Protein AF-A0A7V4SRX3-F1 (afdb_monomer)

Radius of gyration: 22.81 Å; Cα contacts (8 Å, |Δi|>4): 917; chains: 1; bounding box: 52×54×67 Å

Sequence (390 aa):
MTLTLRPLIVASGGEARLAVAGLAPGRAYRVAILPVREPGTRLEMDVQADARGRATWAQRVTWQGEALCDILVDEGQTPAATLYLYAAPPEMLRRRPLRCDFHVHTTYSDGRNSPAEMVLRGRELGLDALAITDHNQYVGSREAIEVAERLGLGLLCFAGEEVSAPDWHLLAIDARAPIEQAPAGYAGLRAAIDRVHSLGGRAYLAHPYWTTSRRHHLPPADYERLLTEGGLDGIELLGDVAWEDNLRSLARWSELGVEGGYPILGNSDTHGAAHTFGGFWTLVWAEAQTREAILRAIDERCSVACGLWVLEPPGQPARPRLQAFGPFDLVDLAIFLDRHYFPLHDALCREEAELGRRALAGEALPEATMAEVAARLAALQTECWAPAPE

Mean predicted aligned error: 4.86 Å

Nearest PDB structures (foldseek):
  7ug9-assembly1_A  TM=7.675E-01  e=6.983E-10  Escherichia coli
  9etk-assembly1_A  TM=7.523E-01  e=1.818E-07  Vibrio cholerae
  3e0f-assembly1_A  TM=6.367E-01  e=9.262E-08  Bifidobacterium adolescentis ATCC 15703
  2yb4-assembly1_A  TM=7.359E-01  e=1.537E-06  Chromobacterium violaceum
  5tvz-assembly1_A  TM=6.356E-01  e=2.283E-03  Saccharomyces cerevisiae

Foldseek 3Di:
DDKDAAEAEAAAQAKFKDKTADADAQAKKKKWKAAPVDVPDIDIDIWTQHRRRMTIDIDHHHDAAKIWIFIGRDPDPDGPDIHIYGHAHLVLLLWDKFWEAQAAEDPVAQFDHALLQLLLLCLLLLGQEYEHAHEQDQVRQVVNQVLCVVLVHSYHGWRWHWAAEWAFIKILTNFPDGLGHFYDDLVSLVSSLVSSVVRVTAIETELQQLPVVVIRHHDVVSVVVCLVVPRHQYYALAEPHPPVSNVVSQVVDVVLDQVSHHQYWWHHNHRYSPGSNSQKTKIFTFSDSDPVRRSVRSSVSRIWIWGWDFDDPVPDDTDTDIDIDGDPSSRSVVNVCVVRPSVQSSVLSSQSSVSSVCVVVVHDDDPVSNVVSVVVNVVSSVSRYTDRDD

Solvent-accessible surface area (backbone atoms only — not comparable to full-atom values): 19944 Å² total; per-residue (Å²): 127,72,64,66,71,63,37,34,40,36,44,33,79,38,76,34,81,48,73,48,40,46,45,61,57,67,40,66,34,41,37,38,38,34,41,68,83,43,86,85,52,72,50,73,49,80,47,54,17,36,91,82,6,36,30,73,49,83,39,77,30,85,56,66,44,49,25,42,37,29,37,23,79,62,96,60,92,68,56,81,45,71,35,47,35,32,26,38,63,50,74,57,50,58,31,42,86,35,37,30,31,66,33,30,33,18,58,78,46,82,15,75,30,49,40,61,56,46,51,40,45,41,23,39,66,37,32,37,30,38,17,33,22,19,63,73,30,45,63,48,7,52,51,26,35,52,43,29,61,75,59,66,48,87,39,47,53,33,37,16,22,20,47,66,32,72,34,35,40,33,34,31,39,50,30,75,59,74,77,68,93,50,57,61,55,69,71,21,53,50,51,46,36,55,42,21,49,76,43,65,20,41,31,28,39,43,56,63,40,39,54,87,78,75,51,50,32,47,53,68,71,55,51,56,45,41,74,72,73,53,80,64,59,22,31,32,44,34,52,77,55,57,69,70,27,38,49,49,35,47,52,52,42,62,73,42,32,82,85,68,30,68,29,55,30,6,16,15,61,13,48,22,80,85,57,41,52,76,37,21,24,19,43,33,42,13,71,45,103,42,74,69,37,42,53,48,18,35,70,70,54,36,30,27,22,29,33,58,43,72,50,67,54,91,98,48,79,69,43,75,38,86,44,64,46,59,55,66,73,59,35,55,49,48,58,52,36,59,74,56,44,43,66,60,50,30,53,51,26,33,54,49,22,51,52,39,52,42,47,73,73,68,48,89,69,65,78,62,60,61,53,50,50,53,50,53,54,57,44,51,54,58,67,26,39,46,83,52,79,132

Secondary structure (DSSP, 8-state):
---B---EEEETTSEEEEEEESPPTT-EEEEEEEETTSTT--EEEEEE--TTSEEEEEEE----EEEEEEEESSS-SS-SEEEEEEEE-GGGGG-EEEEEE--B--TTTT-SS-HHHHHHHHHHTT-SEEE---BT--HHHHHHHHHHHHHT-S-EEEPEEEEEETTEEEEEES-SS------SSHHHHHHHHHHHHHTT-EEEE--TT--TTSSSPPPHHHHHHHHHH---SEEEEE-SS-HHHHHHHHHHHHHHHHHHSPPEEE---BSSTTTTBTTEEEEEEESSSSHHHHHHHHHTT-EEEEEEEEE--TTS--EEEEEEESSHHHHHHHHHHHHHTHHHHHHHHHHHHHHHHHHHTT----HHHHHHHHHHHHHHHHHHBPPPP-

pLDDT: mean 92.71, std 7.7, range [45.81, 98.88]

Structure (mmCIF, N/CA/C/O backbone):
data_AF-A0A7V4SRX3-F1
#
_entry.id   AF-A0A7V4SRX3-F1
#
loop_
_atom_site.group_PDB
_atom_site.id
_atom_site.type_symbol
_atom_site.label_atom_id
_atom_site.label_alt_id
_atom_site.label_comp_id
_atom_site.label_asym_id
_atom_site.label_entity_id
_atom_site.label_seq_id
_atom_site.pdbx_PDB_ins_code
_atom_site.Cartn_x
_atom_site.Cartn_y
_atom_site.Cartn_z
_atom_site.occupancy
_atom_site.B_iso_or_equiv
_atom_site.auth_seq_id
_atom_site.auth_comp_id
_atom_site.auth_asym_id
_atom_site.auth_atom_id
_atom_site.pdbx_PDB_model_num
ATOM 1 N N . MET A 1 1 ? -10.359 -8.595 34.181 1.00 49.97 1 MET A N 1
ATOM 2 C CA . MET A 1 1 ? -11.318 -8.317 33.095 1.00 49.97 1 MET A CA 1
ATOM 3 C C . MET A 1 1 ? -10.482 -8.020 31.866 1.00 49.97 1 MET A C 1
ATOM 5 O O . MET A 1 1 ? -9.680 -7.100 31.936 1.00 49.97 1 MET A O 1
ATOM 9 N N . THR A 1 2 ? -10.561 -8.840 30.822 1.00 45.81 2 THR A N 1
ATOM 10 C CA . THR A 1 2 ? -9.806 -8.603 29.583 1.00 45.81 2 THR A CA 1
ATOM 11 C C . THR A 1 2 ? -10.762 -7.943 28.605 1.00 45.81 2 THR A C 1
ATOM 13 O O . THR A 1 2 ? -11.673 -8.595 28.104 1.00 45.81 2 THR A O 1
ATOM 16 N N . LEU A 1 3 ? -10.609 -6.635 28.411 1.00 57.19 3 LEU A N 1
ATOM 17 C CA . LEU A 1 3 ? -11.375 -5.878 27.428 1.00 57.19 3 LEU A CA 1
ATOM 18 C C . LEU A 1 3 ? -10.742 -6.088 26.054 1.00 57.19 3 LEU A C 1
ATOM 20 O O . LEU A 1 3 ? -9.544 -5.869 25.885 1.00 57.19 3 LEU A O 1
ATOM 24 N N . THR A 1 4 ? -11.536 -6.515 25.077 1.00 57.41 4 THR A N 1
ATOM 25 C CA . THR A 1 4 ? -11.091 -6.570 23.681 1.00 57.41 4 THR A CA 1
ATOM 26 C C . THR A 1 4 ? -11.516 -5.271 23.019 1.00 57.41 4 THR A C 1
ATOM 28 O O . THR A 1 4 ? -12.689 -5.091 22.697 1.00 57.41 4 THR A O 1
ATOM 31 N N . LEU A 1 5 ? -10.564 -4.351 22.861 1.00 65.88 5 LEU A N 1
ATOM 32 C CA . LEU A 1 5 ? -10.774 -3.070 22.195 1.00 65.88 5 LEU A CA 1
ATOM 33 C C . LEU A 1 5 ? -10.040 -3.095 20.857 1.00 65.88 5 LEU A C 1
ATOM 35 O O . LEU A 1 5 ? -8.818 -3.225 20.811 1.00 65.88 5 LEU A O 1
ATOM 39 N N . ARG A 1 6 ? -10.804 -3.014 19.771 1.00 77.88 6 ARG A N 1
ATOM 40 C CA . ARG A 1 6 ? -10.291 -2.815 18.414 1.00 77.88 6 ARG A CA 1
ATOM 41 C C . ARG A 1 6 ? -10.411 -1.333 18.085 1.00 77.88 6 ARG A C 1
ATOM 43 O O . ARG A 1 6 ? -11.433 -0.764 18.459 1.00 77.88 6 ARG A O 1
ATOM 50 N N . PRO A 1 7 ? -9.430 -0.696 17.425 1.00 81.81 7 PRO A N 1
ATOM 51 C CA . PRO A 1 7 ? -9.652 0.657 16.931 1.00 81.81 7 PRO A CA 1
ATOM 52 C C . PRO A 1 7 ? -10.888 0.681 16.037 1.00 81.81 7 PRO A C 1
ATOM 54 O O . PRO A 1 7 ? -11.118 -0.281 15.312 1.00 81.81 7 PRO A O 1
ATOM 57 N N . LEU A 1 8 ? -11.662 1.760 16.077 1.00 86.69 8 LEU A N 1
ATOM 58 C CA . LEU A 1 8 ? -12.866 1.867 15.261 1.00 86.69 8 LEU A CA 1
ATOM 59 C C . LEU A 1 8 ? -12.851 3.137 14.417 1.00 86.69 8 LEU A C 1
ATOM 61 O O . LEU A 1 8 ? -12.795 4.251 14.940 1.00 86.69 8 LEU A O 1
ATOM 65 N N . ILE A 1 9 ? -12.949 2.952 13.106 1.00 91.31 9 ILE A N 1
ATOM 66 C CA . ILE A 1 9 ? -13.142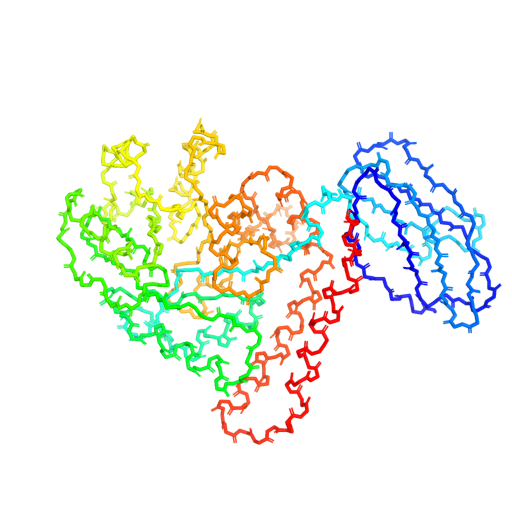 4.014 12.131 1.00 91.31 9 ILE A CA 1
ATOM 67 C C . ILE A 1 9 ? -14.650 4.230 11.971 1.00 91.31 9 ILE A C 1
ATOM 69 O O . ILE A 1 9 ? -15.394 3.291 11.689 1.00 91.31 9 ILE A O 1
ATOM 73 N N . VAL A 1 10 ? -15.104 5.466 12.169 1.00 91.69 10 VAL A N 1
ATOM 74 C CA . VAL A 1 10 ? -16.516 5.873 12.117 1.00 91.69 10 VAL A CA 1
ATOM 75 C C . VAL A 1 10 ? -16.720 7.035 11.149 1.00 91.69 10 VAL A C 1
ATOM 77 O O . VAL A 1 10 ? -15.793 7.800 10.887 1.00 91.69 10 VAL A O 1
ATOM 80 N N . ALA A 1 11 ? -17.940 7.193 10.632 1.00 90.75 11 ALA A N 1
ATOM 81 C CA . ALA A 1 11 ? -18.284 8.322 9.774 1.00 90.75 11 ALA A CA 1
ATOM 82 C C . ALA A 1 11 ? -18.388 9.600 10.609 1.00 90.75 11 ALA A C 1
ATOM 84 O O . ALA A 1 11 ? -19.154 9.667 11.573 1.00 90.75 11 ALA A O 1
ATOM 85 N N . SER A 1 12 ? -17.644 10.626 10.213 1.00 89.44 12 SER A N 1
ATOM 86 C CA . SER A 1 12 ? -17.828 11.989 10.703 1.00 89.44 12 SER A CA 1
ATOM 87 C C . SER A 1 12 ? -19.187 12.551 10.265 1.00 89.44 12 SER A C 1
ATOM 89 O O . SER A 1 12 ? -19.730 12.184 9.222 1.00 89.44 12 SER A O 1
ATOM 91 N N . GLY A 1 13 ? -19.768 13.430 11.085 1.00 86.50 13 GLY A N 1
ATOM 92 C CA . GLY A 1 13 ? -21.011 14.140 10.763 1.00 86.50 13 GLY A CA 1
ATOM 93 C C . GLY A 1 13 ? -22.300 13.312 10.867 1.00 86.50 13 GLY A C 1
ATOM 94 O O . GLY A 1 13 ? -23.376 13.849 10.604 1.00 86.50 13 GLY A O 1
ATOM 95 N N . GLY A 1 14 ? -22.214 12.041 11.274 1.00 83.81 14 GLY A N 1
ATOM 96 C CA . GLY A 1 14 ? -23.341 11.107 11.363 1.00 83.81 14 GLY A CA 1
ATOM 97 C C . GLY A 1 14 ? -23.572 10.519 12.758 1.00 83.81 14 GLY A C 1
ATOM 98 O O . GLY A 1 14 ? -23.014 10.971 13.760 1.00 83.81 14 GLY A O 1
ATOM 99 N N . GLU A 1 15 ? -24.420 9.494 12.820 1.00 87.38 15 GLU A N 1
ATOM 100 C CA . GLU A 1 15 ? -24.580 8.636 13.995 1.00 87.38 15 GLU A CA 1
ATOM 101 C C . GLU A 1 15 ? -23.834 7.318 13.758 1.00 87.38 15 GLU A C 1
ATOM 103 O O . GLU A 1 15 ? -24.021 6.664 12.734 1.00 87.38 15 GLU A O 1
ATOM 108 N N . ALA A 1 16 ? -22.978 6.931 14.700 1.00 85.12 16 ALA A N 1
ATOM 109 C CA . ALA A 1 16 ? -22.233 5.683 14.672 1.00 85.12 16 ALA A CA 1
ATOM 110 C C . ALA A 1 16 ? -22.694 4.771 15.809 1.00 85.12 16 ALA A C 1
ATOM 112 O O . ALA A 1 16 ? -22.895 5.211 16.942 1.00 85.12 16 ALA A O 1
ATOM 113 N N . ARG A 1 17 ? -22.823 3.474 15.528 1.00 85.50 17 ARG A N 1
ATOM 114 C CA . ARG A 1 17 ? -23.096 2.471 16.557 1.00 85.50 17 ARG A CA 1
ATOM 115 C C . ARG A 1 17 ? -21.779 1.984 17.150 1.00 85.50 17 ARG A C 1
ATOM 117 O O . ARG A 1 17 ? -21.034 1.269 16.487 1.00 85.50 17 ARG A O 1
ATOM 124 N N . LEU A 1 18 ? -21.511 2.351 18.398 1.00 86.75 18 LEU A N 1
ATOM 125 C CA . LEU A 1 18 ? -20.309 1.947 19.123 1.00 86.75 18 LEU A CA 1
ATOM 126 C C . LEU A 1 18 ? -20.599 0.721 19.986 1.00 86.75 18 LEU A C 1
ATOM 128 O O . LEU A 1 18 ? -21.700 0.574 20.524 1.00 86.75 18 LEU A O 1
ATOM 132 N N . ALA A 1 19 ? -19.612 -0.165 20.124 1.00 83.94 19 ALA A N 1
ATOM 133 C CA . ALA A 1 19 ? -19.717 -1.342 20.971 1.00 83.94 19 ALA A CA 1
ATOM 134 C C . ALA A 1 19 ? -18.403 -1.640 21.695 1.00 83.94 19 ALA A C 1
ATOM 136 O O . ALA A 1 19 ? -17.320 -1.515 21.133 1.00 83.94 19 ALA A O 1
ATOM 137 N N . VAL A 1 20 ? -18.521 -2.091 22.941 1.00 84.44 20 VAL A N 1
ATOM 138 C CA . VAL A 1 20 ? -17.406 -2.558 23.771 1.00 84.44 20 VAL A CA 1
ATOM 139 C C . VAL A 1 20 ? -17.768 -3.932 24.314 1.00 84.44 20 VAL A C 1
ATOM 141 O O . VAL A 1 20 ? -18.888 -4.135 24.786 1.00 84.44 20 VAL A O 1
ATOM 144 N N . ALA A 1 21 ? -16.829 -4.876 24.261 1.00 85.12 21 ALA A N 1
ATOM 145 C CA . ALA A 1 21 ? -16.998 -6.231 24.778 1.00 85.12 21 ALA A CA 1
ATOM 146 C C . ALA A 1 21 ? -15.963 -6.558 25.866 1.00 85.12 21 ALA A C 1
ATOM 148 O O . ALA A 1 21 ? -14.889 -5.960 25.926 1.00 85.12 21 ALA A O 1
ATOM 149 N N . GLY A 1 22 ? -16.291 -7.534 26.716 1.00 85.00 22 GLY A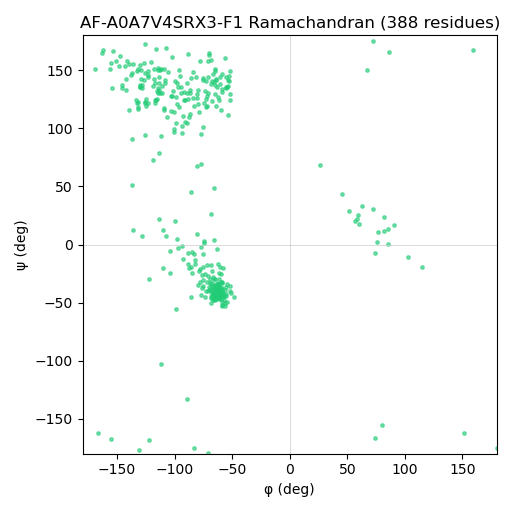 N 1
ATOM 150 C CA . GLY A 1 22 ? -15.449 -7.949 27.842 1.00 85.00 22 GLY A CA 1
ATOM 151 C C . GLY A 1 22 ? -15.748 -7.197 29.142 1.00 85.00 22 GLY A C 1
ATOM 152 O O . GLY A 1 22 ? -14.922 -7.209 30.048 1.00 85.00 22 GLY A O 1
ATOM 153 N N . LEU A 1 23 ? -16.906 -6.537 29.233 1.00 88.12 23 LEU A N 1
ATOM 154 C CA . LEU A 1 23 ? -17.409 -5.874 30.436 1.00 88.12 23 LEU A CA 1
ATOM 155 C C . LEU A 1 23 ? -17.999 -6.892 31.426 1.00 88.12 23 LEU A C 1
ATOM 157 O O . LEU A 1 23 ? -18.402 -7.991 31.047 1.00 88.12 23 LEU A O 1
ATOM 161 N N . ALA A 1 24 ? -18.080 -6.526 32.706 1.00 89.69 24 ALA A N 1
ATOM 162 C CA . ALA A 1 24 ? -18.758 -7.332 33.715 1.00 89.69 24 ALA A CA 1
ATOM 163 C C . ALA A 1 24 ? -20.273 -7.354 33.421 1.00 89.69 24 ALA A C 1
ATOM 165 O O . ALA A 1 24 ? -20.876 -6.279 33.345 1.00 89.69 24 ALA A O 1
ATOM 166 N N . PRO A 1 25 ? -20.904 -8.534 33.260 1.00 92.50 25 PRO A N 1
ATOM 167 C CA . PRO A 1 25 ? -22.317 -8.624 32.900 1.00 92.50 25 PRO A CA 1
ATOM 168 C C . PRO A 1 25 ? -23.233 -7.865 33.865 1.00 92.50 25 PRO A C 1
ATOM 170 O O . PRO A 1 25 ? -23.081 -7.964 35.082 1.00 92.50 25 PRO A O 1
ATOM 173 N N . GLY A 1 26 ? -24.187 -7.106 33.322 1.00 90.31 26 GLY A N 1
ATOM 174 C CA . GLY A 1 26 ? -25.168 -6.336 34.092 1.00 90.31 26 GLY A CA 1
ATOM 175 C C . GLY A 1 26 ? -24.631 -5.073 34.775 1.00 90.31 26 GLY A C 1
ATOM 176 O O . GLY A 1 26 ? -25.433 -4.294 35.296 1.00 90.31 26 GLY A O 1
ATOM 177 N N . ARG A 1 27 ? -23.310 -4.835 34.766 1.00 90.88 27 ARG A N 1
ATOM 178 C CA . ARG A 1 27 ? -22.691 -3.648 35.370 1.00 90.88 27 ARG A CA 1
ATOM 179 C C . ARG A 1 27 ? -22.914 -2.406 34.498 1.00 90.88 27 ARG A C 1
ATOM 181 O O . ARG A 1 27 ? -22.845 -2.476 33.270 1.00 90.88 27 ARG A O 1
ATOM 188 N N . ALA A 1 28 ? -23.161 -1.274 35.154 1.00 91.31 28 ALA A N 1
ATOM 189 C CA . ALA A 1 28 ? -23.177 0.044 34.530 1.00 91.31 28 ALA A CA 1
ATOM 190 C C . ALA A 1 28 ? -21.762 0.638 34.481 1.00 91.31 28 ALA A C 1
ATOM 192 O O . ALA A 1 28 ? -20.971 0.461 35.410 1.00 91.31 28 ALA A O 1
ATOM 193 N N . TYR A 1 29 ? -21.467 1.342 33.396 1.00 91.50 29 TYR A N 1
ATOM 194 C CA . TYR A 1 29 ? -20.200 2.012 33.131 1.00 91.50 29 TYR A CA 1
ATOM 195 C C . TYR A 1 29 ? -20.481 3.426 32.648 1.00 91.50 29 TYR A C 1
ATOM 197 O O . TYR A 1 29 ? -21.473 3.649 31.957 1.00 91.50 29 TYR A O 1
ATOM 205 N N . ARG A 1 30 ? -19.575 4.356 32.940 1.00 92.88 30 ARG A N 1
ATOM 206 C CA . ARG A 1 30 ? -19.575 5.666 32.289 1.00 92.88 30 ARG A CA 1
ATOM 207 C C . ARG A 1 30 ? -18.587 5.643 31.136 1.00 92.88 30 ARG A C 1
ATOM 209 O O . ARG A 1 30 ? -17.483 5.129 31.276 1.00 92.88 30 ARG A O 1
ATOM 216 N N . VAL A 1 31 ? -18.981 6.186 29.998 1.00 92.56 31 VAL A N 1
ATOM 217 C CA . VAL A 1 31 ? -18.121 6.351 28.828 1.00 92.56 31 VAL A CA 1
ATOM 218 C C . VAL A 1 31 ? -17.857 7.831 28.633 1.00 92.56 31 VAL A C 1
ATOM 220 O O . VAL A 1 31 ? -18.782 8.635 28.741 1.00 92.56 31 VAL A O 1
ATOM 223 N N . ALA A 1 32 ? -16.607 8.182 28.344 1.00 93.75 32 ALA A N 1
ATOM 224 C CA . ALA A 1 32 ? -16.217 9.533 27.974 1.00 93.75 32 ALA A CA 1
ATOM 225 C C . ALA A 1 32 ? -15.477 9.524 26.636 1.00 93.75 32 ALA A C 1
ATOM 227 O O . ALA A 1 32 ? -14.424 8.903 26.514 1.00 93.75 32 ALA A O 1
ATOM 228 N N . ILE A 1 33 ? -16.019 10.226 25.642 1.00 94.19 33 ILE A N 1
ATOM 229 C CA . ILE A 1 33 ? -15.371 10.418 24.344 1.00 94.19 33 ILE A CA 1
ATOM 230 C C . ILE A 1 33 ? -14.687 11.783 24.319 1.00 94.19 33 ILE A C 1
ATOM 232 O O . ILE A 1 33 ? -15.311 12.808 24.606 1.00 94.19 33 ILE A O 1
ATOM 236 N N . LEU A 1 34 ? -13.403 11.770 23.974 1.00 95.31 34 LEU A N 1
ATOM 237 C CA . LEU A 1 34 ? -12.480 12.899 24.006 1.00 95.31 34 LEU A CA 1
ATOM 238 C C . LEU A 1 34 ? -11.834 13.063 22.622 1.00 95.31 34 LEU A C 1
ATOM 240 O O . LEU A 1 34 ? -10.840 12.388 22.332 1.00 95.31 34 LEU A O 1
ATOM 244 N N . PRO A 1 35 ? -12.382 13.920 21.746 1.00 95.56 35 PRO A N 1
ATOM 245 C CA . PRO A 1 35 ? -11.746 14.242 20.476 1.00 95.56 35 PRO A CA 1
ATOM 246 C C . PRO A 1 35 ? -10.384 14.910 20.689 1.00 95.56 35 PRO A C 1
ATOM 248 O O . PRO A 1 35 ? -10.271 15.909 21.397 1.00 95.56 35 PRO A O 1
ATOM 251 N N . VAL A 1 36 ? -9.337 14.376 20.058 1.00 94.44 36 VAL A N 1
ATOM 252 C CA . VAL A 1 36 ? -7.947 14.811 20.289 1.00 94.44 36 VAL A CA 1
ATOM 253 C C . VAL A 1 36 ? -7.705 16.235 19.782 1.00 94.44 36 VAL A C 1
ATOM 255 O O . VAL A 1 36 ? -6.937 16.990 20.376 1.00 94.44 36 VAL A O 1
ATOM 258 N N . ARG A 1 37 ? -8.380 16.620 18.693 1.00 90.56 37 ARG A N 1
ATOM 259 C CA . ARG A 1 37 ? -8.230 17.931 18.038 1.00 90.56 37 ARG A CA 1
ATOM 260 C C . ARG A 1 37 ? -9.146 19.021 18.598 1.00 90.56 37 ARG A C 1
ATOM 262 O O . ARG A 1 37 ? -8.980 20.182 18.238 1.00 90.56 37 ARG A O 1
ATOM 269 N N . GLU A 1 38 ? -10.074 18.676 19.487 1.00 91.62 38 GLU A N 1
ATOM 270 C CA . GLU A 1 38 ? -10.995 19.627 20.118 1.00 91.62 38 GLU A CA 1
ATOM 271 C C . GLU A 1 38 ? -10.783 19.639 21.638 1.00 91.62 38 GLU A C 1
ATOM 273 O O . GLU A 1 38 ? -11.600 19.107 22.397 1.00 91.62 38 GLU A O 1
ATOM 278 N N . PRO A 1 39 ? -9.666 20.220 22.116 1.00 82.69 39 PRO A N 1
ATOM 279 C CA . PRO A 1 39 ? -9.375 20.265 23.540 1.00 82.69 39 PRO A CA 1
ATOM 280 C C . PRO A 1 39 ? -10.500 21.004 24.280 1.00 82.69 39 PRO A C 1
ATOM 282 O O . PRO A 1 39 ? -10.729 22.193 24.065 1.00 82.69 39 PRO A O 1
ATOM 285 N N . GLY A 1 40 ? -11.209 20.282 25.150 1.00 86.25 40 GLY A N 1
ATOM 286 C CA . GLY A 1 40 ? -12.368 20.779 25.901 1.00 86.25 40 GLY A CA 1
ATOM 287 C C . GLY A 1 40 ? -13.686 20.093 25.540 1.00 86.25 40 GLY A C 1
ATOM 288 O O . GLY A 1 40 ? -14.606 20.101 26.358 1.00 86.25 40 GLY A O 1
ATOM 289 N N . THR A 1 41 ? -13.768 19.436 24.380 1.00 91.38 41 THR A N 1
ATOM 290 C CA . THR A 1 41 ? -14.911 18.586 24.036 1.00 91.38 41 THR A CA 1
ATOM 291 C C . THR A 1 41 ? -14.832 17.280 24.827 1.00 91.38 41 THR A C 1
ATOM 293 O O . THR A 1 41 ? -13.861 16.528 24.737 1.00 91.38 41 THR A O 1
ATOM 296 N N . ARG A 1 42 ? -15.875 16.998 25.611 1.00 93.00 42 ARG A N 1
ATOM 297 C CA . ARG A 1 42 ? -16.034 15.749 26.359 1.00 93.00 42 ARG A CA 1
ATOM 298 C C . ARG A 1 42 ? -17.487 15.305 26.283 1.00 93.00 42 ARG A C 1
ATOM 300 O O . ARG A 1 42 ? -18.373 15.997 26.776 1.00 93.00 42 ARG A O 1
ATOM 307 N N . LEU A 1 43 ? -17.720 14.161 25.651 1.00 92.81 43 LEU A N 1
ATOM 308 C CA . LEU A 1 43 ? -19.052 13.582 25.495 1.00 92.81 43 LEU A CA 1
ATOM 309 C C . LEU A 1 43 ? -19.193 12.431 26.486 1.00 92.81 43 LEU A C 1
ATOM 311 O O . LEU A 1 43 ? -18.471 11.443 26.373 1.00 92.81 43 LEU A O 1
ATOM 315 N N . GLU A 1 44 ? -20.095 12.563 27.456 1.00 92.94 44 GLU A N 1
ATOM 316 C CA . GLU A 1 44 ? -20.302 11.550 28.493 1.00 92.94 44 GLU A CA 1
ATOM 317 C C . GLU A 1 44 ? -21.667 10.884 28.384 1.00 92.94 44 GLU A C 1
ATOM 319 O O . GLU A 1 44 ? -22.669 11.520 28.056 1.00 92.94 44 GLU A O 1
ATOM 324 N N . MET A 1 45 ? -21.698 9.592 28.692 1.00 92.06 45 MET A N 1
ATOM 325 C CA . MET A 1 45 ? -22.927 8.813 28.798 1.00 92.06 45 MET A CA 1
ATOM 326 C C . MET A 1 45 ? -22.735 7.611 29.710 1.00 92.06 45 MET A C 1
ATOM 328 O O . MET A 1 45 ? -21.624 7.105 29.862 1.00 92.06 45 MET A O 1
ATOM 332 N N . ASP A 1 46 ? -23.837 7.123 30.266 1.00 93.00 46 ASP A N 1
ATOM 333 C CA . ASP A 1 46 ? -23.854 5.856 30.980 1.00 93.00 46 ASP A CA 1
ATOM 334 C C . ASP A 1 46 ? -24.284 4.734 30.026 1.00 93.00 46 ASP A C 1
ATOM 336 O O . ASP A 1 46 ? -25.238 4.869 29.256 1.00 93.00 46 ASP A O 1
ATOM 340 N N . VAL A 1 47 ? -23.572 3.612 30.078 1.00 91.94 47 VAL A N 1
ATOM 341 C CA . VAL A 1 47 ? -23.856 2.406 29.296 1.00 91.94 47 VAL A CA 1
ATOM 342 C C . VAL A 1 47 ? -23.977 1.205 30.222 1.00 91.94 47 VAL A C 1
ATOM 344 O O . VAL A 1 47 ? -23.296 1.111 31.243 1.00 91.94 47 VAL A O 1
ATOM 347 N N . GLN A 1 48 ? -24.831 0.251 29.860 1.00 92.81 48 GLN A N 1
ATOM 348 C CA . GLN A 1 48 ? -25.017 -0.974 30.630 1.00 92.81 48 GLN A CA 1
ATOM 349 C C . GLN A 1 48 ? -24.543 -2.184 29.832 1.00 92.81 48 GLN A C 1
ATOM 351 O O . GLN A 1 48 ? -24.906 -2.356 28.668 1.00 92.81 48 GLN A O 1
ATOM 356 N N . ALA A 1 49 ? -23.724 -3.022 30.467 1.00 92.25 49 ALA A N 1
ATOM 357 C CA . ALA A 1 49 ? -23.290 -4.278 29.880 1.00 92.25 49 ALA A CA 1
ATOM 358 C C . ALA A 1 49 ? -24.430 -5.306 29.898 1.00 92.25 49 ALA A C 1
ATOM 360 O O . ALA A 1 49 ? -25.066 -5.533 30.930 1.00 92.25 49 ALA A O 1
ATOM 361 N N . ASP A 1 50 ? -24.657 -5.963 28.765 1.00 93.38 50 ASP A N 1
ATOM 362 C CA . ASP A 1 50 ? -25.609 -7.061 28.636 1.00 93.38 50 ASP A CA 1
ATOM 363 C C . ASP A 1 50 ? -25.128 -8.340 29.357 1.00 93.38 50 ASP A C 1
ATOM 365 O O . ASP A 1 50 ? -24.052 -8.397 29.963 1.00 93.38 50 ASP A O 1
ATOM 369 N N . ALA A 1 51 ? -25.926 -9.410 29.280 1.00 94.12 51 ALA A N 1
ATOM 370 C CA . ALA A 1 51 ? -25.594 -10.705 29.879 1.00 94.12 51 ALA A CA 1
ATOM 371 C C . ALA A 1 51 ? -24.319 -11.354 29.299 1.00 94.12 51 ALA A C 1
ATOM 373 O O . ALA A 1 51 ? -23.770 -12.274 29.902 1.00 94.12 51 ALA A O 1
ATOM 374 N N . ARG A 1 52 ? -23.847 -10.892 28.134 1.00 91.31 52 ARG A N 1
ATOM 375 C CA . ARG A 1 52 ? -22.620 -11.349 27.469 1.00 91.31 52 ARG A CA 1
ATOM 376 C C . ARG A 1 52 ? -21.435 -10.417 27.740 1.00 91.31 52 ARG A C 1
ATOM 378 O O . ARG A 1 52 ? -20.370 -10.621 27.162 1.00 91.31 52 ARG A O 1
ATOM 385 N N . GLY A 1 53 ? -21.601 -9.403 28.592 1.00 89.50 53 GLY A N 1
ATOM 386 C CA . GLY A 1 53 ? -20.552 -8.430 28.877 1.00 89.50 53 GLY A CA 1
ATOM 387 C C . GLY A 1 53 ? -20.296 -7.463 27.720 1.00 89.50 53 GLY A C 1
ATOM 388 O O . GLY A 1 53 ? -19.156 -7.037 27.519 1.00 89.50 53 GLY A O 1
ATOM 389 N N . ARG A 1 54 ? -21.322 -7.142 26.924 1.00 89.81 54 ARG A N 1
ATOM 390 C CA . ARG A 1 54 ? -21.248 -6.180 25.821 1.00 89.81 54 ARG A CA 1
ATOM 391 C C . ARG A 1 54 ? -22.101 -4.952 26.114 1.00 89.81 54 ARG A C 1
ATOM 393 O O . ARG A 1 54 ? -23.261 -5.080 26.484 1.00 89.81 54 ARG A O 1
ATOM 400 N N . ALA A 1 55 ? -21.541 -3.768 25.902 1.00 89.31 55 ALA A N 1
ATOM 401 C CA . ALA A 1 55 ? -22.291 -2.517 25.863 1.00 89.31 55 ALA A CA 1
ATOM 402 C C . ALA A 1 55 ? -22.349 -2.016 24.418 1.00 89.31 55 ALA A C 1
ATOM 404 O O . ALA A 1 55 ? -21.390 -2.168 23.659 1.00 89.31 55 ALA A O 1
ATOM 405 N N . THR A 1 56 ? -23.481 -1.451 24.010 1.00 88.62 56 THR A N 1
ATOM 406 C CA . THR A 1 56 ? -23.673 -0.905 22.661 1.00 88.62 56 THR A CA 1
ATOM 407 C C . THR A 1 56 ? -24.568 0.318 22.733 1.00 88.62 56 THR A C 1
ATOM 409 O O . THR A 1 56 ? -25.598 0.276 23.401 1.00 88.62 56 THR A O 1
ATOM 412 N N . TRP A 1 57 ? -24.189 1.389 22.045 1.00 90.19 57 TRP A N 1
ATOM 413 C CA . TRP A 1 57 ? -24.927 2.648 22.051 1.00 90.19 57 TRP A CA 1
ATOM 414 C C . TRP A 1 57 ? -24.799 3.363 20.705 1.00 90.19 57 TRP A C 1
ATOM 416 O O . TRP A 1 57 ? -23.929 3.040 19.893 1.00 90.19 57 TRP A O 1
ATOM 426 N N . ALA A 1 58 ? -25.699 4.311 20.462 1.00 88.75 58 ALA A N 1
ATOM 427 C CA . ALA A 1 58 ? -25.621 5.213 19.323 1.00 88.75 58 ALA A CA 1
ATOM 428 C C . ALA A 1 58 ? -24.858 6.474 19.743 1.00 88.75 58 ALA A C 1
ATOM 430 O O . ALA A 1 58 ? -25.145 7.056 20.790 1.00 88.75 58 ALA A O 1
ATOM 431 N N . GLN A 1 59 ? -23.884 6.882 18.939 1.00 90.50 59 GLN A N 1
ATOM 432 C CA . GLN A 1 59 ? -23.044 8.043 19.182 1.00 90.50 59 GLN A CA 1
ATOM 433 C C . GLN A 1 59 ? -23.149 9.005 18.011 1.00 90.50 59 GLN A C 1
ATOM 435 O O . GLN A 1 59 ? -22.770 8.670 16.891 1.00 90.50 59 GLN A O 1
ATOM 440 N N . ARG A 1 60 ? -23.564 10.243 18.275 1.00 91.00 60 ARG A N 1
ATOM 441 C CA . ARG A 1 60 ? -23.420 11.314 17.289 1.00 91.00 60 ARG A CA 1
ATOM 442 C C . ARG A 1 60 ? -21.948 11.710 17.177 1.00 91.00 60 ARG A C 1
ATOM 444 O O . ARG A 1 60 ? -21.354 12.144 18.164 1.00 91.00 60 ARG A O 1
ATOM 451 N N . VAL A 1 61 ? -21.366 11.563 15.994 1.00 92.12 61 VAL A N 1
ATOM 452 C CA . VAL A 1 61 ? -19.956 11.862 15.724 1.00 92.12 61 VAL A CA 1
ATOM 453 C C . VAL A 1 61 ? -19.849 13.290 15.202 1.00 92.12 61 VAL A C 1
ATOM 455 O O . VAL A 1 61 ? -20.068 13.561 14.023 1.00 92.12 61 VAL A O 1
ATOM 458 N N . THR A 1 62 ? -19.560 14.226 16.103 1.00 90.81 62 THR A N 1
ATOM 459 C CA . THR A 1 62 ? -19.458 15.662 15.784 1.00 90.81 62 THR A CA 1
ATOM 460 C C . THR A 1 62 ? -18.029 16.141 15.543 1.00 90.81 62 THR A C 1
ATOM 462 O O . THR A 1 62 ? -17.852 17.312 15.235 1.00 90.81 62 THR A O 1
ATOM 465 N N . TRP A 1 63 ? -17.038 15.260 15.694 1.00 92.75 63 TRP A N 1
ATOM 466 C CA . TRP A 1 63 ? -15.619 15.575 15.538 1.00 92.75 63 TRP A CA 1
ATOM 467 C C . TRP A 1 63 ? -15.047 14.977 14.246 1.00 92.75 63 TRP A C 1
ATOM 469 O O . TRP A 1 63 ? -15.677 14.132 13.602 1.00 92.75 63 TRP A O 1
ATOM 479 N N . GLN A 1 64 ? -13.827 15.390 13.898 1.00 92.38 64 GLN A N 1
ATOM 480 C CA . GLN A 1 64 ? -13.007 14.770 12.854 1.00 92.38 64 GLN A CA 1
ATOM 481 C C . GLN A 1 64 ? -11.653 14.318 13.409 1.00 92.38 64 GLN A C 1
ATOM 483 O O . GLN A 1 64 ? -11.075 14.971 14.282 1.00 92.38 64 GLN A O 1
ATOM 488 N N . GLY A 1 65 ? -11.141 13.208 12.881 1.00 95.00 65 GLY A N 1
ATOM 489 C CA . GLY A 1 65 ? -9.886 12.605 13.317 1.00 95.00 65 GLY A CA 1
ATOM 490 C C . GLY A 1 65 ? -10.017 11.773 14.595 1.00 95.00 65 GLY A C 1
ATOM 491 O O . GLY A 1 65 ? -11.082 11.239 14.919 1.00 95.00 65 GLY A O 1
ATOM 492 N N . GLU A 1 66 ? -8.905 11.629 15.310 1.00 95.94 66 GLU A N 1
ATOM 493 C CA . GLU A 1 66 ? -8.796 10.747 16.474 1.00 95.94 66 GLU A CA 1
ATOM 494 C C . GLU A 1 66 ? -9.648 11.212 17.669 1.00 95.94 66 GLU A C 1
ATOM 496 O O . GLU A 1 66 ? -9.697 12.398 18.009 1.00 95.94 66 GLU A O 1
ATOM 501 N N . ALA A 1 67 ? -10.268 10.252 18.355 1.00 95.50 67 ALA A N 1
ATOM 502 C CA . ALA A 1 67 ? -10.862 10.435 19.672 1.00 95.50 67 ALA A CA 1
ATOM 503 C C . ALA A 1 67 ? -10.544 9.254 20.593 1.00 95.50 67 ALA A C 1
ATOM 505 O O . ALA A 1 67 ? -10.461 8.102 20.164 1.00 95.50 67 ALA A O 1
ATOM 506 N N . LEU A 1 68 ? -10.411 9.544 21.883 1.00 94.81 68 LEU A N 1
ATOM 507 C CA . LEU A 1 68 ? -10.279 8.536 22.931 1.00 94.81 68 LEU A CA 1
ATOM 508 C C . LEU A 1 68 ? -11.659 8.253 23.517 1.00 94.81 68 LEU A C 1
ATOM 510 O O . LEU A 1 68 ? -12.376 9.183 23.865 1.00 94.81 68 LEU A O 1
ATOM 514 N N . CYS A 1 69 ? -12.037 6.986 23.629 1.00 93.56 69 CYS A N 1
ATOM 515 C CA . CYS A 1 69 ? -13.270 6.543 24.265 1.00 93.56 69 CYS A CA 1
ATOM 516 C C . CYS A 1 69 ? -12.922 5.787 25.552 1.00 93.56 69 CYS A C 1
ATOM 518 O O . CYS A 1 69 ? -12.657 4.583 25.548 1.00 93.56 69 CYS A O 1
ATOM 520 N N . ASP A 1 70 ? -12.917 6.519 26.657 1.00 93.69 70 ASP A N 1
ATOM 521 C CA . ASP A 1 70 ? -12.567 6.036 27.985 1.00 93.69 70 ASP A CA 1
ATOM 522 C C . ASP A 1 70 ? -13.742 5.307 28.639 1.00 93.69 70 ASP A C 1
ATOM 524 O O . ASP A 1 70 ? -14.851 5.835 28.719 1.00 93.69 70 ASP A O 1
ATOM 528 N N . ILE A 1 71 ? -13.486 4.099 29.144 1.00 91.38 71 ILE A N 1
ATOM 529 C CA . ILE A 1 71 ? -14.450 3.281 29.885 1.00 91.38 71 ILE A CA 1
ATOM 530 C C . ILE A 1 71 ? -14.155 3.419 31.380 1.00 91.38 71 ILE A C 1
ATOM 532 O O . ILE A 1 71 ? -13.121 2.963 31.875 1.00 91.38 71 ILE A O 1
ATOM 536 N N . LEU A 1 72 ? -15.086 4.026 32.107 1.00 91.12 72 LEU A N 1
ATOM 537 C CA . LEU A 1 72 ? -14.987 4.360 33.524 1.00 91.12 72 LEU A CA 1
ATOM 538 C C . LEU A 1 72 ? -15.904 3.449 34.342 1.00 91.12 72 LEU A C 1
ATOM 540 O O . LEU A 1 72 ? -17.025 3.122 33.948 1.00 91.12 72 LEU A O 1
ATOM 544 N N . VAL A 1 73 ? -15.393 3.011 35.488 1.00 83.38 73 VAL A N 1
ATOM 545 C CA . VAL A 1 73 ? -15.957 1.897 36.260 1.00 83.38 73 VAL A CA 1
ATOM 546 C C . VAL A 1 73 ? -16.603 2.369 37.571 1.00 83.38 73 VAL A C 1
ATOM 548 O O . VAL A 1 73 ? -17.471 1.657 38.070 1.00 83.38 73 VAL A O 1
ATOM 551 N N . ASP A 1 74 ? -16.237 3.570 38.049 1.00 74.19 74 ASP A N 1
ATOM 552 C CA . ASP A 1 74 ? -16.704 4.270 39.264 1.00 74.19 74 ASP A CA 1
ATOM 553 C C . ASP A 1 74 ? -16.504 5.810 39.096 1.00 74.19 74 ASP A C 1
ATOM 555 O O . ASP A 1 74 ? -16.177 6.261 37.999 1.00 74.19 74 ASP A O 1
ATOM 559 N N . GLU A 1 75 ? -16.624 6.632 40.156 1.00 67.31 75 GLU A N 1
ATOM 560 C CA . GLU A 1 75 ? -16.317 8.092 40.142 1.00 67.31 75 GLU A CA 1
ATOM 561 C C . GLU A 1 75 ? -14.822 8.437 39.919 1.00 67.31 75 GLU A C 1
ATOM 563 O O . GLU A 1 75 ? -14.418 9.601 39.969 1.00 67.31 75 GLU A O 1
ATOM 568 N N . GLY A 1 76 ? -13.973 7.432 39.690 1.00 62.50 76 GLY A N 1
ATOM 569 C CA . GLY A 1 76 ? -12.551 7.622 39.422 1.00 62.50 76 GLY A CA 1
ATOM 570 C C . GLY A 1 76 ? -12.291 8.333 38.090 1.00 62.50 76 GLY A C 1
ATOM 571 O O . GLY A 1 76 ? -13.000 8.133 37.109 1.00 62.50 76 GLY A O 1
ATOM 572 N N . GLN A 1 77 ? -11.225 9.137 38.044 1.00 70.38 77 GLN A N 1
ATOM 573 C CA . GLN A 1 77 ? -10.800 9.831 36.819 1.00 70.38 77 GLN A CA 1
ATOM 574 C C . GLN A 1 77 ? -9.951 8.958 35.879 1.00 70.38 77 GLN A C 1
ATOM 576 O O . GLN A 1 77 ? -9.730 9.337 34.733 1.00 70.38 77 GLN A O 1
ATOM 581 N N . THR A 1 78 ? -9.459 7.803 36.340 1.00 83.81 78 THR A N 1
ATOM 582 C CA . THR A 1 78 ? -8.613 6.912 35.533 1.00 83.81 78 THR A CA 1
ATOM 583 C C . THR A 1 78 ? -9.473 5.889 34.780 1.00 83.81 78 THR A C 1
ATOM 585 O O . THR A 1 78 ? -10.216 5.146 35.428 1.00 83.81 78 THR A O 1
ATOM 588 N N . PRO A 1 79 ? -9.370 5.802 33.441 1.00 88.56 79 PRO A N 1
ATOM 589 C CA . PRO A 1 79 ? -10.103 4.813 32.660 1.00 88.56 79 PRO A CA 1
ATOM 590 C C . PRO A 1 79 ? -9.645 3.391 32.980 1.00 88.56 79 PRO A C 1
ATOM 592 O O . PRO A 1 79 ? -8.452 3.119 33.114 1.00 88.56 79 PRO A O 1
ATOM 595 N N . ALA A 1 80 ? -10.596 2.458 33.060 1.00 87.38 80 ALA A N 1
ATOM 596 C CA . ALA A 1 80 ? -10.277 1.033 33.136 1.00 87.38 80 ALA A CA 1
ATOM 597 C C . ALA A 1 80 ? -9.788 0.483 31.793 1.00 87.38 80 ALA A C 1
ATOM 599 O O . ALA A 1 80 ? -9.059 -0.507 31.772 1.00 87.38 80 ALA A O 1
ATOM 600 N N . ALA A 1 81 ? -10.192 1.116 30.689 1.00 88.38 81 ALA A N 1
ATOM 601 C CA . ALA A 1 81 ? -9.573 0.974 29.380 1.00 88.38 81 ALA A CA 1
ATOM 602 C C . ALA A 1 81 ? -9.987 2.122 28.454 1.00 88.38 81 ALA A C 1
ATOM 604 O O . ALA A 1 81 ? -10.990 2.793 28.703 1.00 88.38 81 ALA A O 1
ATOM 605 N N . THR A 1 82 ? -9.248 2.278 27.359 1.00 90.81 82 THR A N 1
ATOM 606 C CA . THR A 1 82 ? -9.479 3.307 26.344 1.00 90.81 82 THR A CA 1
ATOM 607 C C . THR A 1 82 ? -9.600 2.653 24.974 1.00 90.81 82 THR A C 1
ATOM 609 O O . THR A 1 82 ? -8.707 1.928 24.533 1.00 90.81 82 THR A O 1
ATOM 612 N N . LEU A 1 83 ? -10.730 2.891 24.316 1.00 90.12 83 LEU A N 1
ATOM 613 C CA . LEU A 1 83 ? -10.985 2.534 22.927 1.00 90.12 83 LEU A CA 1
ATOM 614 C C . LEU A 1 83 ? -10.536 3.696 22.036 1.00 90.12 83 LEU A C 1
ATOM 616 O O . LEU A 1 83 ? -10.920 4.836 22.277 1.00 90.12 83 LEU A O 1
ATOM 620 N N . TYR A 1 84 ? -9.751 3.416 21.001 1.00 93.31 84 TYR A N 1
ATOM 621 C CA . TYR A 1 84 ? -9.299 4.435 20.053 1.00 93.31 84 TYR A CA 1
ATOM 622 C C . TYR A 1 84 ? -10.277 4.529 18.882 1.00 93.31 84 TYR A C 1
ATOM 624 O O . TYR A 1 84 ? -10.557 3.531 18.219 1.00 93.31 84 TYR A O 1
ATOM 632 N N . LEU A 1 85 ? -10.805 5.724 18.636 1.00 94.81 85 LEU A N 1
ATOM 633 C CA . LEU A 1 85 ? -11.735 6.014 17.550 1.00 94.81 85 LEU A CA 1
ATOM 634 C C . LEU A 1 85 ? -11.070 6.932 16.527 1.00 94.81 85 LEU A C 1
ATOM 636 O O . LEU A 1 85 ? -10.273 7.793 16.897 1.00 94.81 85 LEU A O 1
ATOM 640 N N . TYR A 1 86 ? -11.466 6.814 15.264 1.00 95.75 86 TYR A N 1
ATOM 641 C CA . TYR A 1 86 ? -11.130 7.789 14.233 1.00 95.75 86 TYR A CA 1
ATOM 642 C C . TYR A 1 86 ? -12.377 8.162 13.436 1.00 95.75 86 TYR A C 1
ATOM 644 O O . TYR A 1 86 ? -13.024 7.298 12.848 1.00 95.75 86 TYR A O 1
ATOM 652 N N . ALA A 1 87 ? -12.726 9.446 13.416 1.00 95.12 87 ALA A N 1
ATOM 653 C CA . ALA A 1 87 ? -13.827 9.965 12.618 1.00 95.12 87 ALA A CA 1
ATOM 654 C C . ALA A 1 87 ? -13.311 10.394 11.240 1.00 95.12 87 ALA A C 1
ATOM 656 O O . ALA A 1 87 ? -12.653 11.428 11.115 1.00 95.12 87 ALA A O 1
ATOM 657 N N . ALA A 1 88 ? -13.613 9.592 10.221 1.00 93.44 88 ALA A N 1
ATOM 658 C CA . ALA A 1 88 ? -13.218 9.833 8.838 1.00 93.44 88 ALA A CA 1
ATOM 659 C C . ALA A 1 88 ? -14.391 10.394 8.011 1.00 93.44 88 ALA A C 1
ATOM 661 O O . ALA A 1 88 ? -15.555 10.254 8.406 1.00 93.44 88 ALA A O 1
ATOM 662 N N . PRO A 1 89 ? -14.133 11.024 6.856 1.00 90.38 89 PRO A N 1
ATOM 663 C CA . PRO A 1 89 ? -15.178 11.301 5.875 1.00 90.38 89 PRO A CA 1
ATOM 664 C C . PRO A 1 89 ? -15.954 10.019 5.488 1.00 90.38 89 PRO A C 1
ATOM 666 O O . PRO A 1 89 ? -15.337 8.951 5.405 1.00 90.38 89 PRO A O 1
ATOM 669 N N . PRO A 1 90 ? -17.287 10.066 5.284 1.00 88.69 90 PRO A N 1
ATOM 670 C CA . PRO A 1 90 ? -18.112 8.880 5.016 1.00 88.69 90 PRO A CA 1
ATOM 671 C C . PRO A 1 90 ? -17.619 7.979 3.873 1.00 88.69 90 PRO A C 1
ATOM 673 O O . PRO A 1 90 ? -17.723 6.755 3.952 1.00 88.69 90 PRO A O 1
ATOM 676 N N . GLU A 1 91 ? -17.055 8.563 2.822 1.00 88.94 91 GLU A N 1
ATOM 677 C CA . GLU A 1 91 ? -16.486 7.866 1.670 1.00 88.94 91 GLU A CA 1
ATOM 678 C C . GLU A 1 91 ? -15.311 6.951 2.044 1.00 88.94 91 GLU A C 1
ATOM 680 O O . GLU A 1 91 ? -15.131 5.893 1.439 1.00 88.94 91 GLU A O 1
ATOM 685 N N . MET A 1 92 ? -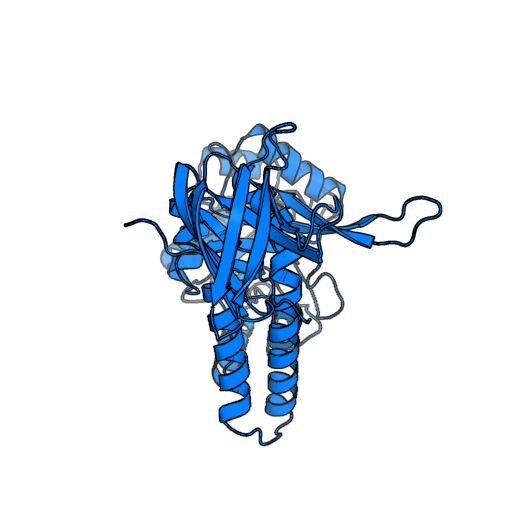14.563 7.295 3.096 1.00 90.81 92 MET A N 1
ATOM 686 C CA . MET A 1 92 ? -13.430 6.500 3.570 1.00 90.81 92 MET A CA 1
ATOM 687 C C . MET A 1 92 ? -13.869 5.207 4.257 1.00 90.81 92 MET A C 1
ATOM 689 O O . MET A 1 92 ? -13.071 4.280 4.364 1.00 90.81 92 MET A O 1
ATOM 693 N N . LEU A 1 93 ? -15.133 5.094 4.680 1.00 89.38 93 LEU A N 1
ATOM 694 C CA . LEU A 1 93 ? -15.659 3.862 5.277 1.00 89.38 93 LEU A CA 1
ATOM 695 C C . LEU A 1 93 ? -15.935 2.778 4.234 1.00 89.38 93 LEU A C 1
ATOM 697 O O . LEU A 1 93 ? -16.027 1.601 4.578 1.00 89.38 93 LEU A O 1
ATOM 701 N N . ARG A 1 94 ? -16.068 3.160 2.959 1.00 90.31 94 ARG A N 1
ATOM 702 C CA . ARG A 1 94 ? -16.220 2.218 1.841 1.00 90.31 94 ARG A CA 1
ATOM 703 C C . ARG A 1 94 ? -14.869 1.708 1.335 1.00 90.31 94 ARG A C 1
ATOM 705 O O . ARG A 1 94 ? -14.840 0.815 0.496 1.00 90.31 94 ARG A O 1
ATOM 712 N N . ARG A 1 95 ? -13.764 2.250 1.856 1.00 93.94 95 ARG A N 1
ATOM 713 C CA . ARG A 1 95 ? -12.394 1.918 1.466 1.00 93.94 95 ARG A CA 1
ATOM 714 C C . ARG A 1 95 ? -11.640 1.262 2.613 1.00 93.94 95 ARG A C 1
ATOM 716 O O . ARG A 1 95 ? -11.869 1.543 3.788 1.00 93.94 95 ARG A O 1
ATOM 723 N N . ARG A 1 96 ? -10.699 0.399 2.254 1.00 91.81 96 ARG A N 1
ATOM 724 C CA . ARG A 1 96 ? -9.839 -0.335 3.179 1.00 91.81 96 ARG A CA 1
ATOM 725 C C . ARG A 1 96 ? -8.391 0.080 2.945 1.00 91.81 96 ARG A C 1
ATOM 727 O O . ARG A 1 96 ? -8.005 0.225 1.785 1.00 91.81 96 ARG A O 1
ATOM 734 N N . PRO A 1 97 ? -7.605 0.271 4.013 1.00 96.56 97 PRO A N 1
ATOM 735 C CA . PRO A 1 97 ? -6.183 0.532 3.893 1.00 96.56 97 PRO A CA 1
ATOM 736 C C . PRO A 1 97 ? -5.466 -0.744 3.454 1.00 96.56 97 PRO A C 1
ATOM 738 O O . PRO A 1 97 ? -5.627 -1.785 4.088 1.00 96.56 97 PRO A O 1
ATOM 741 N N . LEU A 1 98 ? -4.675 -0.642 2.392 1.00 98.38 98 LEU A N 1
ATOM 742 C CA . LEU A 1 98 ? -3.856 -1.714 1.840 1.00 98.38 98 LEU A CA 1
ATOM 743 C C . LEU A 1 98 ? -2.406 -1.239 1.775 1.00 98.38 98 LEU A C 1
ATOM 745 O O . LEU A 1 98 ? -2.127 -0.186 1.194 1.00 98.38 98 LEU A O 1
ATOM 749 N N . ARG A 1 99 ? -1.486 -1.992 2.381 1.00 98.44 99 ARG A N 1
ATOM 750 C CA . ARG A 1 99 ? -0.046 -1.735 2.250 1.00 98.44 99 ARG A CA 1
ATOM 751 C C . ARG A 1 99 ? 0.467 -2.376 0.965 1.00 98.44 99 ARG A C 1
ATOM 753 O O . ARG A 1 99 ? 0.399 -3.593 0.806 1.00 98.44 99 ARG A O 1
ATOM 760 N N . CYS A 1 100 ? 0.989 -1.559 0.066 1.00 98.88 100 CYS A N 1
ATOM 761 C CA . CYS A 1 100 ? 1.436 -1.966 -1.257 1.00 98.88 100 CYS A CA 1
ATOM 762 C C . CYS A 1 100 ? 2.907 -1.608 -1.465 1.00 98.88 100 CYS A C 1
ATOM 764 O O . CYS A 1 100 ? 3.344 -0.544 -1.036 1.00 98.88 100 CYS A O 1
ATOM 766 N N . ASP A 1 101 ? 3.650 -2.450 -2.172 1.00 98.81 101 ASP A N 1
ATOM 767 C CA . ASP A 1 101 ? 4.991 -2.121 -2.660 1.00 98.81 101 ASP A CA 1
ATOM 768 C C . ASP A 1 101 ? 5.078 -2.490 -4.141 1.00 98.81 101 ASP A C 1
ATOM 770 O O . ASP A 1 101 ? 4.847 -3.644 -4.504 1.00 98.81 101 ASP A O 1
ATOM 774 N N . PHE A 1 102 ? 5.324 -1.505 -5.002 1.00 98.81 102 PHE A N 1
ATOM 775 C CA . PHE A 1 102 ? 5.280 -1.679 -6.454 1.00 98.81 102 PHE A CA 1
ATOM 776 C C . PHE A 1 102 ? 6.663 -1.669 -7.111 1.00 98.81 102 PHE A C 1
ATOM 778 O O . PHE A 1 102 ? 6.726 -1.655 -8.337 1.00 98.81 102 PHE A O 1
ATOM 785 N N . HIS A 1 103 ? 7.743 -1.655 -6.325 1.00 98.81 103 HIS A N 1
ATOM 786 C CA . HIS A 1 103 ? 9.110 -1.604 -6.839 1.00 98.81 103 HIS A CA 1
ATOM 787 C C . HIS A 1 103 ? 10.006 -2.576 -6.064 1.00 98.81 103 HIS A C 1
ATOM 789 O O . HIS A 1 103 ? 10.554 -2.243 -5.011 1.00 98.81 103 HIS A O 1
ATOM 795 N N . VAL A 1 104 ? 10.102 -3.815 -6.549 1.00 98.75 104 VAL A N 1
ATOM 796 C CA . VAL A 1 104 ? 10.800 -4.912 -5.860 1.00 98.75 104 VAL A CA 1
ATOM 797 C C . VAL A 1 104 ? 11.533 -5.795 -6.861 1.00 98.75 104 VAL A C 1
ATOM 799 O O . VAL A 1 104 ? 10.940 -6.253 -7.836 1.00 98.75 104 VAL A O 1
ATOM 802 N N . HIS A 1 105 ? 12.793 -6.113 -6.568 1.00 98.75 105 HIS A N 1
ATOM 803 C CA . HIS A 1 105 ? 13.672 -6.894 -7.440 1.00 98.75 105 HIS A CA 1
ATOM 804 C C . HIS A 1 105 ? 13.954 -8.290 -6.894 1.00 98.75 105 HIS A C 1
ATOM 806 O O . HIS A 1 105 ? 13.989 -8.539 -5.682 1.00 98.75 105 HIS A O 1
ATOM 812 N N . THR A 1 106 ? 14.198 -9.219 -7.809 1.00 98.75 106 THR A N 1
ATOM 813 C CA . THR A 1 106 ? 14.473 -10.630 -7.542 1.00 98.75 106 THR A CA 1
ATOM 814 C C . THR A 1 106 ? 15.720 -11.093 -8.293 1.00 98.75 106 THR A C 1
ATOM 816 O O . THR A 1 106 ? 16.399 -10.330 -8.975 1.00 98.75 106 THR A O 1
ATOM 819 N N . THR A 1 107 ? 16.038 -12.382 -8.186 1.00 98.50 107 THR A N 1
ATOM 820 C CA . THR A 1 107 ? 17.124 -13.023 -8.942 1.00 98.50 107 THR A CA 1
ATOM 821 C C . THR A 1 107 ? 16.925 -13.035 -10.462 1.00 98.50 107 THR A C 1
ATOM 823 O O . THR A 1 107 ? 17.801 -13.531 -11.168 1.00 98.50 107 THR A O 1
ATOM 826 N N . TYR A 1 108 ? 15.785 -12.562 -10.979 1.00 98.19 108 TYR A N 1
ATOM 827 C CA . TYR A 1 108 ? 15.573 -12.412 -12.420 1.00 98.19 108 TYR A CA 1
ATOM 828 C C . TYR A 1 108 ? 16.295 -11.185 -13.001 1.00 98.19 108 TYR A C 1
ATOM 830 O O . TYR A 1 108 ? 16.672 -11.237 -14.172 1.00 98.19 108 TYR A O 1
ATOM 838 N N . SER A 1 109 ? 16.553 -10.138 -12.207 1.00 97.62 109 SER A N 1
ATOM 839 C CA . SER A 1 109 ? 17.488 -9.055 -12.544 1.00 97.62 109 SER A CA 1
ATOM 840 C C . SER A 1 109 ? 18.729 -9.092 -11.642 1.00 97.62 109 SER A C 1
ATOM 842 O O . SER A 1 109 ? 19.641 -9.894 -11.842 1.00 97.62 109 SER A O 1
ATOM 844 N N . ASP A 1 110 ? 18.786 -8.207 -10.661 1.00 97.06 110 ASP A N 1
ATOM 845 C CA . ASP A 1 110 ? 19.923 -7.895 -9.801 1.00 97.06 110 ASP A CA 1
ATOM 846 C C . ASP A 1 110 ? 19.568 -7.955 -8.306 1.00 97.06 110 ASP A C 1
ATOM 848 O O . ASP A 1 110 ? 20.398 -7.663 -7.436 1.00 97.06 110 ASP A O 1
ATOM 852 N N . GLY A 1 111 ? 18.360 -8.424 -7.993 1.00 97.56 111 GLY A N 1
ATOM 853 C CA . GLY A 1 111 ? 17.964 -8.821 -6.655 1.00 97.56 111 GLY A CA 1
ATOM 854 C C . GLY A 1 111 ? 18.651 -10.111 -6.193 1.00 97.56 111 GLY A C 1
ATOM 855 O O . GLY A 1 111 ? 19.213 -10.898 -6.958 1.00 97.56 111 GLY A O 1
ATOM 856 N N . ARG A 1 112 ? 18.612 -10.345 -4.879 1.00 97.88 112 ARG A N 1
ATOM 857 C CA . ARG A 1 112 ? 19.331 -11.450 -4.212 1.00 97.88 112 ARG A CA 1
ATOM 858 C C . ARG A 1 112 ? 18.448 -12.626 -3.808 1.00 97.88 112 ARG A C 1
ATOM 860 O O . ARG A 1 112 ? 18.965 -13.617 -3.297 1.00 97.88 112 ARG A O 1
ATOM 867 N N . ASN A 1 113 ? 17.139 -12.502 -3.987 1.00 98.50 113 ASN A N 1
ATOM 868 C CA . ASN A 1 113 ? 16.147 -13.468 -3.532 1.00 98.50 113 ASN A CA 1
ATOM 869 C C . ASN A 1 113 ? 15.195 -13.849 -4.664 1.00 98.50 113 ASN A C 1
ATOM 871 O O . ASN A 1 113 ? 14.930 -13.049 -5.558 1.00 98.50 113 ASN A O 1
ATOM 875 N N . SER A 1 114 ? 14.687 -15.077 -4.621 1.00 98.44 114 SER A N 1
ATOM 876 C CA . SER A 1 114 ? 13.698 -15.563 -5.589 1.00 98.44 114 SER A CA 1
ATOM 877 C C . SER A 1 114 ? 12.348 -14.846 -5.429 1.00 98.44 114 SER A C 1
ATOM 879 O O . SER A 1 114 ? 12.044 -14.361 -4.331 1.00 98.44 114 SER A O 1
ATOM 881 N N . PRO A 1 115 ? 11.479 -14.842 -6.460 1.00 98.62 115 PRO A N 1
ATOM 882 C CA . PRO A 1 115 ? 10.115 -14.333 -6.324 1.00 98.62 115 PRO A CA 1
ATOM 883 C C . PRO A 1 115 ? 9.360 -14.952 -5.144 1.00 98.62 115 PRO A C 1
ATOM 885 O O . PRO A 1 115 ? 8.688 -14.242 -4.402 1.00 98.62 115 PRO A O 1
ATOM 888 N N . ALA A 1 116 ? 9.526 -16.257 -4.901 1.00 98.38 116 ALA A N 1
ATOM 889 C CA . ALA A 1 116 ? 8.869 -16.936 -3.787 1.00 98.38 116 ALA A CA 1
ATOM 890 C C . ALA A 1 116 ? 9.310 -16.413 -2.409 1.00 98.38 116 ALA A C 1
ATOM 892 O O . ALA A 1 116 ? 8.476 -16.191 -1.529 1.00 98.38 116 ALA A O 1
ATOM 893 N N . GLU A 1 117 ? 10.613 -16.189 -2.222 1.00 98.25 117 GLU A N 1
ATOM 894 C CA . GLU A 1 117 ? 11.149 -15.603 -0.990 1.00 98.25 117 GLU A CA 1
ATOM 895 C C . GLU A 1 117 ? 10.651 -14.169 -0.791 1.00 98.25 117 GLU A C 1
ATOM 897 O O . GLU A 1 117 ? 10.280 -13.800 0.324 1.00 98.25 117 GLU A O 1
ATOM 902 N N . MET A 1 118 ? 10.593 -13.376 -1.866 1.00 98.62 118 MET A N 1
ATOM 903 C CA . MET A 1 118 ? 10.126 -11.989 -1.811 1.00 98.62 118 MET A CA 1
ATOM 904 C C . MET A 1 118 ? 8.623 -11.890 -1.535 1.00 98.62 118 MET A C 1
ATOM 906 O O . MET A 1 118 ? 8.216 -11.068 -0.720 1.00 98.62 118 MET A O 1
ATOM 910 N N . VAL A 1 119 ? 7.799 -12.768 -2.112 1.00 98.69 119 VAL A N 1
ATOM 911 C CA . VAL A 1 119 ? 6.359 -12.874 -1.811 1.00 98.69 119 VAL A CA 1
ATOM 912 C C . VAL A 1 119 ? 6.130 -13.176 -0.328 1.00 98.69 119 VAL A C 1
ATOM 914 O O . VAL A 1 119 ? 5.378 -12.473 0.349 1.00 98.69 119 VAL A O 1
ATOM 917 N N . LEU A 1 120 ? 6.821 -14.183 0.214 1.00 98.56 120 LEU A N 1
ATOM 918 C CA . LEU A 1 120 ? 6.696 -14.554 1.626 1.00 98.56 120 LEU A CA 1
ATOM 919 C C . LEU A 1 120 ? 7.208 -13.453 2.555 1.00 98.56 120 LEU A C 1
ATOM 921 O O . LEU A 1 120 ? 6.585 -13.172 3.580 1.00 98.56 120 LEU A O 1
ATOM 925 N N . ARG A 1 121 ? 8.314 -12.795 2.191 1.00 98.62 121 ARG A N 1
ATOM 926 C CA . ARG A 1 121 ? 8.846 -11.666 2.954 1.00 98.62 121 ARG A CA 1
ATOM 927 C C . ARG A 1 121 ? 7.908 -10.462 2.921 1.00 98.62 121 ARG A C 1
ATOM 929 O O . ARG A 1 121 ? 7.667 -9.868 3.967 1.00 98.62 121 ARG A O 1
ATOM 936 N N . GLY A 1 122 ? 7.350 -10.128 1.761 1.00 98.56 122 GLY A N 1
ATOM 937 C CA . GLY A 1 122 ? 6.368 -9.057 1.618 1.00 98.56 122 GLY A CA 1
ATOM 938 C C . GLY A 1 122 ? 5.153 -9.309 2.499 1.00 98.56 122 GLY A C 1
ATOM 939 O O . GLY A 1 122 ? 4.723 -8.422 3.238 1.00 98.56 122 GLY A O 1
ATOM 940 N N . ARG A 1 123 ? 4.660 -10.555 2.526 1.00 98.44 123 ARG A N 1
ATOM 941 C CA . ARG A 1 123 ? 3.560 -10.897 3.423 1.00 98.44 123 ARG A CA 1
ATOM 942 C C . ARG A 1 123 ? 3.953 -10.799 4.895 1.00 98.44 123 ARG A C 1
ATOM 944 O O . ARG A 1 123 ? 3.210 -10.234 5.685 1.00 98.44 123 ARG A O 1
ATOM 951 N N . GLU A 1 124 ? 5.137 -11.269 5.271 1.00 98.50 124 GLU A N 1
ATOM 952 C CA . GLU A 1 124 ? 5.653 -11.143 6.640 1.00 98.50 124 GLU A CA 1
ATOM 953 C C . GLU A 1 124 ? 5.764 -9.678 7.108 1.00 98.50 124 GLU A C 1
ATOM 955 O O . GLU A 1 124 ? 5.559 -9.382 8.288 1.00 98.50 124 GLU A O 1
ATOM 960 N N . LEU A 1 125 ? 6.057 -8.761 6.184 1.00 97.88 125 LEU A N 1
ATOM 961 C CA . LEU A 1 125 ? 6.103 -7.314 6.410 1.00 97.88 125 LEU A CA 1
ATOM 962 C C . LEU A 1 125 ? 4.713 -6.657 6.486 1.00 97.88 125 LEU A C 1
ATOM 964 O O . LEU A 1 125 ? 4.619 -5.460 6.750 1.00 97.88 125 LEU A O 1
ATOM 968 N N . GLY A 1 126 ? 3.638 -7.425 6.295 1.00 98.12 126 GLY A N 1
ATOM 969 C CA . GLY A 1 126 ? 2.268 -6.927 6.343 1.00 98.12 126 GLY A CA 1
ATOM 970 C C . GLY A 1 126 ? 1.806 -6.261 5.050 1.00 98.12 126 GLY A C 1
ATOM 971 O O . GLY A 1 126 ? 0.899 -5.436 5.110 1.00 98.12 126 GLY A O 1
ATOM 972 N N . LEU A 1 127 ? 2.417 -6.582 3.902 1.00 98.75 127 LEU A N 1
ATOM 973 C CA . LEU A 1 127 ? 1.898 -6.144 2.608 1.00 98.75 127 LEU A CA 1
ATOM 974 C C . LEU A 1 127 ? 0.609 -6.890 2.252 1.00 98.75 127 LEU A C 1
ATOM 976 O O . LEU A 1 127 ? 0.458 -8.090 2.505 1.00 98.75 127 LEU A O 1
ATOM 980 N N . ASP A 1 128 ? -0.290 -6.154 1.614 1.00 98.69 128 ASP A N 1
ATOM 981 C CA . ASP A 1 128 ? -1.541 -6.618 1.020 1.00 98.69 128 ASP A CA 1
ATOM 982 C C . ASP A 1 128 ? -1.439 -6.703 -0.501 1.00 98.69 128 ASP A C 1
ATOM 984 O O . ASP A 1 128 ? -2.151 -7.490 -1.132 1.00 98.69 128 ASP A O 1
ATOM 988 N N . ALA A 1 129 ? -0.530 -5.929 -1.099 1.00 98.81 129 ALA A N 1
ATOM 989 C CA . ALA A 1 129 ? -0.182 -6.076 -2.498 1.00 98.81 129 ALA A CA 1
ATOM 990 C C . ALA A 1 129 ? 1.306 -5.854 -2.789 1.00 98.81 129 ALA A C 1
ATOM 992 O O . ALA A 1 129 ? 2.002 -5.145 -2.064 1.00 98.81 129 ALA A O 1
ATOM 993 N N . LEU A 1 130 ? 1.784 -6.479 -3.862 1.00 98.75 130 LEU A N 1
ATOM 994 C CA . LEU A 1 130 ? 3.191 -6.476 -4.258 1.00 98.75 130 LEU A CA 1
ATOM 995 C C . LEU A 1 130 ? 3.319 -6.483 -5.785 1.00 98.75 130 LEU A C 1
ATOM 997 O O . LEU A 1 130 ? 2.640 -7.268 -6.443 1.00 98.75 130 LEU A O 1
ATOM 1001 N N . ALA A 1 131 ? 4.221 -5.693 -6.356 1.00 98.75 131 ALA A N 1
ATOM 1002 C CA . ALA A 1 131 ? 4.704 -5.897 -7.718 1.00 98.75 131 ALA A CA 1
ATOM 1003 C C . ALA A 1 131 ? 6.197 -6.215 -7.679 1.00 98.75 131 ALA A C 1
ATOM 1005 O O . ALA A 1 131 ? 6.983 -5.446 -7.134 1.00 98.75 131 ALA A O 1
ATOM 1006 N N . ILE A 1 132 ? 6.574 -7.350 -8.266 1.00 98.81 132 ILE A N 1
ATOM 1007 C CA . ILE A 1 132 ? 7.963 -7.567 -8.665 1.00 98.81 132 ILE A CA 1
ATOM 1008 C C . ILE A 1 132 ? 8.173 -6.816 -9.979 1.00 98.81 132 ILE A C 1
ATOM 1010 O O . ILE A 1 132 ? 7.344 -6.924 -10.881 1.00 98.81 132 ILE A O 1
ATOM 1014 N N . THR A 1 133 ? 9.256 -6.062 -10.085 1.00 98.69 133 THR A N 1
ATOM 1015 C CA . THR A 1 133 ? 9.557 -5.173 -11.210 1.00 98.69 133 THR A CA 1
ATOM 1016 C C . THR A 1 133 ? 11.020 -5.306 -11.609 1.00 98.69 133 THR A C 1
ATOM 1018 O O . THR A 1 133 ? 11.725 -4.313 -11.711 1.00 98.69 133 THR A O 1
ATOM 1021 N N . ASP A 1 134 ? 11.479 -6.538 -11.831 1.00 98.69 134 ASP A N 1
ATOM 1022 C CA . ASP A 1 134 ? 12.850 -6.803 -12.272 1.00 98.69 134 ASP A CA 1
ATOM 1023 C C . ASP A 1 134 ? 13.209 -5.986 -13.533 1.00 98.69 134 ASP A C 1
ATOM 1025 O O . ASP A 1 134 ? 12.404 -5.859 -14.466 1.00 98.69 134 ASP A O 1
ATOM 1029 N N . HIS A 1 135 ? 14.441 -5.470 -13.587 1.00 97.38 135 HIS A N 1
ATOM 1030 C CA . HIS A 1 135 ? 14.941 -4.646 -14.691 1.00 97.38 135 HIS A CA 1
ATOM 1031 C C . HIS A 1 135 ? 14.781 -5.315 -16.063 1.00 97.38 135 HIS A C 1
ATOM 1033 O O . HIS A 1 135 ? 15.502 -6.257 -16.408 1.00 97.38 135 HIS A O 1
ATOM 1039 N N . ASN A 1 136 ? 13.895 -4.768 -16.897 1.00 96.88 136 ASN A N 1
ATOM 1040 C CA . ASN A 1 136 ? 13.583 -5.247 -18.245 1.00 96.88 136 ASN A CA 1
ATOM 1041 C C . ASN A 1 136 ? 13.235 -6.754 -18.296 1.00 96.88 136 ASN A C 1
ATOM 1043 O O . ASN A 1 136 ? 13.534 -7.434 -19.286 1.00 96.88 136 ASN A O 1
ATOM 1047 N N . GLN A 1 137 ? 12.682 -7.304 -17.207 1.00 96.94 137 GLN A N 1
ATOM 1048 C CA . GLN A 1 137 ? 12.293 -8.709 -17.080 1.00 96.94 137 GLN A CA 1
ATOM 1049 C C . GLN A 1 137 ? 10.871 -8.827 -16.525 1.00 96.94 137 GLN A C 1
ATOM 1051 O O . GLN A 1 137 ? 10.587 -8.503 -15.380 1.00 96.94 137 GLN A O 1
ATOM 1056 N N . TYR A 1 138 ? 9.973 -9.393 -17.327 1.00 97.25 138 TYR A N 1
ATOM 1057 C CA . TYR A 1 138 ? 8.566 -9.566 -16.951 1.00 97.25 138 TYR A CA 1
ATOM 1058 C C . TYR A 1 138 ? 8.287 -10.874 -16.183 1.00 97.25 138 TYR A C 1
ATOM 1060 O O . TYR A 1 138 ? 7.259 -11.023 -15.528 1.00 97.25 138 TYR A O 1
ATOM 1068 N N . VAL A 1 139 ? 9.175 -11.869 -16.288 1.00 97.94 139 VAL A N 1
ATOM 1069 C CA . VAL A 1 139 ? 8.895 -13.247 -15.840 1.00 97.94 139 VAL A CA 1
ATOM 1070 C C . VAL A 1 139 ? 8.823 -13.366 -14.314 1.00 97.94 139 VAL A C 1
ATOM 1072 O O . VAL A 1 139 ? 7.957 -14.085 -13.814 1.00 97.94 139 VAL A O 1
ATOM 1075 N N . GLY A 1 140 ? 9.658 -12.632 -13.571 1.00 98.06 140 GLY A N 1
ATOM 1076 C CA . GLY A 1 140 ? 9.692 -12.698 -12.105 1.00 98.06 140 GLY A CA 1
ATOM 1077 C C . GLY A 1 140 ? 8.359 -12.317 -11.452 1.00 98.06 140 GLY A C 1
ATOM 1078 O O . GLY A 1 140 ? 7.909 -12.975 -10.513 1.00 98.06 140 GLY A O 1
ATOM 1079 N N . SER A 1 141 ? 7.653 -11.328 -12.009 1.00 98.56 141 SER A N 1
ATOM 1080 C CA . SER A 1 141 ? 6.325 -10.923 -11.528 1.00 98.56 141 SER A CA 1
ATOM 1081 C C . SER A 1 141 ? 5.234 -11.955 -11.802 1.00 98.56 141 SER A C 1
ATOM 1083 O O . SER A 1 141 ? 4.339 -12.149 -10.977 1.00 98.56 141 SER A O 1
ATOM 1085 N N . ARG A 1 142 ? 5.331 -12.691 -12.916 1.00 98.62 142 ARG A N 1
ATOM 1086 C CA . ARG A 1 142 ? 4.428 -13.811 -13.218 1.00 98.62 142 ARG A CA 1
ATOM 1087 C C . ARG A 1 142 ? 4.617 -14.960 -12.238 1.00 98.62 142 ARG A C 1
ATOM 1089 O O . ARG A 1 142 ? 3.625 -15.465 -11.719 1.00 98.62 142 ARG A O 1
ATOM 1096 N N . GLU A 1 143 ? 5.864 -15.308 -11.931 1.00 98.62 143 GLU A N 1
ATOM 1097 C CA . GLU A 1 143 ? 6.166 -16.314 -10.910 1.00 98.62 143 GLU A CA 1
ATOM 1098 C C . GLU A 1 143 ? 5.655 -15.881 -9.527 1.00 98.62 143 GLU A C 1
ATOM 1100 O O . GLU A 1 143 ? 5.061 -16.687 -8.815 1.00 98.62 143 GLU A O 1
ATOM 1105 N N . ALA A 1 144 ? 5.808 -14.605 -9.153 1.00 98.62 144 ALA A N 1
ATOM 1106 C CA . ALA A 1 144 ? 5.293 -14.091 -7.883 1.00 98.62 144 ALA A CA 1
ATOM 1107 C C . ALA A 1 144 ? 3.768 -14.266 -7.744 1.00 98.62 144 ALA A C 1
ATOM 1109 O O . ALA A 1 144 ? 3.298 -14.704 -6.692 1.00 98.62 144 ALA A O 1
ATOM 1110 N N . ILE A 1 145 ? 3.004 -13.988 -8.811 1.00 98.81 145 ILE A N 1
ATOM 1111 C CA . ILE A 1 145 ? 1.551 -14.235 -8.858 1.00 98.81 145 ILE A CA 1
ATOM 1112 C C . ILE A 1 145 ? 1.248 -15.714 -8.623 1.00 98.81 145 ILE A C 1
ATOM 1114 O O . ILE A 1 145 ? 0.464 -16.043 -7.734 1.00 98.81 145 ILE A O 1
ATOM 1118 N N . GLU A 1 146 ? 1.899 -16.601 -9.374 1.00 98.56 146 GLU A N 1
ATOM 1119 C CA . GLU A 1 146 ? 1.688 -18.045 -9.252 1.00 98.56 146 GLU A CA 1
ATOM 1120 C C . GLU A 1 146 ? 2.030 -18.554 -7.848 1.00 98.56 146 GLU A C 1
ATOM 1122 O O . GLU A 1 146 ? 1.316 -19.394 -7.300 1.00 98.56 146 GLU A O 1
ATOM 1127 N N . VAL A 1 147 ? 3.100 -18.042 -7.232 1.00 98.25 147 VAL A N 1
ATOM 1128 C CA . VAL A 1 147 ? 3.491 -18.425 -5.873 1.00 98.25 147 VAL A CA 1
ATOM 1129 C C . VAL A 1 147 ? 2.459 -17.964 -4.848 1.00 98.25 147 VAL A C 1
ATOM 1131 O O . VAL A 1 147 ? 2.062 -18.777 -4.011 1.00 98.25 147 VAL A O 1
ATOM 1134 N N . ALA A 1 148 ? 2.018 -16.705 -4.902 1.00 97.94 148 ALA A N 1
ATOM 1135 C CA . ALA A 1 148 ? 1.026 -16.178 -3.968 1.00 97.94 148 ALA A CA 1
ATOM 1136 C C . ALA A 1 148 ? -0.304 -16.947 -4.059 1.00 97.94 148 ALA A C 1
ATOM 1138 O O . ALA A 1 148 ? -0.850 -17.351 -3.030 1.00 97.94 148 ALA A O 1
ATOM 1139 N N . GLU A 1 149 ? -0.770 -17.230 -5.281 1.00 96.88 149 GLU A N 1
ATOM 1140 C CA . GLU A 1 149 ? -1.991 -18.003 -5.542 1.00 96.88 149 GLU A CA 1
ATOM 1141 C C . GLU A 1 149 ? -1.853 -19.462 -5.087 1.00 96.88 149 GLU A C 1
ATOM 1143 O O . GLU A 1 149 ? -2.716 -19.977 -4.376 1.00 96.88 149 GLU A O 1
ATOM 1148 N N . ARG A 1 150 ? -0.743 -20.127 -5.433 1.00 95.56 150 ARG A N 1
ATOM 1149 C CA . ARG A 1 150 ? -0.476 -21.522 -5.046 1.00 95.56 150 ARG A CA 1
ATOM 1150 C C . ARG A 1 150 ? -0.402 -21.704 -3.533 1.00 95.56 150 ARG A C 1
ATOM 1152 O O . ARG A 1 150 ? -0.822 -22.743 -3.030 1.00 95.56 150 ARG A O 1
ATOM 1159 N N . LEU A 1 151 ? 0.169 -20.734 -2.820 1.00 94.50 151 LEU A N 1
ATOM 1160 C CA . LEU A 1 151 ? 0.275 -20.761 -1.361 1.00 94.50 151 LEU A CA 1
ATOM 1161 C C . LEU A 1 151 ? -1.002 -20.272 -0.662 1.00 94.50 151 LEU A C 1
ATOM 1163 O O . LEU A 1 151 ? -1.096 -20.395 0.556 1.00 94.50 151 LEU A O 1
ATOM 1167 N N . GLY A 1 152 ? -1.977 -19.740 -1.408 1.00 94.12 152 GLY A N 1
ATOM 1168 C CA . GLY A 1 152 ? -3.226 -19.221 -0.854 1.00 94.12 152 GLY A CA 1
ATOM 1169 C C . GLY A 1 152 ? -3.020 -18.031 0.084 1.00 94.12 152 GLY A C 1
ATOM 1170 O O . GLY A 1 152 ? -3.743 -17.909 1.069 1.00 94.12 152 GLY A O 1
ATOM 1171 N N . LEU A 1 153 ? -2.014 -17.192 -0.183 1.00 95.75 153 LEU A N 1
ATOM 1172 C CA . LEU A 1 153 ? -1.713 -16.021 0.639 1.00 95.75 153 LEU A CA 1
ATOM 1173 C C . LEU A 1 153 ? -2.731 -14.905 0.383 1.00 95.75 153 LEU A C 1
ATOM 1175 O O . LEU A 1 153 ? -3.075 -14.622 -0.763 1.00 95.75 153 LEU A O 1
ATOM 1179 N N . GLY A 1 154 ? -3.099 -14.163 1.427 1.00 96.06 154 GLY A N 1
ATOM 1180 C CA . GLY A 1 154 ? -3.809 -12.883 1.331 1.00 96.06 154 GLY A CA 1
ATOM 1181 C C . GLY A 1 154 ? -2.986 -11.726 0.738 1.00 96.06 154 GLY A C 1
ATOM 1182 O O . GLY A 1 154 ? -3.245 -10.573 1.076 1.00 96.06 154 GLY A O 1
ATOM 1183 N N . LEU A 1 155 ? -1.987 -12.014 -0.104 1.00 98.25 155 LEU A N 1
ATOM 1184 C CA . LEU A 1 155 ? -1.118 -11.045 -0.777 1.00 98.25 155 LEU A CA 1
ATOM 1185 C C . LEU A 1 155 ? -1.445 -11.006 -2.274 1.00 98.25 155 LEU A C 1
ATOM 1187 O O . LEU A 1 155 ? -1.252 -11.991 -2.985 1.00 98.25 155 LEU A O 1
ATOM 1191 N N . LEU A 1 156 ? -1.904 -9.857 -2.769 1.00 98.69 156 LEU A N 1
ATOM 1192 C CA . LEU A 1 156 ? -2.214 -9.668 -4.183 1.00 98.69 156 LEU A CA 1
ATOM 1193 C C . LEU A 1 156 ? -0.962 -9.251 -4.966 1.00 98.69 156 LEU A C 1
ATOM 1195 O O . LEU A 1 156 ? -0.485 -8.126 -4.830 1.00 98.69 156 LEU A O 1
ATOM 1199 N N . CYS A 1 157 ? -0.465 -10.117 -5.844 1.00 98.81 157 CYS A N 1
ATOM 1200 C CA . CYS A 1 157 ? 0.659 -9.766 -6.711 1.00 98.81 157 CYS A CA 1
ATOM 1201 C C . CYS A 1 157 ? 0.208 -9.134 -8.037 1.00 98.81 157 CYS A C 1
ATOM 1203 O O . CYS A 1 157 ? -0.753 -9.589 -8.662 1.00 98.81 157 CYS A O 1
ATOM 1205 N N . PHE A 1 158 ? 0.916 -8.107 -8.494 1.00 98.81 158 PHE A N 1
ATOM 1206 C CA . PHE A 1 158 ? 0.752 -7.477 -9.804 1.00 98.81 158 PHE A CA 1
ATOM 1207 C C . PHE A 1 158 ? 1.758 -8.036 -10.807 1.00 98.81 158 PHE A C 1
ATOM 1209 O O . PHE A 1 158 ? 2.871 -8.408 -10.436 1.00 98.81 158 PHE A O 1
ATOM 1216 N N . ALA A 1 159 ? 1.376 -8.057 -12.087 1.00 98.69 159 ALA A N 1
ATOM 1217 C CA . ALA A 1 159 ? 2.375 -8.150 -13.141 1.00 98.69 159 ALA A CA 1
ATOM 1218 C C . ALA A 1 159 ? 3.169 -6.838 -13.155 1.00 98.69 159 ALA A C 1
ATOM 1220 O O . ALA A 1 159 ? 2.582 -5.766 -13.004 1.00 98.69 159 ALA A O 1
ATOM 1221 N N . GLY A 1 160 ? 4.481 -6.928 -13.309 1.00 98.19 160 GLY A N 1
ATOM 1222 C CA . GLY A 1 160 ? 5.379 -5.793 -13.170 1.00 98.19 160 GLY A CA 1
ATOM 1223 C C . GLY A 1 160 ? 6.680 -5.988 -13.937 1.00 98.19 160 GLY A C 1
ATOM 1224 O O . GLY A 1 160 ? 7.120 -7.119 -14.162 1.00 98.19 160 GLY A O 1
ATOM 1225 N N . GLU A 1 161 ? 7.250 -4.867 -14.362 1.00 98.06 161 GLU A N 1
ATOM 1226 C CA . GLU A 1 161 ? 8.560 -4.732 -15.000 1.00 98.06 161 GLU A CA 1
ATOM 1227 C C . GLU A 1 161 ? 9.055 -3.307 -14.717 1.00 98.06 161 GLU A C 1
ATOM 1229 O O . GLU A 1 161 ? 8.282 -2.355 -14.859 1.00 98.06 161 GLU A O 1
ATOM 1234 N N . GLU A 1 162 ? 10.316 -3.137 -14.324 1.00 98.31 162 GLU A N 1
ATOM 1235 C CA . GLU A 1 162 ? 10.957 -1.823 -14.383 1.00 98.31 162 GLU A CA 1
ATOM 1236 C C . GLU A 1 162 ? 11.681 -1.713 -15.722 1.00 98.31 162 GLU A C 1
ATOM 1238 O O . GLU A 1 162 ? 12.663 -2.407 -15.992 1.00 98.31 162 GLU A O 1
ATOM 1243 N N . VAL A 1 163 ? 11.168 -0.858 -16.600 1.00 97.62 163 VAL A N 1
ATOM 1244 C CA . VAL A 1 163 ? 11.806 -0.569 -17.879 1.00 97.62 163 VAL A CA 1
ATOM 1245 C C . VAL A 1 163 ? 12.936 0.409 -17.610 1.00 97.62 163 VAL A C 1
ATOM 1247 O O . VAL A 1 163 ? 12.696 1.556 -17.226 1.00 97.62 163 VAL A O 1
ATOM 1250 N N . SER A 1 164 ? 14.166 -0.046 -17.820 1.00 95.06 164 SER A N 1
ATOM 1251 C CA . SER A 1 164 ? 15.358 0.692 -17.404 1.00 95.06 164 SER A CA 1
ATOM 1252 C C . SER A 1 164 ? 16.204 1.090 -18.600 1.00 95.06 164 SER A C 1
ATOM 1254 O O . SER A 1 164 ? 16.697 0.237 -19.344 1.00 95.06 164 SER A O 1
ATOM 1256 N N . ALA A 1 165 ? 16.420 2.396 -18.738 1.00 94.12 165 ALA A N 1
ATOM 1257 C CA . ALA A 1 165 ? 17.332 3.003 -19.693 1.00 94.12 165 ALA A CA 1
ATOM 1258 C C . ALA A 1 165 ? 18.476 3.748 -18.968 1.00 94.12 165 ALA A C 1
ATOM 1260 O O . ALA A 1 165 ? 18.425 3.974 -17.759 1.00 94.12 165 ALA A O 1
ATOM 1261 N N . PRO A 1 166 ? 19.545 4.160 -19.678 1.00 91.31 166 PRO A N 1
ATOM 1262 C CA . PRO A 1 166 ? 20.673 4.876 -19.073 1.00 91.31 166 PRO A CA 1
ATOM 1263 C C . PRO A 1 166 ? 20.340 6.190 -18.351 1.00 91.31 166 PRO A C 1
ATOM 1265 O O . PRO A 1 166 ? 21.170 6.659 -17.571 1.00 91.31 166 PRO A O 1
ATOM 1268 N N . ASP A 1 167 ? 19.196 6.808 -18.642 1.00 92.56 167 ASP A N 1
ATOM 1269 C CA . ASP A 1 167 ? 18.802 8.139 -18.175 1.00 92.56 167 ASP A CA 1
ATOM 1270 C C . ASP A 1 167 ? 17.346 8.218 -17.696 1.00 92.56 167 ASP A C 1
ATOM 1272 O O . ASP A 1 167 ? 16.838 9.313 -17.512 1.00 92.56 167 ASP A O 1
ATOM 1276 N N . TRP A 1 168 ? 16.659 7.095 -17.492 1.00 94.44 168 TRP A N 1
ATOM 1277 C CA . TRP A 1 168 ? 15.338 7.052 -16.859 1.00 94.44 168 TRP A CA 1
ATOM 1278 C C . TRP A 1 168 ? 14.959 5.611 -16.538 1.00 94.44 168 TRP A C 1
ATOM 128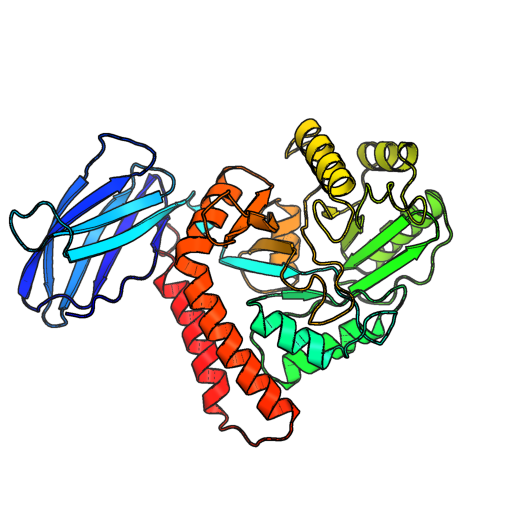0 O O . TRP A 1 168 ? 15.342 4.696 -17.267 1.00 94.44 168 TRP A O 1
ATOM 1290 N N . HIS A 1 169 ? 14.147 5.430 -15.500 1.00 96.75 169 HIS A N 1
ATOM 1291 C CA . HIS A 1 169 ? 13.506 4.163 -15.169 1.00 96.75 169 HIS A CA 1
ATOM 1292 C C . HIS A 1 169 ? 11.989 4.361 -15.031 1.00 96.75 169 HIS A C 1
ATOM 1294 O O . HIS A 1 169 ? 11.528 5.387 -14.523 1.00 96.75 169 HIS A O 1
ATOM 1300 N N . LEU A 1 170 ? 11.209 3.390 -15.502 1.00 98.06 170 LEU A N 1
ATOM 1301 C CA . LEU A 1 170 ? 9.749 3.442 -15.512 1.00 98.06 170 LEU A CA 1
ATOM 1302 C C . LEU A 1 170 ? 9.170 2.128 -14.984 1.00 98.06 170 LEU A C 1
ATOM 1304 O O . LEU A 1 170 ? 9.419 1.071 -15.557 1.00 98.06 170 LEU A O 1
ATOM 1308 N N . LEU A 1 171 ? 8.332 2.198 -13.953 1.00 98.69 171 LEU A N 1
ATOM 1309 C CA . LEU A 1 171 ? 7.568 1.051 -13.472 1.00 98.69 171 LEU A CA 1
ATOM 1310 C C . LEU A 1 171 ? 6.347 0.839 -14.366 1.00 98.69 171 LEU A C 1
ATOM 1312 O O . LEU A 1 171 ? 5.484 1.714 -14.485 1.00 98.69 171 LEU A O 1
ATOM 1316 N N . ALA A 1 172 ? 6.266 -0.341 -14.970 1.00 98.69 172 ALA A N 1
ATOM 1317 C CA . ALA A 1 172 ? 5.131 -0.812 -15.744 1.00 98.69 172 ALA A CA 1
ATOM 1318 C C . ALA A 1 172 ? 4.291 -1.769 -14.895 1.00 98.69 172 ALA A C 1
ATOM 1320 O O . ALA A 1 172 ? 4.622 -2.946 -14.764 1.00 98.69 172 ALA A O 1
ATOM 1321 N N . ILE A 1 173 ? 3.194 -1.278 -14.321 1.00 98.81 173 ILE A N 1
ATOM 1322 C CA . ILE A 1 173 ? 2.355 -2.045 -13.392 1.00 98.81 173 ILE A CA 1
ATOM 1323 C C . ILE A 1 173 ? 1.099 -2.558 -14.098 1.00 98.81 173 ILE A C 1
ATOM 1325 O O . ILE A 1 173 ? 0.411 -1.817 -14.793 1.00 98.81 173 ILE A O 1
ATOM 1329 N N . ASP A 1 174 ? 0.795 -3.840 -13.913 1.00 98.50 174 ASP A N 1
ATOM 1330 C CA . ASP A 1 174 ? -0.347 -4.570 -14.486 1.00 98.50 174 ASP A CA 1
ATOM 1331 C C . ASP A 1 174 ? -0.420 -4.582 -16.026 1.00 98.50 174 ASP A C 1
ATOM 1333 O O . ASP A 1 174 ? -1.469 -4.825 -16.625 1.00 98.50 174 ASP A O 1
ATOM 1337 N N . ALA A 1 175 ? 0.711 -4.356 -16.703 1.00 98.12 175 ALA A N 1
ATOM 1338 C CA . ALA A 1 175 ? 0.800 -4.542 -18.146 1.00 98.12 175 ALA A CA 1
ATOM 1339 C C . ALA A 1 175 ? 0.610 -6.027 -18.512 1.00 98.12 175 ALA A C 1
ATOM 1341 O O . ALA A 1 175 ? 1.161 -6.929 -17.876 1.00 98.12 175 ALA A O 1
ATOM 1342 N N . ARG A 1 176 ? -0.160 -6.301 -19.574 1.00 97.56 176 ARG A N 1
ATOM 1343 C CA . ARG A 1 176 ? -0.497 -7.674 -20.008 1.00 97.56 176 ARG A CA 1
ATOM 1344 C C . ARG A 1 176 ? 0.629 -8.426 -20.724 1.00 97.56 176 ARG A C 1
ATOM 1346 O O . ARG A 1 176 ? 0.469 -9.609 -21.021 1.00 97.56 176 ARG A O 1
ATOM 1353 N N . ALA A 1 177 ? 1.722 -7.745 -21.044 1.00 97.69 177 ALA A N 1
ATOM 1354 C CA . ALA A 1 177 ? 2.883 -8.297 -21.727 1.00 97.69 177 ALA A CA 1
ATOM 1355 C C . ALA A 1 177 ? 4.139 -7.480 -21.358 1.00 97.69 177 ALA A C 1
ATOM 1357 O O . ALA A 1 177 ? 3.984 -6.377 -20.827 1.00 97.69 177 ALA A O 1
ATOM 1358 N N . PRO A 1 178 ? 5.351 -7.980 -21.665 1.00 96.94 178 PRO A N 1
ATOM 1359 C CA . PRO A 1 178 ? 6.582 -7.208 -21.509 1.00 96.94 178 PRO A CA 1
ATOM 1360 C C . PRO A 1 178 ? 6.555 -5.913 -22.334 1.00 96.94 178 PRO A C 1
ATOM 1362 O O . PRO A 1 178 ? 5.990 -5.888 -23.437 1.00 96.94 178 PRO A O 1
ATOM 1365 N N . ILE A 1 179 ? 7.187 -4.854 -21.823 1.00 94.31 179 ILE A N 1
ATOM 1366 C CA . ILE A 1 179 ? 7.214 -3.541 -22.494 1.00 94.31 179 ILE A CA 1
ATOM 1367 C C . ILE A 1 179 ? 8.216 -3.510 -23.655 1.00 94.31 179 ILE A C 1
ATOM 1369 O O . ILE A 1 179 ? 8.015 -2.748 -24.598 1.00 94.31 179 ILE A O 1
ATOM 1373 N N . GLU A 1 180 ? 9.192 -4.426 -23.653 1.00 84.88 180 GLU A N 1
ATOM 1374 C CA . GLU A 1 180 ? 10.381 -4.417 -24.520 1.00 84.88 180 GLU A CA 1
ATOM 1375 C C . GLU A 1 180 ? 11.323 -3.246 -24.179 1.00 84.88 180 GLU A C 1
ATOM 1377 O O . GLU A 1 180 ? 10.903 -2.192 -23.704 1.00 84.88 180 GLU A O 1
ATOM 1382 N N . GLN A 1 181 ? 12.630 -3.425 -24.401 1.00 84.12 181 GLN A N 1
ATOM 1383 C CA . GLN A 1 181 ? 13.609 -2.380 -24.087 1.00 84.12 181 GLN A CA 1
ATOM 1384 C C . GLN A 1 181 ? 13.388 -1.142 -24.962 1.00 84.12 181 GLN A C 1
ATOM 1386 O O . GLN A 1 181 ? 13.357 -1.234 -26.192 1.00 84.12 181 GLN A O 1
ATOM 1391 N N . ALA A 1 182 ? 13.318 0.025 -24.327 1.00 88.06 182 ALA A N 1
ATOM 1392 C CA . ALA A 1 182 ? 13.265 1.314 -25.004 1.00 88.06 182 ALA A CA 1
ATOM 1393 C C . AL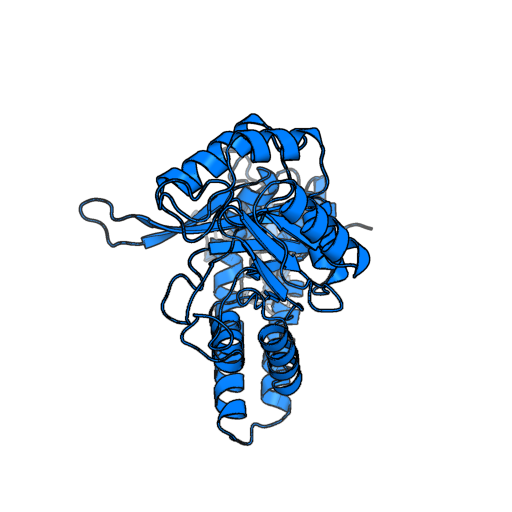A A 1 182 ? 14.612 2.059 -24.895 1.00 88.06 182 ALA A C 1
ATOM 1395 O O . ALA A 1 182 ? 15.357 1.876 -23.929 1.00 88.06 182 ALA A O 1
ATOM 1396 N N . PRO A 1 183 ? 14.975 2.876 -25.904 1.00 92.25 183 PRO A N 1
ATOM 1397 C CA . PRO A 1 183 ? 16.242 3.598 -25.907 1.00 92.25 183 PRO A CA 1
ATOM 1398 C C . PRO A 1 183 ? 16.266 4.724 -24.864 1.00 92.25 183 PRO A C 1
ATOM 1400 O O . PRO A 1 183 ? 15.231 5.182 -24.392 1.00 92.25 183 PRO A O 1
ATOM 1403 N N . ALA A 1 184 ? 17.466 5.223 -24.570 1.00 94.00 184 ALA A N 1
ATOM 1404 C CA . ALA A 1 184 ? 17.659 6.419 -23.753 1.00 94.00 184 ALA A CA 1
ATOM 1405 C C . ALA A 1 184 ? 16.914 7.653 -24.305 1.00 94.00 184 ALA A C 1
ATOM 1407 O O . ALA A 1 184 ? 16.610 7.748 -25.501 1.00 94.00 184 ALA A O 1
ATOM 1408 N N . GLY A 1 185 ? 16.711 8.635 -23.434 1.00 94.69 185 GLY A N 1
ATOM 1409 C CA . GLY A 1 185 ? 16.159 9.945 -23.751 1.00 94.69 185 GLY A CA 1
ATOM 1410 C C . GLY A 1 185 ? 14.635 10.006 -23.734 1.00 94.69 185 GLY A C 1
ATOM 1411 O O . GLY A 1 185 ? 13.931 8.995 -23.786 1.00 94.69 185 GLY A O 1
ATOM 1412 N N . TYR A 1 186 ? 14.119 11.237 -23.726 1.00 95.88 186 TYR A N 1
ATOM 1413 C CA . TYR A 1 186 ? 12.691 11.531 -23.591 1.00 95.88 186 TYR A CA 1
ATOM 1414 C C . TYR A 1 186 ? 11.784 10.763 -24.561 1.00 95.88 186 TYR A C 1
ATOM 1416 O O . TYR A 1 186 ? 10.723 10.283 -24.178 1.00 95.88 186 TYR A O 1
ATOM 1424 N N . ALA A 1 187 ? 12.188 10.629 -25.829 1.00 96.06 187 ALA A N 1
ATOM 1425 C CA . ALA A 1 187 ? 11.390 9.915 -26.825 1.00 96.06 187 ALA A CA 1
ATOM 1426 C C . ALA A 1 187 ? 11.250 8.417 -26.498 1.00 96.06 187 ALA A C 1
ATOM 1428 O O . ALA A 1 187 ? 10.191 7.843 -26.741 1.00 96.06 187 ALA A O 1
ATOM 1429 N N . GLY A 1 188 ? 12.294 7.804 -25.930 1.00 96.38 188 GLY A N 1
ATOM 1430 C CA . GLY A 1 188 ? 12.253 6.420 -25.466 1.00 96.38 188 GLY A CA 1
ATOM 1431 C C . GLY A 1 188 ? 11.343 6.254 -24.254 1.00 96.38 188 GLY A C 1
ATOM 1432 O O . GLY A 1 188 ? 10.484 5.377 -24.267 1.00 96.38 188 GLY A O 1
ATOM 1433 N N . LEU A 1 189 ? 11.438 7.164 -23.279 1.00 97.06 189 LEU A N 1
ATOM 1434 C CA . LEU A 1 189 ? 10.525 7.196 -22.135 1.00 97.06 189 LEU A CA 1
ATOM 1435 C C . LEU A 1 189 ? 9.061 7.339 -22.580 1.00 97.06 189 LEU A C 1
ATOM 1437 O O . LEU A 1 189 ? 8.196 6.604 -22.115 1.00 97.06 189 LEU A O 1
ATOM 1441 N N . ARG A 1 190 ? 8.771 8.238 -23.531 1.00 97.50 190 ARG A N 1
ATOM 1442 C CA . ARG A 1 190 ? 7.420 8.396 -24.096 1.00 97.50 190 ARG A CA 1
ATOM 1443 C C . ARG A 1 190 ? 6.916 7.129 -24.773 1.00 97.50 190 ARG A C 1
ATOM 1445 O O . ARG A 1 190 ? 5.782 6.734 -24.530 1.00 97.50 190 ARG A O 1
ATOM 1452 N N . ALA A 1 191 ? 7.757 6.487 -25.580 1.00 97.19 191 ALA A N 1
ATOM 1453 C CA . ALA A 1 191 ? 7.399 5.232 -26.228 1.00 97.19 191 ALA A CA 1
ATOM 1454 C C . ALA A 1 191 ? 7.120 4.120 -25.203 1.00 97.19 191 ALA A C 1
ATOM 1456 O O . ALA A 1 191 ? 6.175 3.355 -25.388 1.00 97.19 191 ALA A O 1
ATOM 1457 N N . ALA A 1 192 ? 7.893 4.057 -24.113 1.00 98.06 192 ALA A N 1
ATOM 1458 C CA . ALA A 1 192 ? 7.666 3.115 -23.022 1.00 98.06 192 ALA A CA 1
ATOM 1459 C C . ALA A 1 192 ? 6.327 3.381 -22.311 1.00 98.06 192 ALA A C 1
ATOM 1461 O O . ALA A 1 192 ? 5.542 2.452 -22.143 1.00 98.06 192 ALA A O 1
ATOM 1462 N N . ILE A 1 193 ? 6.017 4.641 -21.981 1.00 98.38 193 ILE A N 1
ATOM 1463 C CA . ILE A 1 193 ? 4.721 5.045 -21.403 1.00 98.38 193 ILE A CA 1
ATOM 1464 C C . ILE A 1 193 ? 3.563 4.611 -22.313 1.00 98.38 193 ILE A C 1
ATOM 1466 O O . ILE A 1 193 ? 2.663 3.888 -21.882 1.00 98.38 193 ILE A O 1
ATOM 1470 N N . ASP A 1 194 ? 3.616 4.981 -23.595 1.00 97.94 194 ASP A N 1
ATOM 1471 C CA . ASP A 1 194 ? 2.558 4.661 -24.556 1.00 97.94 194 ASP A CA 1
ATOM 1472 C C . ASP A 1 194 ? 2.401 3.136 -24.717 1.00 97.94 194 ASP A C 1
ATOM 1474 O O . ASP A 1 194 ? 1.290 2.612 -24.864 1.00 97.94 194 ASP A O 1
ATOM 1478 N N . ARG A 1 195 ? 3.512 2.390 -24.645 1.00 98.19 195 ARG A N 1
ATOM 1479 C CA . ARG A 1 195 ? 3.511 0.928 -24.701 1.00 98.19 195 ARG A CA 1
ATOM 1480 C C . ARG A 1 195 ? 2.848 0.310 -23.474 1.00 98.19 195 ARG A C 1
ATOM 1482 O O . ARG A 1 195 ? 1.998 -0.566 -23.656 1.00 98.19 195 ARG A O 1
ATOM 1489 N N . VAL A 1 196 ? 3.171 0.776 -22.267 1.00 98.62 196 VAL A N 1
ATOM 1490 C CA . VAL A 1 196 ? 2.524 0.348 -21.014 1.00 98.62 196 VAL A CA 1
ATOM 1491 C C . VAL A 1 196 ? 1.010 0.525 -21.112 1.00 98.62 196 VAL A C 1
ATOM 1493 O O . VAL A 1 196 ? 0.255 -0.430 -20.904 1.00 98.62 196 VAL A O 1
ATOM 1496 N N . HIS A 1 197 ? 0.559 1.705 -21.540 1.00 98.56 197 HIS A N 1
ATOM 1497 C CA . HIS A 1 197 ? -0.863 1.998 -21.721 1.00 98.56 197 HIS A CA 1
ATOM 1498 C C . HIS A 1 197 ? -1.517 1.139 -22.803 1.00 98.56 197 HIS A C 1
ATOM 1500 O O . HIS A 1 197 ? -2.622 0.636 -22.596 1.00 98.56 197 HIS A O 1
ATOM 1506 N N . SER A 1 198 ? -0.834 0.885 -23.926 1.00 98.31 198 SER A N 1
ATOM 1507 C CA . SER A 1 198 ? -1.348 0.006 -24.993 1.00 98.31 198 SER A CA 1
ATOM 1508 C C . SER A 1 198 ? -1.615 -1.429 -24.516 1.00 98.31 198 SER A C 1
ATOM 1510 O O . SER A 1 198 ? -2.452 -2.134 -25.081 1.00 98.31 198 SER A O 1
ATOM 1512 N N . LEU A 1 199 ? -0.920 -1.856 -23.458 1.00 98.44 199 LEU A N 1
ATOM 1513 C CA . LEU A 1 199 ? -1.073 -3.164 -22.826 1.00 98.44 199 LEU A CA 1
ATOM 1514 C C . LEU A 1 199 ? -2.065 -3.145 -21.651 1.00 98.44 199 LEU A C 1
ATOM 1516 O O . LEU A 1 199 ? -2.375 -4.200 -21.089 1.00 98.44 199 LEU A O 1
ATOM 1520 N N . GLY A 1 200 ? -2.626 -1.976 -21.335 1.00 98.00 200 GLY A N 1
ATOM 1521 C CA . GLY A 1 200 ? -3.581 -1.754 -20.252 1.00 98.00 200 GLY A CA 1
ATOM 1522 C C . GLY A 1 200 ? -2.952 -1.573 -18.872 1.00 98.00 200 GLY A C 1
ATOM 1523 O O . GLY A 1 200 ? -3.694 -1.614 -17.897 1.00 98.00 200 GLY A O 1
ATOM 1524 N N . GLY A 1 201 ? -1.630 -1.402 -18.792 1.00 98.44 201 GLY A N 1
ATOM 1525 C CA . GLY A 1 201 ? -0.931 -1.155 -17.534 1.00 98.44 201 GLY A CA 1
ATOM 1526 C C . GLY A 1 201 ? -0.960 0.313 -17.104 1.00 98.44 201 GLY A C 1
ATOM 1527 O O . GLY A 1 201 ? -1.579 1.164 -17.750 1.00 98.44 201 GLY A O 1
ATOM 1528 N N . ARG A 1 202 ? -0.253 0.595 -16.010 1.00 98.75 202 ARG A N 1
ATOM 1529 C CA . ARG A 1 202 ? 0.007 1.924 -15.450 1.00 98.75 202 ARG A CA 1
ATOM 1530 C C . ARG A 1 202 ? 1.505 2.209 -15.440 1.00 98.75 202 ARG A C 1
ATOM 1532 O O . ARG A 1 202 ? 2.298 1.334 -15.094 1.00 98.75 202 ARG A O 1
ATOM 1539 N N . ALA A 1 203 ? 1.873 3.417 -15.841 1.00 98.56 203 ALA A N 1
ATOM 1540 C CA . ALA A 1 203 ? 3.237 3.892 -15.991 1.00 98.56 203 ALA A CA 1
ATOM 1541 C C . ALA A 1 203 ? 3.580 4.866 -14.856 1.00 98.56 203 ALA A C 1
ATOM 1543 O O . ALA A 1 203 ? 3.085 5.998 -14.828 1.00 98.56 203 ALA A O 1
ATOM 1544 N N . TYR A 1 204 ? 4.450 4.436 -13.940 1.00 98.69 204 TYR A N 1
ATOM 1545 C CA . TYR A 1 204 ? 4.942 5.266 -12.839 1.00 98.69 204 TYR A CA 1
ATOM 1546 C C . TYR A 1 204 ? 6.421 5.586 -13.036 1.00 98.69 204 TYR A C 1
ATOM 1548 O O . TYR A 1 204 ? 7.227 4.691 -13.275 1.00 98.69 204 TYR A O 1
ATOM 1556 N N . LEU A 1 205 ? 6.798 6.859 -12.927 1.00 98.00 205 LEU A N 1
ATOM 1557 C CA . LEU A 1 205 ? 8.209 7.247 -12.989 1.00 98.00 205 LEU A CA 1
ATOM 1558 C C . LEU A 1 205 ? 8.911 6.831 -11.692 1.00 98.00 205 LEU A C 1
ATOM 1560 O O . LEU A 1 205 ? 8.543 7.323 -10.621 1.00 98.00 205 LEU A O 1
ATOM 1564 N N . ALA A 1 206 ? 9.907 5.950 -11.797 1.00 97.12 206 ALA A N 1
ATOM 1565 C CA . ALA A 1 206 ? 10.720 5.534 -10.660 1.00 97.12 206 ALA A CA 1
ATOM 1566 C C . ALA A 1 206 ? 11.668 6.667 -10.250 1.00 97.12 206 ALA A C 1
ATOM 1568 O O . ALA A 1 206 ? 12.193 7.385 -11.110 1.00 97.12 206 ALA A O 1
ATOM 1569 N N . HIS A 1 207 ? 11.847 6.835 -8.937 1.00 94.50 207 HIS A N 1
ATOM 1570 C CA . HIS A 1 207 ? 12.806 7.730 -8.286 1.00 94.50 207 HIS A CA 1
ATOM 1571 C C . HIS A 1 207 ? 13.224 8.969 -9.130 1.00 94.50 207 HIS A C 1
ATOM 1573 O O . HIS A 1 207 ? 14.378 9.088 -9.566 1.00 94.50 207 HIS A O 1
ATOM 1579 N N . PRO A 1 208 ? 12.310 9.938 -9.369 1.00 92.94 208 PRO A N 1
ATOM 1580 C CA . PRO A 1 208 ? 12.476 11.015 -10.358 1.00 92.94 208 PRO A CA 1
ATOM 1581 C C . PRO A 1 208 ? 13.681 11.932 -10.105 1.00 92.94 208 PRO A C 1
ATOM 1583 O O . PRO A 1 208 ? 14.139 12.630 -11.008 1.00 92.94 208 PRO A O 1
ATOM 1586 N N . TYR A 1 209 ? 14.200 11.935 -8.876 1.00 91.88 209 TYR A N 1
ATOM 1587 C CA . TYR A 1 209 ? 15.296 12.790 -8.433 1.00 91.88 209 TYR A CA 1
ATOM 1588 C C . TYR A 1 209 ? 16.578 12.034 -8.087 1.00 91.88 209 TYR A C 1
ATOM 1590 O O . TYR A 1 209 ? 17.392 12.623 -7.384 1.00 91.88 209 TYR A O 1
ATOM 1598 N N . TRP A 1 210 ? 16.806 10.805 -8.581 1.00 90.75 210 TRP A N 1
ATOM 1599 C CA . TRP A 1 210 ? 18.019 9.992 -8.330 1.00 90.75 210 TRP A CA 1
ATOM 1600 C C . TRP A 1 210 ? 19.329 10.576 -8.916 1.00 90.75 210 TRP A C 1
ATOM 1602 O O . TRP A 1 210 ? 20.119 9.937 -9.604 1.00 90.75 210 TRP A O 1
ATOM 1612 N N . THR A 1 211 ? 19.576 11.854 -8.667 1.00 84.62 211 THR A N 1
ATOM 1613 C CA . THR A 1 211 ? 20.618 12.684 -9.267 1.00 84.62 211 THR A CA 1
ATOM 1614 C C . THR A 1 211 ? 21.953 12.545 -8.543 1.00 84.62 211 THR A C 1
ATOM 1616 O O . THR A 1 211 ? 23.011 12.765 -9.141 1.00 84.62 211 THR A O 1
ATOM 1619 N N . THR A 1 212 ? 21.935 12.153 -7.265 1.00 78.69 212 THR A N 1
ATOM 1620 C CA . THR A 1 212 ? 23.141 12.094 -6.428 1.00 78.69 212 THR A CA 1
ATOM 1621 C C . THR A 1 212 ? 24.097 10.978 -6.872 1.00 78.69 212 THR A C 1
ATOM 1623 O O . THR A 1 212 ? 25.317 11.140 -6.783 1.00 78.69 212 THR A O 1
ATOM 1626 N N . SER A 1 213 ? 23.573 9.892 -7.452 1.00 73.44 213 SER A N 1
ATOM 1627 C CA . SER A 1 213 ? 24.358 8.792 -8.039 1.00 73.44 213 SER A CA 1
ATOM 1628 C C . SER A 1 213 ? 25.128 9.198 -9.309 1.00 73.44 213 SER A C 1
ATOM 1630 O O . SER A 1 213 ? 26.076 8.517 -9.712 1.00 73.44 213 SER A O 1
ATOM 1632 N N . ARG A 1 214 ? 24.744 10.324 -9.939 1.00 67.94 214 ARG A N 1
ATOM 1633 C CA . ARG A 1 214 ? 25.231 10.821 -11.242 1.00 67.94 214 ARG A CA 1
ATOM 1634 C C . ARG A 1 214 ? 25.066 9.830 -12.403 1.00 67.94 214 ARG A C 1
ATOM 1636 O O . ARG A 1 214 ? 25.757 9.963 -13.414 1.00 67.94 214 ARG A O 1
ATOM 1643 N N . ARG A 1 215 ? 24.179 8.843 -12.279 1.00 69.19 215 ARG A N 1
ATOM 1644 C CA . ARG A 1 215 ? 23.857 7.844 -13.311 1.00 69.19 215 ARG A CA 1
ATOM 1645 C C . ARG A 1 215 ? 22.345 7.603 -13.313 1.00 69.19 215 ARG A C 1
ATOM 1647 O O . ARG A 1 215 ? 21.722 7.853 -12.294 1.00 69.19 215 ARG A O 1
ATOM 1654 N N . HIS A 1 216 ? 21.776 7.154 -14.434 1.00 74.31 216 HIS A N 1
ATOM 1655 C CA . HIS A 1 216 ? 20.397 6.635 -14.491 1.00 74.31 216 HIS A CA 1
ATOM 1656 C C . HIS A 1 216 ? 19.275 7.612 -14.079 1.00 74.31 216 HIS A C 1
ATOM 1658 O O . HIS A 1 216 ? 18.152 7.189 -13.831 1.00 74.31 216 HIS A O 1
ATOM 1664 N N . HIS A 1 217 ? 19.544 8.923 -14.042 1.00 83.81 217 HIS A N 1
ATOM 1665 C CA . HIS A 1 217 ? 18.550 9.928 -13.663 1.00 83.81 217 HIS A CA 1
ATOM 1666 C C . HIS A 1 217 ? 17.931 10.599 -14.883 1.00 83.81 217 HIS A C 1
ATOM 1668 O O . HIS A 1 217 ? 18.646 10.968 -15.820 1.00 83.81 217 HIS A O 1
ATOM 1674 N N . LEU A 1 218 ? 16.624 10.845 -14.792 1.00 90.56 218 LEU A N 1
ATOM 1675 C CA . LEU A 1 218 ? 15.895 11.668 -15.745 1.00 90.56 218 LEU A CA 1
ATOM 1676 C C . LEU A 1 218 ? 16.461 13.094 -15.733 1.00 90.56 218 LEU A C 1
ATOM 1678 O O . LEU A 1 218 ? 16.503 13.719 -14.665 1.00 90.56 218 LEU A O 1
ATOM 1682 N N . PRO A 1 219 ? 16.892 13.648 -16.882 1.00 91.81 219 PRO A N 1
ATOM 1683 C CA . PRO A 1 219 ? 17.311 15.038 -16.945 1.00 91.81 219 PRO A CA 1
ATOM 1684 C C . PRO A 1 219 ? 16.202 15.961 -16.412 1.00 91.81 219 PRO A C 1
ATOM 1686 O O . PRO A 1 219 ? 15.045 15.807 -16.805 1.00 91.81 219 PRO A O 1
ATOM 1689 N N . PRO A 1 220 ? 16.506 16.969 -15.572 1.00 90.50 220 PRO A N 1
ATOM 1690 C CA . PRO A 1 220 ? 15.467 17.826 -14.995 1.00 90.50 220 PRO A CA 1
ATOM 1691 C C . PRO A 1 220 ? 14.559 18.494 -16.037 1.00 90.50 220 PRO A C 1
ATOM 1693 O O . PRO A 1 220 ? 13.358 18.598 -15.826 1.00 90.50 220 PRO A O 1
ATOM 1696 N N . ALA A 1 221 ? 15.109 18.890 -17.191 1.00 92.50 221 ALA A N 1
ATOM 1697 C CA . ALA A 1 221 ? 14.324 19.464 -18.285 1.00 92.50 221 ALA A CA 1
ATOM 1698 C C . ALA A 1 221 ? 13.288 18.479 -18.859 1.00 92.50 221 ALA A C 1
ATOM 1700 O O . ALA A 1 221 ? 12.200 18.895 -19.249 1.00 92.50 221 ALA A O 1
ATOM 1701 N N . ASP A 1 222 ? 13.608 17.185 -18.874 1.00 95.12 222 ASP A N 1
ATOM 1702 C CA . ASP A 1 222 ? 12.706 16.129 -19.327 1.00 95.12 222 ASP A CA 1
ATOM 1703 C C . ASP A 1 222 ? 11.615 15.847 -18.286 1.00 95.12 222 ASP A C 1
ATOM 1705 O O . ASP A 1 222 ? 10.460 15.633 -18.653 1.00 95.12 222 ASP A O 1
ATOM 1709 N N . TYR A 1 223 ? 11.931 15.937 -16.990 1.00 94.00 223 TYR A N 1
ATOM 1710 C CA . TYR A 1 223 ? 10.914 15.860 -15.938 1.00 94.00 223 TYR A CA 1
ATOM 1711 C C . TYR A 1 223 ? 9.935 17.043 -15.988 1.00 94.00 223 TYR A C 1
ATOM 1713 O O . TYR A 1 223 ? 8.722 16.842 -15.977 1.00 94.00 223 TYR A O 1
ATOM 1721 N N . GLU A 1 224 ? 10.435 18.273 -16.142 1.00 93.38 224 GLU A N 1
ATOM 1722 C CA . GLU A 1 224 ? 9.591 19.466 -16.339 1.00 93.38 224 GLU A CA 1
ATOM 1723 C C . GLU A 1 224 ? 8.696 19.342 -17.578 1.00 93.38 224 GLU A C 1
ATOM 1725 O O . GLU A 1 224 ? 7.523 19.733 -17.583 1.00 93.38 224 GLU A O 1
ATOM 1730 N N . ARG A 1 225 ? 9.238 18.732 -18.633 1.00 95.50 225 ARG A N 1
ATOM 1731 C CA . ARG A 1 225 ? 8.482 18.427 -19.837 1.00 95.50 225 ARG A CA 1
ATOM 1732 C C . ARG A 1 225 ? 7.379 17.399 -19.573 1.00 95.50 225 ARG A C 1
ATOM 1734 O O . ARG A 1 225 ? 6.265 17.623 -20.032 1.00 95.50 225 ARG A O 1
ATOM 1741 N N . LEU A 1 226 ? 7.625 16.328 -18.808 1.00 94.94 226 LEU A N 1
ATOM 1742 C CA . LEU A 1 226 ? 6.573 15.382 -18.386 1.00 94.94 226 LEU A CA 1
ATOM 1743 C C . LEU A 1 226 ? 5.486 16.055 -17.551 1.00 94.94 226 LEU A C 1
ATOM 1745 O O . LEU A 1 226 ? 4.314 15.771 -17.768 1.00 94.94 226 LEU A O 1
ATOM 1749 N N . LEU A 1 227 ? 5.840 16.940 -16.619 1.00 93.31 227 LEU A N 1
ATOM 1750 C CA . LEU A 1 227 ? 4.853 17.674 -15.815 1.00 93.31 227 LEU A CA 1
ATOM 1751 C C . LEU A 1 227 ? 3.909 18.515 -16.690 1.00 93.31 227 LEU A C 1
ATOM 1753 O O . LEU A 1 227 ? 2.740 18.675 -16.356 1.00 93.31 227 LEU A O 1
ATOM 1757 N N . THR A 1 228 ? 4.404 19.016 -17.825 1.00 93.75 228 THR A N 1
ATOM 1758 C CA . THR A 1 228 ? 3.615 19.826 -18.764 1.00 93.75 228 THR A CA 1
ATOM 1759 C C . THR A 1 228 ? 2.833 18.976 -19.770 1.00 93.75 228 THR A C 1
ATOM 1761 O O . THR A 1 228 ? 1.670 19.258 -20.044 1.00 93.75 228 THR A O 1
ATOM 1764 N N . GLU A 1 229 ? 3.470 17.959 -20.357 1.00 95.44 229 GLU A N 1
ATOM 1765 C CA . GLU A 1 229 ? 2.885 17.135 -21.426 1.00 95.44 229 GLU A CA 1
ATOM 1766 C C . GLU A 1 229 ? 1.975 16.014 -20.896 1.00 95.44 229 GLU A C 1
ATOM 1768 O O . GLU A 1 229 ? 1.165 15.478 -21.653 1.00 95.44 229 GLU A O 1
ATOM 1773 N N . GLY A 1 230 ? 2.065 15.670 -19.608 1.00 94.50 230 GLY A N 1
ATOM 1774 C CA . GLY A 1 230 ? 1.263 14.608 -19.005 1.00 94.50 230 GLY A CA 1
ATOM 1775 C C . GLY A 1 230 ? 1.722 13.203 -19.410 1.00 94.50 230 GLY A C 1
ATOM 1776 O O . GLY A 1 230 ? 2.780 13.010 -20.009 1.00 94.50 230 GLY A O 1
ATOM 1777 N N . GLY A 1 231 ? 0.888 12.200 -19.134 1.00 94.81 231 GLY A N 1
ATOM 1778 C CA . GLY A 1 231 ? 1.042 10.827 -19.632 1.00 94.81 231 GLY A CA 1
ATOM 1779 C C . GLY A 1 231 ? 1.591 9.814 -18.630 1.00 94.81 231 GLY A C 1
ATOM 1780 O O . GLY A 1 231 ? 1.509 8.628 -18.906 1.00 94.81 231 GLY A O 1
ATOM 1781 N N . LEU A 1 232 ? 2.102 10.234 -17.475 1.00 97.50 232 LEU A N 1
ATOM 1782 C CA . LEU A 1 232 ? 2.339 9.309 -16.364 1.00 97.50 232 LEU A CA 1
ATOM 1783 C C . LEU A 1 232 ? 1.057 9.112 -15.555 1.00 97.50 232 LEU A C 1
ATOM 1785 O O . LEU A 1 232 ? 0.266 10.045 -15.407 1.00 97.50 232 LEU A O 1
ATOM 1789 N N . ASP A 1 233 ? 0.901 7.924 -14.980 1.00 98.44 233 ASP A N 1
ATOM 1790 C CA . ASP A 1 233 ? -0.168 7.630 -14.020 1.00 98.44 233 ASP A CA 1
ATOM 1791 C C . ASP A 1 233 ? 0.246 7.965 -12.585 1.00 98.44 233 ASP A C 1
ATOM 1793 O O . ASP A 1 233 ? -0.589 8.119 -11.698 1.00 98.44 233 ASP A O 1
ATOM 1797 N N . GLY A 1 234 ? 1.546 8.119 -12.345 1.00 98.06 234 GLY A N 1
ATOM 1798 C CA . GLY A 1 234 ? 2.063 8.564 -11.067 1.00 98.06 234 GLY A CA 1
ATOM 1799 C C . GLY A 1 234 ? 3.584 8.660 -11.036 1.00 98.06 234 GLY A C 1
ATOM 1800 O O . GLY A 1 234 ? 4.273 8.436 -12.034 1.00 98.06 234 GLY A O 1
ATOM 1801 N N . ILE A 1 235 ? 4.107 8.973 -9.858 1.00 97.81 235 ILE A N 1
ATOM 1802 C CA . ILE A 1 235 ? 5.541 8.981 -9.572 1.00 97.81 235 ILE A CA 1
ATOM 1803 C C . ILE A 1 235 ? 5.825 8.221 -8.282 1.00 97.81 235 ILE A C 1
ATOM 1805 O O . ILE A 1 235 ? 5.021 8.216 -7.347 1.00 97.81 235 ILE A O 1
ATOM 1809 N N . GLU A 1 236 ? 7.009 7.638 -8.201 1.00 98.06 236 GLU A N 1
ATOM 1810 C CA . GLU A 1 236 ? 7.589 7.215 -6.938 1.00 98.06 236 GLU A CA 1
ATOM 1811 C C . GLU A 1 236 ? 8.095 8.450 -6.184 1.00 98.06 236 GLU A C 1
ATOM 1813 O O . GLU A 1 236 ? 9.133 9.033 -6.493 1.00 98.06 236 GLU A O 1
ATOM 1818 N N . LEU A 1 237 ? 7.309 8.904 -5.210 1.00 97.75 237 LEU A N 1
ATOM 1819 C CA . LEU A 1 237 ? 7.642 10.059 -4.385 1.00 97.75 237 LEU A CA 1
ATOM 1820 C C . LEU A 1 237 ? 8.796 9.736 -3.431 1.00 97.75 237 LEU A C 1
ATOM 1822 O O . LEU A 1 237 ? 9.663 10.583 -3.218 1.00 97.75 237 LEU A O 1
ATOM 1826 N N . LEU A 1 238 ? 8.775 8.526 -2.864 1.00 97.12 238 LEU A N 1
ATOM 1827 C CA . LEU A 1 238 ? 9.771 8.012 -1.929 1.00 97.12 238 LEU A CA 1
ATOM 1828 C C . LEU A 1 238 ? 10.264 6.631 -2.358 1.00 97.12 238 LEU A C 1
ATOM 1830 O O . LEU A 1 238 ? 9.447 5.763 -2.658 1.00 97.12 238 LEU A O 1
ATOM 1834 N N . GLY A 1 239 ? 11.573 6.409 -2.275 1.00 95.12 239 GLY A N 1
ATOM 1835 C CA . GLY A 1 239 ? 12.158 5.077 -2.430 1.00 95.12 239 GLY A CA 1
ATOM 1836 C C . GLY A 1 239 ? 13.613 4.987 -1.989 1.00 95.12 239 GLY A C 1
ATOM 1837 O O . GLY A 1 239 ? 14.087 5.854 -1.241 1.00 95.12 239 GLY A O 1
ATOM 1838 N N . ASP A 1 240 ? 14.320 3.943 -2.434 1.00 94.00 240 ASP A N 1
ATOM 1839 C CA . ASP A 1 240 ? 15.731 3.708 -2.097 1.00 94.00 240 ASP A CA 1
ATOM 1840 C C . ASP A 1 240 ? 16.692 4.605 -2.888 1.00 94.00 240 ASP A C 1
ATOM 1842 O O . ASP A 1 240 ? 17.467 4.190 -3.745 1.00 94.00 240 ASP A O 1
ATOM 1846 N N . VAL A 1 241 ? 16.652 5.892 -2.567 1.00 92.88 241 VAL A N 1
ATOM 1847 C CA . VAL A 1 241 ? 17.604 6.882 -3.061 1.00 92.88 241 VAL A CA 1
ATOM 1848 C C . VAL A 1 241 ? 18.252 7.631 -1.911 1.00 92.88 241 VAL A C 1
ATOM 1850 O O . VAL A 1 241 ? 17.863 7.515 -0.745 1.00 92.88 241 VAL A O 1
ATOM 1853 N N . ALA A 1 242 ? 19.256 8.448 -2.241 1.00 92.44 242 ALA A N 1
ATOM 1854 C CA . ALA A 1 242 ? 19.841 9.356 -1.271 1.00 92.44 242 ALA A CA 1
ATOM 1855 C C . ALA A 1 242 ? 18.749 10.208 -0.609 1.00 92.44 242 ALA A C 1
ATOM 1857 O O . ALA A 1 242 ? 17.773 10.629 -1.235 1.00 92.44 242 ALA A O 1
ATOM 1858 N N . TRP A 1 243 ? 18.950 10.504 0.667 1.00 91.12 243 TRP A N 1
ATOM 1859 C CA . TRP A 1 243 ? 18.055 11.340 1.455 1.00 91.12 243 TRP A CA 1
ATOM 1860 C C . TRP A 1 243 ? 17.674 12.653 0.749 1.00 91.12 243 TRP A C 1
ATOM 1862 O O . TRP A 1 243 ? 16.506 13.043 0.716 1.00 91.12 243 TRP A O 1
ATOM 1872 N N . GLU A 1 244 ? 18.659 13.328 0.157 1.00 93.56 244 GLU A N 1
ATOM 1873 C CA . GLU A 1 244 ? 18.480 14.588 -0.557 1.00 93.56 244 GLU A CA 1
ATOM 1874 C C . GLU A 1 244 ? 17.617 14.432 -1.813 1.00 93.56 244 GLU A C 1
ATOM 1876 O O . GLU A 1 244 ? 16.925 15.374 -2.195 1.00 93.56 244 GLU A O 1
ATOM 1881 N N . ASP A 1 245 ? 17.643 13.262 -2.450 1.00 94.31 245 ASP A N 1
ATOM 1882 C CA . ASP A 1 245 ? 16.858 12.964 -3.647 1.00 94.31 245 ASP A CA 1
ATOM 1883 C C . ASP A 1 245 ? 15.376 12.776 -3.277 1.00 94.31 245 ASP A C 1
ATOM 1885 O O . ASP A 1 245 ? 14.511 13.423 -3.874 1.00 94.31 245 ASP A O 1
ATOM 1889 N N . ASN A 1 246 ? 15.087 12.027 -2.205 1.00 95.06 246 ASN A N 1
ATOM 1890 C CA . ASN A 1 246 ? 13.738 11.937 -1.628 1.00 95.06 246 ASN A CA 1
ATOM 1891 C C . ASN A 1 246 ? 13.214 13.317 -1.181 1.00 95.06 246 ASN A C 1
ATOM 1893 O O . ASN A 1 246 ? 12.071 13.675 -1.466 1.00 95.06 246 ASN A O 1
ATOM 1897 N N . LEU A 1 247 ? 14.054 14.141 -0.538 1.00 95.31 247 LEU A N 1
ATOM 1898 C CA . LEU A 1 247 ? 13.681 15.508 -0.148 1.00 95.31 247 LEU A CA 1
ATOM 1899 C C . LEU A 1 247 ? 13.338 16.402 -1.345 1.00 95.31 247 LEU A C 1
ATOM 1901 O O . LEU A 1 247 ? 12.404 17.197 -1.253 1.00 95.31 247 LEU A O 1
ATOM 1905 N N . ARG A 1 248 ? 14.082 16.309 -2.455 1.00 95.06 248 ARG A N 1
ATOM 1906 C CA . ARG A 1 248 ? 13.793 17.076 -3.680 1.00 95.06 248 ARG A CA 1
ATOM 1907 C C . ARG A 1 248 ? 12.474 16.645 -4.308 1.00 95.06 248 ARG A C 1
ATOM 1909 O O . ARG A 1 248 ? 11.682 17.514 -4.668 1.00 95.06 248 ARG A O 1
ATOM 1916 N N . SER A 1 249 ? 12.232 15.334 -4.378 1.00 95.44 249 SER A N 1
ATOM 1917 C CA . SER A 1 249 ? 10.968 14.760 -4.856 1.00 95.44 249 SER A CA 1
ATOM 1918 C C . SER A 1 249 ? 9.787 15.293 -4.048 1.00 95.44 249 SER A C 1
ATOM 1920 O O . SER A 1 249 ? 8.854 15.882 -4.600 1.00 95.44 249 SER A O 1
ATOM 1922 N N . LEU A 1 250 ? 9.894 15.217 -2.719 1.00 96.19 250 LEU A N 1
ATOM 1923 C CA . LEU A 1 250 ? 8.889 15.736 -1.800 1.00 96.19 250 LEU A CA 1
ATOM 1924 C C . LEU A 1 250 ? 8.678 17.248 -1.936 1.00 96.19 250 LEU A C 1
ATOM 1926 O O . LEU A 1 250 ? 7.535 17.707 -1.980 1.00 96.19 250 LEU A O 1
ATOM 1930 N N . ALA A 1 251 ? 9.759 18.030 -1.995 1.00 96.44 251 ALA A N 1
ATOM 1931 C CA . ALA A 1 251 ? 9.680 19.480 -2.126 1.00 96.44 251 ALA A CA 1
ATOM 1932 C C . ALA A 1 251 ? 8.985 19.886 -3.432 1.00 96.44 251 ALA A C 1
ATOM 1934 O O . ALA A 1 251 ? 8.095 20.736 -3.404 1.00 96.44 251 ALA A O 1
ATOM 1935 N N . ARG A 1 252 ? 9.332 19.242 -4.556 1.00 95.56 252 ARG A N 1
ATOM 1936 C CA . ARG A 1 252 ? 8.694 19.519 -5.846 1.00 95.56 252 ARG A CA 1
ATOM 1937 C C . ARG A 1 252 ? 7.223 19.129 -5.843 1.00 95.56 252 ARG A C 1
ATOM 1939 O O . ARG A 1 252 ? 6.391 19.917 -6.278 1.00 95.56 252 ARG A O 1
ATOM 1946 N N . TRP A 1 253 ? 6.882 17.946 -5.336 1.00 95.94 253 TRP A N 1
ATOM 1947 C CA . TRP A 1 253 ? 5.484 17.524 -5.245 1.00 95.94 253 TRP A CA 1
ATOM 1948 C C . TRP A 1 253 ? 4.659 18.474 -4.364 1.00 95.94 253 TRP A C 1
ATOM 1950 O O . TRP A 1 253 ? 3.548 18.852 -4.724 1.00 95.94 253 TRP A O 1
ATOM 1960 N N . SER A 1 254 ? 5.238 18.940 -3.254 1.00 94.75 254 SER A N 1
ATOM 1961 C CA . SER A 1 254 ? 4.593 19.910 -2.359 1.00 94.75 254 SER A CA 1
ATOM 1962 C C . SER A 1 254 ? 4.352 21.265 -3.034 1.00 94.75 254 SER A C 1
ATOM 1964 O O . SER A 1 254 ? 3.332 21.897 -2.776 1.00 94.75 254 SER A O 1
ATOM 1966 N N . GLU A 1 255 ? 5.266 21.710 -3.902 1.00 95.50 255 GLU A N 1
ATOM 1967 C CA . GLU A 1 255 ? 5.116 22.939 -4.694 1.00 95.50 255 GLU A CA 1
ATOM 1968 C C . GLU A 1 255 ? 4.001 22.823 -5.743 1.00 95.50 255 GLU A C 1
ATOM 1970 O O . GLU A 1 255 ? 3.227 23.762 -5.927 1.00 95.50 255 GLU A O 1
ATOM 1975 N N . LEU A 1 256 ? 3.895 21.668 -6.406 1.00 94.88 256 LEU A N 1
ATOM 1976 C CA . LEU A 1 256 ? 2.844 21.387 -7.389 1.00 94.88 256 LEU A CA 1
ATOM 1977 C C . LEU A 1 256 ? 1.464 21.202 -6.732 1.00 94.88 256 LEU A C 1
ATOM 1979 O O . LEU A 1 256 ? 0.434 21.466 -7.355 1.00 94.88 256 LEU A O 1
ATOM 1983 N N . GLY A 1 257 ? 1.441 20.763 -5.471 1.00 92.81 257 GLY A N 1
ATOM 1984 C CA . GLY A 1 257 ? 0.226 20.448 -4.728 1.00 92.81 257 GLY A CA 1
ATOM 1985 C C . GLY A 1 257 ? -0.449 19.159 -5.205 1.00 92.81 257 GLY A C 1
ATOM 1986 O O . GLY A 1 257 ? -0.052 18.544 -6.192 1.00 92.81 257 GLY A O 1
ATOM 1987 N N . VAL A 1 258 ? -1.509 18.746 -4.503 1.00 88.00 258 VAL A N 1
ATOM 1988 C CA . VAL A 1 258 ? -2.217 17.483 -4.790 1.00 88.00 258 VAL A CA 1
ATOM 1989 C C . VAL A 1 258 ? -2.795 17.461 -6.208 1.00 88.00 258 VAL A C 1
ATOM 1991 O O . VAL A 1 258 ? -2.669 16.452 -6.887 1.00 88.00 258 VAL A O 1
ATOM 1994 N N . GLU A 1 259 ? -3.382 18.568 -6.671 1.00 87.25 259 GLU A N 1
ATOM 1995 C CA . GLU A 1 259 ? -4.008 18.651 -8.000 1.00 87.25 259 GLU A CA 1
ATOM 1996 C C . GLU A 1 259 ? -2.996 18.857 -9.135 1.00 87.25 259 GLU A C 1
ATOM 1998 O O . GLU A 1 259 ? -3.190 18.336 -10.231 1.00 87.25 259 GLU A O 1
ATOM 2003 N N . GLY A 1 260 ? -1.919 19.610 -8.883 1.00 82.06 260 GLY A N 1
ATOM 2004 C CA . GLY A 1 260 ? -0.893 19.904 -9.888 1.00 82.06 260 GLY A CA 1
ATOM 2005 C C . GLY A 1 260 ? 0.200 18.839 -9.989 1.00 82.06 260 GLY A C 1
ATOM 2006 O O . GLY A 1 260 ? 0.909 18.788 -10.991 1.00 82.06 260 GLY A O 1
ATOM 2007 N N . GLY A 1 261 ? 0.359 17.998 -8.965 1.00 88.00 261 GLY A N 1
ATOM 2008 C CA . GLY A 1 261 ? 1.289 16.874 -8.956 1.00 88.00 261 GLY A CA 1
ATOM 2009 C C . GLY A 1 261 ? 0.673 15.592 -9.513 1.00 88.00 261 GLY A C 1
ATOM 2010 O O . GLY A 1 261 ? -0.545 15.437 -9.593 1.00 88.00 261 GLY A O 1
ATOM 2011 N N . TYR A 1 262 ? 1.515 14.622 -9.850 1.00 95.88 262 TYR A N 1
ATOM 2012 C CA . TYR A 1 262 ? 1.079 13.263 -10.173 1.00 95.88 262 TYR A CA 1
ATOM 2013 C C . TYR A 1 262 ? 0.594 12.503 -8.922 1.00 95.88 262 TYR A C 1
ATOM 2015 O O . TYR A 1 262 ? 0.977 12.869 -7.802 1.00 95.88 262 TYR A O 1
ATOM 2023 N N . PRO A 1 263 ? -0.243 11.456 -9.073 1.00 97.81 263 PRO A N 1
ATOM 2024 C CA . PRO A 1 263 ? -0.449 10.463 -8.024 1.00 97.81 263 PRO A CA 1
ATOM 2025 C C . PRO A 1 263 ? 0.881 9.897 -7.522 1.00 97.81 263 PRO A C 1
ATOM 2027 O O . PRO A 1 263 ? 1.860 9.830 -8.268 1.00 97.81 263 PRO A O 1
ATOM 2030 N N . ILE A 1 264 ? 0.926 9.519 -6.246 1.00 98.19 264 ILE A N 1
ATOM 2031 C CA . ILE A 1 264 ? 2.182 9.191 -5.568 1.00 98.19 264 ILE A CA 1
ATOM 2032 C C . ILE A 1 264 ? 2.219 7.750 -5.091 1.00 98.19 264 ILE A C 1
ATOM 2034 O O . ILE A 1 264 ? 1.231 7.218 -4.573 1.00 98.19 264 ILE A O 1
ATOM 2038 N N . LEU A 1 265 ? 3.409 7.174 -5.214 1.00 98.69 265 LEU A N 1
ATOM 2039 C CA . LEU A 1 265 ? 3.812 5.914 -4.615 1.00 98.69 265 LEU A CA 1
ATOM 2040 C C . LEU A 1 265 ? 4.978 6.149 -3.647 1.00 98.69 265 LEU A C 1
ATOM 2042 O O . LEU A 1 265 ? 5.783 7.062 -3.827 1.00 98.69 265 LEU A O 1
ATOM 2046 N N . GLY A 1 266 ? 5.071 5.313 -2.622 1.00 98.31 266 GLY A N 1
ATOM 2047 C CA . GLY A 1 266 ? 6.321 5.022 -1.929 1.00 98.31 266 GLY A CA 1
ATOM 2048 C C . GLY A 1 266 ? 6.654 3.553 -2.156 1.00 98.31 266 GLY A C 1
ATOM 2049 O O . GLY A 1 266 ? 5.771 2.716 -1.988 1.00 98.31 266 GLY A O 1
ATOM 2050 N N . ASN A 1 267 ? 7.876 3.214 -2.540 1.00 98.44 267 ASN A N 1
ATOM 2051 C CA . ASN A 1 267 ? 8.244 1.816 -2.769 1.00 98.44 267 ASN A CA 1
ATOM 2052 C C . ASN A 1 267 ? 9.653 1.538 -2.277 1.00 98.44 267 ASN A C 1
ATOM 2054 O O . ASN A 1 267 ? 10.456 2.453 -2.121 1.00 98.44 267 ASN A O 1
ATOM 2058 N N . SER A 1 268 ? 9.956 0.274 -2.006 1.00 97.94 268 SER A N 1
ATOM 2059 C CA . SER A 1 268 ? 11.232 -0.065 -1.385 1.00 97.94 268 SER A CA 1
ATOM 2060 C C . SER A 1 268 ? 12.416 -0.075 -2.344 1.00 97.94 268 SER A C 1
ATOM 2062 O O . SER A 1 268 ? 13.536 0.041 -1.848 1.00 97.94 268 SER A O 1
ATOM 2064 N N . ASP A 1 269 ? 12.190 -0.242 -3.653 1.00 97.81 269 ASP A N 1
ATOM 2065 C CA . ASP A 1 269 ? 13.233 -0.488 -4.668 1.00 97.81 269 ASP A CA 1
ATOM 2066 C C . ASP A 1 269 ? 14.238 -1.549 -4.177 1.00 97.81 269 ASP A C 1
ATOM 2068 O O . ASP A 1 269 ? 15.468 -1.424 -4.143 1.00 97.81 269 ASP A O 1
ATOM 2072 N N . THR A 1 270 ? 13.673 -2.597 -3.580 1.00 97.94 270 THR A N 1
ATOM 2073 C CA . THR A 1 270 ? 14.467 -3.495 -2.763 1.00 97.94 270 THR A CA 1
ATOM 2074 C C . THR A 1 270 ? 15.109 -4.588 -3.596 1.00 97.94 270 THR A C 1
ATOM 2076 O O . THR A 1 270 ? 14.451 -5.282 -4.363 1.00 97.94 270 THR A O 1
ATOM 2079 N N . HIS A 1 271 ? 16.403 -4.807 -3.369 1.00 97.62 271 HIS A N 1
ATOM 2080 C CA . HIS A 1 271 ? 17.198 -5.823 -4.057 1.00 97.62 271 HIS A CA 1
ATOM 2081 C C . HIS A 1 271 ? 17.372 -7.098 -3.209 1.00 97.62 271 HIS A C 1
ATOM 2083 O O . HIS A 1 271 ? 18.305 -7.886 -3.395 1.00 97.62 271 HIS A O 1
ATOM 2089 N N . GLY A 1 272 ? 16.504 -7.302 -2.216 1.00 94.88 272 GLY A N 1
ATOM 2090 C CA . GLY A 1 272 ? 16.453 -8.526 -1.419 1.00 94.88 272 GLY A CA 1
ATOM 2091 C C . GLY A 1 272 ? 15.764 -8.361 -0.066 1.00 94.88 272 GLY A C 1
ATOM 2092 O O . GLY A 1 272 ? 15.576 -7.259 0.443 1.00 94.88 272 GLY A O 1
ATOM 2093 N N . ALA A 1 273 ? 15.455 -9.488 0.573 1.00 93.75 273 ALA A N 1
ATOM 2094 C CA . ALA A 1 273 ? 14.621 -9.556 1.775 1.00 93.75 273 ALA A CA 1
ATOM 2095 C C . ALA A 1 273 ? 15.165 -8.794 3.003 1.00 93.75 273 ALA A C 1
ATOM 2097 O O . ALA A 1 273 ? 14.392 -8.419 3.890 1.00 93.75 273 ALA A O 1
ATOM 2098 N N . ALA A 1 274 ? 16.485 -8.590 3.060 1.00 90.94 274 ALA A N 1
ATOM 2099 C CA . ALA A 1 274 ? 17.203 -7.902 4.137 1.00 90.94 274 ALA A CA 1
ATOM 2100 C C . ALA A 1 274 ? 17.772 -6.530 3.719 1.00 90.94 274 ALA A C 1
ATOM 2102 O O . ALA A 1 274 ? 18.631 -5.988 4.412 1.00 90.94 274 ALA A O 1
ATOM 2103 N N . HIS A 1 275 ? 17.349 -6.002 2.568 1.00 92.00 275 HIS A N 1
ATOM 2104 C CA . HIS A 1 275 ? 17.710 -4.664 2.105 1.00 92.00 275 HIS A CA 1
ATOM 2105 C C . HIS A 1 275 ? 16.697 -3.631 2.638 1.00 92.00 275 HIS A C 1
ATOM 2107 O O . HIS A 1 275 ? 16.344 -3.652 3.814 1.00 92.00 275 HIS A O 1
ATOM 2113 N N . THR A 1 276 ? 16.201 -2.747 1.781 1.00 94.25 276 THR A N 1
ATOM 2114 C CA . THR A 1 276 ? 15.166 -1.744 2.059 1.00 94.25 276 THR A CA 1
ATOM 2115 C C . THR A 1 276 ? 13.743 -2.295 2.169 1.00 94.25 276 THR A C 1
ATOM 2117 O O . THR A 1 276 ? 12.812 -1.513 2.346 1.00 94.25 276 THR A O 1
ATOM 2120 N N . PHE A 1 277 ? 13.527 -3.613 2.075 1.00 96.50 277 PHE A N 1
ATOM 2121 C CA . PHE A 1 277 ? 12.178 -4.180 2.029 1.00 96.50 277 PHE A CA 1
ATOM 2122 C C . PHE A 1 277 ? 11.410 -3.910 3.334 1.00 96.50 277 PHE A C 1
ATOM 2124 O O . PHE A 1 277 ? 11.830 -4.334 4.415 1.00 96.50 277 PHE A O 1
ATOM 2131 N N . GLY A 1 278 ? 10.286 -3.194 3.230 1.00 93.69 278 GLY A N 1
ATOM 2132 C CA . GLY A 1 278 ? 9.505 -2.703 4.372 1.00 93.69 278 GLY A CA 1
ATOM 2133 C C . GLY A 1 278 ? 9.987 -1.359 4.936 1.00 93.69 278 GLY A C 1
ATOM 2134 O O . GLY A 1 278 ? 9.405 -0.852 5.891 1.00 93.69 278 GLY A O 1
ATOM 2135 N N . GLY A 1 279 ? 11.036 -0.771 4.356 1.00 95.12 279 GLY A N 1
ATOM 2136 C CA . GLY A 1 279 ? 11.510 0.577 4.666 1.00 95.12 279 GLY A CA 1
ATOM 2137 C C . GLY A 1 279 ? 10.663 1.668 4.014 1.00 95.12 279 GLY A C 1
ATOM 2138 O O . GLY A 1 279 ? 10.473 2.715 4.626 1.00 95.12 279 GLY A O 1
ATOM 2139 N N . PHE A 1 280 ? 10.108 1.399 2.832 1.00 97.62 280 PHE A N 1
ATOM 2140 C CA . PHE A 1 280 ? 9.193 2.270 2.095 1.00 97.62 280 PHE A CA 1
ATOM 2141 C C . PHE A 1 280 ? 8.051 1.441 1.509 1.00 97.62 280 PHE A C 1
ATOM 2143 O O . PHE A 1 280 ? 8.248 0.274 1.175 1.00 97.62 280 PHE A O 1
ATOM 2150 N N . TRP A 1 281 ? 6.856 2.022 1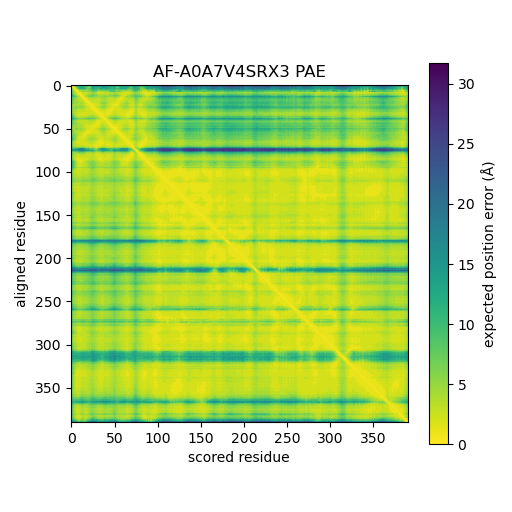.440 1.00 98.62 281 TRP A N 1
ATOM 2151 C CA . TRP A 1 281 ? 5.664 1.398 0.859 1.00 98.62 281 TRP A CA 1
ATOM 2152 C C . TRP A 1 281 ? 4.610 2.463 0.551 1.00 98.62 281 TRP A C 1
ATOM 2154 O O . TRP A 1 281 ? 4.692 3.605 1.008 1.00 98.62 281 TRP A O 1
ATOM 2164 N N . THR A 1 282 ? 3.591 2.085 -0.206 1.00 98.88 282 THR A N 1
ATOM 2165 C CA . THR A 1 282 ? 2.424 2.908 -0.499 1.00 98.88 282 THR A CA 1
ATOM 2166 C C . THR A 1 282 ? 1.271 2.410 0.350 1.00 98.88 282 THR A C 1
ATOM 2168 O O . THR A 1 282 ? 0.945 1.225 0.333 1.00 98.88 282 THR A O 1
ATOM 2171 N N . LEU A 1 283 ? 0.621 3.298 1.092 1.00 98.69 283 LEU A N 1
ATOM 2172 C CA . LEU A 1 283 ? -0.647 2.976 1.733 1.00 98.69 283 LEU A CA 1
ATOM 2173 C C . LEU A 1 283 ? -1.790 3.470 0.842 1.00 98.69 283 LEU A C 1
ATOM 2175 O O . LEU A 1 283 ? -1.888 4.668 0.585 1.00 98.69 283 LEU A O 1
ATOM 2179 N N . VAL A 1 284 ? -2.631 2.550 0.366 1.00 98.69 284 VAL A N 1
ATOM 2180 C CA . VAL A 1 284 ? -3.733 2.818 -0.573 1.00 98.69 284 VAL A CA 1
ATOM 2181 C C . VAL A 1 284 ? -5.078 2.553 0.098 1.00 98.69 284 VAL A C 1
ATOM 2183 O O . VAL A 1 284 ? -5.257 1.515 0.728 1.00 98.69 284 VAL A O 1
ATOM 2186 N N . TRP A 1 285 ? -6.052 3.448 -0.070 1.00 98.06 285 TRP A N 1
ATOM 2187 C CA . TRP A 1 285 ? -7.434 3.229 0.365 1.00 98.06 285 TRP A CA 1
ATOM 2188 C C . TRP A 1 285 ? -8.312 2.819 -0.815 1.00 98.06 285 TRP A C 1
ATOM 2190 O O . TRP A 1 285 ? -8.818 3.665 -1.557 1.00 98.06 285 TRP A O 1
ATOM 2200 N N . ALA A 1 286 ? -8.521 1.511 -0.964 1.00 97.69 286 ALA A N 1
ATOM 2201 C CA . ALA A 1 286 ? -9.277 0.921 -2.069 1.00 97.69 286 ALA A CA 1
ATOM 2202 C C . ALA A 1 286 ? -10.598 0.295 -1.602 1.00 97.69 286 ALA A C 1
ATOM 2204 O O . ALA A 1 286 ? -10.707 -0.189 -0.477 1.00 97.69 286 ALA A O 1
ATOM 2205 N N . GLU A 1 287 ? -11.608 0.266 -2.474 1.00 95.69 287 GLU A N 1
ATOM 2206 C CA . GLU A 1 287 ? -12.915 -0.354 -2.182 1.00 95.69 287 GLU A CA 1
ATOM 2207 C C . GLU A 1 287 ? -12.820 -1.882 -2.013 1.00 95.69 287 GLU A C 1
ATOM 2209 O O . GLU A 1 287 ? -13.596 -2.494 -1.276 1.00 95.69 287 GLU A O 1
ATOM 2214 N N . ALA A 1 288 ? -11.837 -2.503 -2.669 1.00 96.06 288 ALA A N 1
ATOM 2215 C CA . ALA A 1 288 ? -11.555 -3.929 -2.587 1.00 96.06 288 ALA A CA 1
ATOM 2216 C C . ALA A 1 288 ? -10.063 -4.207 -2.817 1.00 96.06 288 ALA A C 1
ATOM 2218 O O . ALA A 1 288 ? -9.373 -3.437 -3.483 1.00 96.06 288 ALA A O 1
ATOM 2219 N N . GLN A 1 289 ? -9.579 -5.352 -2.333 1.00 97.06 289 GLN A N 1
ATOM 2220 C CA . GLN A 1 289 ? -8.226 -5.842 -2.610 1.00 97.06 289 GLN A CA 1
ATOM 2221 C C . GLN A 1 289 ? -8.186 -6.522 -3.989 1.00 97.06 289 GLN A C 1
ATOM 2223 O O . GLN A 1 289 ? -8.067 -7.737 -4.116 1.00 97.06 289 GLN A O 1
ATOM 2228 N N . THR A 1 290 ? -8.359 -5.722 -5.040 1.00 98.38 290 THR A N 1
ATOM 2229 C CA . THR A 1 290 ? -8.254 -6.148 -6.444 1.00 98.38 290 THR A CA 1
ATOM 2230 C C . THR A 1 290 ? -7.338 -5.190 -7.194 1.00 98.38 290 THR A C 1
ATOM 2232 O O . THR A 1 290 ? -7.220 -4.027 -6.804 1.00 98.38 290 THR A O 1
ATOM 2235 N N . ARG A 1 291 ? -6.705 -5.660 -8.278 1.00 98.44 291 ARG A N 1
ATOM 2236 C CA . ARG A 1 291 ? -5.753 -4.848 -9.056 1.00 98.44 291 ARG A CA 1
ATOM 2237 C C . ARG A 1 291 ? -6.408 -3.560 -9.553 1.00 98.44 291 ARG A C 1
ATOM 2239 O O . ARG A 1 291 ? -5.898 -2.474 -9.307 1.00 98.44 291 ARG A O 1
ATOM 2246 N N . GLU A 1 292 ? -7.603 -3.684 -10.122 1.00 98.38 292 GLU A N 1
ATOM 2247 C CA . GLU A 1 292 ? -8.392 -2.557 -10.622 1.00 98.38 292 GLU A CA 1
ATOM 2248 C C . GLU A 1 292 ? -8.769 -1.555 -9.521 1.00 98.38 292 GLU A C 1
ATOM 2250 O O . GLU A 1 292 ? -8.568 -0.357 -9.696 1.00 98.38 292 GLU A O 1
ATOM 2255 N N . ALA A 1 293 ? -9.258 -2.018 -8.364 1.00 98.56 293 ALA A N 1
ATOM 2256 C CA . ALA A 1 293 ? -9.652 -1.117 -7.278 1.00 98.56 293 ALA A CA 1
ATOM 2257 C C . ALA A 1 293 ? -8.456 -0.390 -6.639 1.00 98.56 293 ALA A C 1
ATOM 2259 O O . ALA A 1 293 ? -8.590 0.769 -6.249 1.00 98.56 293 ALA A O 1
ATOM 2260 N N . ILE A 1 294 ? -7.295 -1.046 -6.539 1.00 98.81 294 ILE A N 1
ATOM 2261 C CA . ILE A 1 294 ? -6.061 -0.436 -6.020 1.00 98.81 294 ILE A CA 1
ATOM 2262 C C . ILE A 1 294 ? -5.543 0.629 -6.986 1.00 98.81 294 ILE A C 1
ATOM 2264 O O . ILE A 1 294 ? -5.294 1.755 -6.560 1.00 98.81 294 ILE A O 1
ATOM 2268 N N . LEU A 1 295 ? -5.420 0.303 -8.277 1.00 98.69 295 LEU A N 1
ATOM 2269 C CA . LEU A 1 295 ? -4.954 1.260 -9.285 1.00 98.69 295 LEU A CA 1
ATOM 2270 C C . LEU A 1 295 ? -5.916 2.444 -9.401 1.00 98.69 295 LEU A C 1
ATOM 2272 O O . LEU A 1 295 ? -5.476 3.587 -9.371 1.00 98.69 295 LEU A O 1
ATOM 2276 N N . ARG A 1 296 ? -7.232 2.193 -9.400 1.00 98.44 296 ARG A N 1
ATOM 2277 C CA . ARG A 1 296 ? -8.243 3.256 -9.378 1.00 98.44 296 ARG A CA 1
ATOM 2278 C C . ARG A 1 296 ? -8.120 4.149 -8.142 1.00 98.44 296 ARG A C 1
ATOM 2280 O O . ARG A 1 296 ? -8.252 5.361 -8.258 1.00 98.44 296 ARG A O 1
ATOM 2287 N N . ALA A 1 297 ? -7.864 3.582 -6.964 1.00 98.38 297 ALA A N 1
ATOM 2288 C CA . ALA A 1 297 ? -7.662 4.378 -5.758 1.00 98.38 297 ALA A CA 1
ATOM 2289 C C . ALA A 1 297 ? -6.411 5.266 -5.852 1.00 98.38 297 ALA A C 1
ATOM 2291 O O . ALA A 1 297 ? -6.449 6.399 -5.379 1.00 98.38 297 ALA A O 1
ATOM 2292 N N . ILE A 1 298 ? -5.333 4.787 -6.478 1.00 98.38 298 ILE A N 1
ATOM 2293 C CA . ILE A 1 298 ? -4.142 5.600 -6.759 1.00 98.38 298 ILE A CA 1
ATOM 2294 C C . ILE A 1 298 ? -4.484 6.714 -7.760 1.00 98.38 298 ILE A C 1
ATOM 2296 O O . ILE A 1 298 ? -4.170 7.871 -7.486 1.00 98.38 298 ILE A O 1
ATOM 2300 N N . ASP A 1 299 ? -5.192 6.400 -8.852 1.00 97.25 299 ASP A N 1
ATOM 2301 C CA . ASP A 1 299 ? -5.655 7.377 -9.854 1.00 97.25 299 ASP A CA 1
ATOM 2302 C C . ASP A 1 299 ? -6.513 8.486 -9.195 1.00 97.25 299 ASP A C 1
ATOM 2304 O O . ASP A 1 299 ? -6.373 9.672 -9.493 1.00 97.25 299 ASP A O 1
ATOM 2308 N N . GLU A 1 300 ? -7.356 8.113 -8.227 1.00 96.38 300 GLU A N 1
ATOM 2309 C CA . GLU A 1 300 ? -8.188 9.009 -7.408 1.00 96.38 300 GLU A CA 1
ATOM 2310 C C . GLU A 1 300 ? -7.422 9.673 -6.244 1.00 96.38 300 GLU A C 1
ATOM 2312 O O . GLU A 1 300 ? -8.030 10.302 -5.376 1.00 96.38 300 GLU A O 1
ATOM 2317 N N . ARG A 1 301 ? -6.090 9.533 -6.195 1.00 96.56 301 ARG A N 1
ATOM 2318 C CA . ARG A 1 301 ? -5.190 10.120 -5.182 1.00 96.56 301 ARG A CA 1
ATOM 2319 C C . ARG A 1 301 ? -5.505 9.692 -3.746 1.00 96.56 301 ARG A C 1
ATOM 2321 O O . ARG A 1 301 ? -5.159 10.379 -2.786 1.00 96.56 301 ARG A O 1
ATOM 2328 N N . CYS A 1 302 ? -6.119 8.524 -3.586 1.00 97.06 302 CYS A N 1
ATOM 2329 C CA . CYS A 1 302 ? -6.396 7.884 -2.305 1.00 97.06 302 CYS A CA 1
ATOM 2330 C C . CYS A 1 302 ? -5.201 7.042 -1.835 1.00 97.06 302 CYS A C 1
ATOM 2332 O O . CYS A 1 302 ? -5.366 5.896 -1.407 1.00 97.06 302 CYS A O 1
ATOM 2334 N N . SER A 1 303 ? -3.994 7.603 -1.932 1.00 97.75 303 SER A N 1
ATOM 2335 C CA . SER A 1 303 ? -2.749 6.976 -1.497 1.00 97.75 303 SER A CA 1
ATOM 2336 C C . SER A 1 303 ? -1.852 7.953 -0.739 1.00 97.75 303 SER A C 1
ATOM 2338 O O . SER A 1 303 ? -1.928 9.172 -0.905 1.00 97.75 303 SER A O 1
ATOM 2340 N N . VAL A 1 304 ? -0.983 7.401 0.105 1.00 98.38 304 VAL A N 1
ATOM 2341 C CA . VAL A 1 304 ? 0.141 8.124 0.708 1.00 98.38 304 VAL A CA 1
ATOM 2342 C C . VAL A 1 304 ? 1.427 7.328 0.512 1.00 98.38 304 VAL A C 1
ATOM 2344 O O . VAL A 1 304 ? 1.425 6.097 0.594 1.00 98.38 304 VAL A O 1
ATOM 2347 N N . ALA A 1 305 ? 2.527 8.035 0.267 1.00 98.44 305 ALA A N 1
ATOM 2348 C CA . ALA A 1 305 ? 3.860 7.448 0.239 1.00 98.44 305 ALA A CA 1
ATOM 2349 C C . ALA A 1 305 ? 4.397 7.366 1.670 1.00 98.44 305 ALA A C 1
ATOM 2351 O O . ALA A 1 305 ? 4.419 8.371 2.388 1.00 98.44 305 ALA A O 1
ATOM 2352 N N . CYS A 1 306 ? 4.816 6.178 2.094 1.00 98.25 306 CYS A N 1
ATOM 2353 C CA . CYS A 1 306 ? 5.271 5.908 3.449 1.00 98.25 306 CYS A CA 1
ATOM 2354 C C . CYS A 1 306 ? 6.753 5.536 3.500 1.00 98.25 306 CYS A C 1
ATOM 2356 O O . CYS A 1 306 ? 7.295 4.939 2.571 1.00 98.25 306 CYS A O 1
ATOM 2358 N N . GLY A 1 307 ? 7.388 5.831 4.634 1.00 95.94 307 GLY A N 1
ATOM 2359 C CA . GLY A 1 307 ? 8.702 5.309 4.988 1.00 95.94 307 GLY A CA 1
ATOM 2360 C C . GLY A 1 307 ? 8.876 5.123 6.496 1.00 95.94 307 GLY A C 1
ATOM 2361 O O . GLY A 1 307 ? 8.248 5.822 7.293 1.00 95.94 307 GLY A O 1
ATOM 2362 N N . LEU A 1 308 ? 9.747 4.200 6.904 1.00 92.81 308 LEU A N 1
ATOM 2363 C CA . LEU A 1 308 ? 10.154 4.003 8.298 1.00 92.81 308 LEU A CA 1
ATOM 2364 C C . LEU A 1 308 ? 11.474 4.704 8.581 1.00 92.81 308 LEU A C 1
ATOM 2366 O O . LEU A 1 308 ? 12.501 4.414 7.976 1.00 92.81 308 LEU A O 1
ATOM 2370 N N . TRP A 1 309 ? 11.446 5.627 9.538 1.00 84.75 309 TRP A N 1
ATOM 2371 C CA . TRP A 1 309 ? 12.611 6.425 9.893 1.00 84.75 309 TRP A CA 1
ATOM 2372 C C . TRP A 1 309 ? 13.012 6.133 11.323 1.00 84.75 309 TRP A C 1
ATOM 2374 O O . TRP A 1 309 ? 12.209 6.261 12.251 1.00 84.75 309 TRP A O 1
ATOM 2384 N N . VAL A 1 310 ? 14.266 5.742 11.510 1.00 82.19 310 VAL A N 1
ATOM 2385 C CA . VAL A 1 310 ? 14.818 5.495 12.837 1.00 82.19 310 VAL A CA 1
ATOM 2386 C C . VAL A 1 310 ? 15.389 6.803 13.361 1.00 82.19 310 VAL A C 1
ATOM 2388 O O . VAL A 1 310 ? 16.448 7.255 12.936 1.00 82.19 310 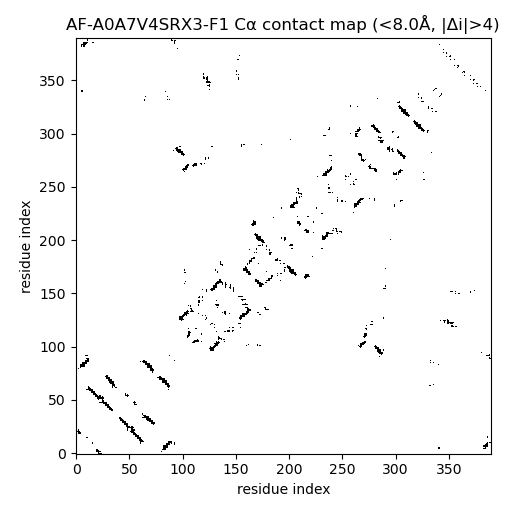VAL A O 1
ATOM 2391 N N . LEU A 1 311 ? 14.661 7.426 14.286 1.00 77.50 311 LEU A N 1
ATOM 2392 C CA . LEU A 1 311 ? 15.190 8.551 15.043 1.00 77.50 311 LEU A CA 1
ATOM 2393 C C . LEU A 1 311 ? 15.942 8.010 16.261 1.00 77.50 311 LEU A C 1
ATOM 2395 O O . LEU A 1 311 ? 15.384 7.219 17.028 1.00 77.50 311 LEU A O 1
ATOM 2399 N N . GLU A 1 312 ? 17.165 8.497 16.467 1.00 83.12 312 GLU A N 1
ATOM 2400 C CA . GLU A 1 312 ? 17.997 8.210 17.641 1.00 83.12 312 GLU A CA 1
ATOM 2401 C C . GLU A 1 312 ? 18.197 9.489 18.474 1.00 83.12 312 GLU A C 1
ATOM 2403 O O . GLU A 1 312 ? 19.230 10.155 18.368 1.00 83.12 312 GLU A O 1
ATOM 2408 N N . PRO A 1 313 ? 17.205 9.909 19.287 1.00 81.88 313 PRO A N 1
ATOM 2409 C CA . PRO A 1 313 ? 17.382 11.064 20.153 1.00 81.88 313 PRO A CA 1
ATOM 2410 C C . PRO A 1 313 ? 18.478 10.780 21.192 1.00 81.88 313 PRO A C 1
ATOM 2412 O O . PRO A 1 313 ? 18.506 9.679 21.754 1.00 81.88 313 PRO A O 1
ATOM 2415 N N . PRO A 1 314 ? 19.335 11.761 21.532 1.00 89.44 314 PRO A N 1
ATOM 2416 C CA . PRO A 1 314 ? 20.335 11.588 22.580 1.00 89.44 314 PRO A CA 1
ATOM 2417 C C . PRO A 1 314 ? 19.711 11.073 23.886 1.00 89.44 314 PRO A C 1
ATOM 2419 O O . PRO A 1 314 ? 18.779 11.673 24.424 1.00 89.44 314 PRO A O 1
ATOM 2422 N N . GLY A 1 315 ? 20.226 9.951 24.394 1.00 88.56 315 GLY A N 1
ATOM 2423 C CA . GLY A 1 315 ? 19.761 9.335 25.641 1.00 88.56 315 GLY A CA 1
ATOM 2424 C C . GLY A 1 315 ? 18.435 8.569 25.546 1.00 88.56 315 GLY A C 1
ATOM 2425 O O . GLY A 1 315 ? 17.893 8.189 26.582 1.00 88.56 315 GLY A O 1
ATOM 2426 N N . GLN A 1 316 ? 17.904 8.327 24.343 1.00 82.88 316 GLN A N 1
ATOM 2427 C CA . GLN A 1 316 ? 16.694 7.532 24.126 1.00 82.88 316 GLN A CA 1
ATOM 2428 C C . GLN A 1 316 ? 16.974 6.361 23.177 1.00 82.88 316 GLN A C 1
ATOM 2430 O O . GLN A 1 316 ? 17.824 6.476 22.296 1.00 82.88 316 GLN A O 1
ATOM 2435 N N . PRO A 1 317 ? 16.269 5.225 23.330 1.00 81.56 317 PRO A N 1
ATOM 2436 C CA . PRO A 1 317 ? 16.394 4.132 22.381 1.00 81.56 317 PRO A CA 1
ATOM 2437 C C . PRO A 1 317 ? 15.903 4.572 21.001 1.00 81.56 317 PRO A C 1
ATOM 2439 O O . PRO A 1 317 ? 14.888 5.268 20.891 1.00 81.56 317 PRO A O 1
ATOM 2442 N N . ALA A 1 318 ? 16.602 4.103 19.970 1.00 82.94 318 ALA A N 1
ATOM 2443 C CA . ALA A 1 318 ? 16.182 4.201 18.584 1.00 82.94 318 ALA A CA 1
ATOM 2444 C C . ALA A 1 318 ? 14.756 3.654 18.428 1.00 82.94 318 ALA A C 1
ATOM 2446 O O . ALA A 1 318 ? 14.450 2.555 18.903 1.00 82.94 318 ALA A O 1
ATOM 2447 N N . ARG A 1 319 ? 13.866 4.421 17.793 1.00 79.31 319 ARG A N 1
ATOM 2448 C CA . ARG A 1 319 ? 12.502 3.961 17.501 1.00 79.31 319 ARG A CA 1
ATOM 2449 C C . ARG A 1 319 ? 12.164 4.248 16.044 1.00 79.31 319 ARG A C 1
ATOM 2451 O O . ARG A 1 319 ? 12.216 5.420 15.663 1.00 79.31 319 ARG A O 1
ATOM 2458 N N . PRO A 1 320 ? 11.802 3.224 15.250 1.00 84.62 320 PRO A N 1
ATOM 2459 C CA . PRO A 1 320 ? 11.258 3.453 13.925 1.00 84.62 320 PRO A CA 1
ATOM 2460 C C . PRO A 1 320 ? 9.933 4.206 14.061 1.00 84.62 320 PRO A C 1
ATOM 2462 O O . PRO A 1 320 ? 9.122 3.912 14.942 1.00 84.62 320 PRO A O 1
ATOM 2465 N N . ARG A 1 321 ? 9.742 5.216 13.219 1.00 87.31 321 ARG A N 1
ATOM 2466 C CA . ARG A 1 321 ? 8.514 6.004 13.139 1.00 87.31 321 ARG A CA 1
ATOM 2467 C C . ARG A 1 321 ? 8.049 6.051 11.697 1.00 87.31 321 ARG A C 1
ATOM 2469 O O . ARG A 1 321 ? 8.868 6.275 10.805 1.00 87.31 321 ARG A O 1
ATOM 2476 N N . LEU A 1 322 ? 6.745 5.885 11.502 1.00 94.69 322 LEU A N 1
ATOM 2477 C CA . LEU A 1 322 ? 6.109 6.158 10.225 1.00 94.69 322 LEU A CA 1
ATOM 2478 C C . LEU A 1 322 ? 6.336 7.620 9.832 1.00 94.69 322 LEU A C 1
ATOM 2480 O O . LEU A 1 322 ? 6.073 8.539 10.612 1.00 94.69 322 LEU A O 1
ATOM 2484 N N . GLN A 1 323 ? 6.766 7.817 8.596 1.00 94.31 323 GLN A N 1
ATOM 2485 C CA . GLN A 1 323 ? 6.579 9.049 7.853 1.00 94.31 323 GLN A CA 1
ATOM 2486 C C . GLN A 1 323 ? 5.629 8.776 6.703 1.00 94.31 323 GLN A C 1
ATOM 2488 O O . GLN A 1 323 ? 5.816 7.805 5.978 1.00 94.31 323 GLN A O 1
ATOM 2493 N N . ALA A 1 324 ? 4.608 9.612 6.555 1.00 96.69 324 ALA A N 1
ATOM 2494 C CA . ALA A 1 324 ? 3.625 9.502 5.492 1.00 96.69 324 ALA A CA 1
ATOM 2495 C C . ALA A 1 324 ? 3.462 10.863 4.815 1.00 96.69 324 ALA A C 1
ATOM 2497 O O . ALA A 1 324 ? 3.369 11.889 5.493 1.00 96.69 324 ALA A O 1
ATOM 2498 N N . PHE A 1 325 ? 3.422 10.855 3.487 1.00 97.12 325 PHE A N 1
ATOM 2499 C CA . PHE A 1 325 ? 3.318 12.048 2.655 1.00 97.12 325 PHE A CA 1
ATOM 2500 C C . PHE A 1 325 ? 2.192 11.870 1.641 1.00 97.12 325 PHE A C 1
ATOM 2502 O O . PHE A 1 325 ? 2.056 10.808 1.037 1.00 97.12 325 PHE A O 1
ATOM 2509 N N . GLY A 1 326 ? 1.372 12.905 1.481 1.00 96.31 326 GLY A N 1
ATOM 2510 C CA . GLY A 1 326 ? 0.169 12.885 0.656 1.00 96.31 326 GLY A CA 1
ATOM 2511 C C . GLY A 1 326 ? -0.890 13.857 1.187 1.00 96.31 326 GLY A C 1
ATOM 2512 O O . GLY A 1 326 ? -0.556 14.751 1.974 1.00 96.31 326 GLY A O 1
ATOM 2513 N N . PRO A 1 327 ? -2.163 13.705 0.780 1.00 94.12 327 PRO A N 1
ATOM 2514 C CA . PRO A 1 327 ? -3.271 14.490 1.319 1.00 94.12 327 PRO A CA 1
ATOM 2515 C C . PRO A 1 327 ? -3.364 14.378 2.847 1.00 94.12 327 PRO A C 1
ATOM 2517 O O . PRO A 1 327 ? -3.274 13.283 3.404 1.00 94.12 327 PRO A O 1
ATOM 2520 N N . PHE A 1 328 ? -3.566 15.509 3.529 1.00 93.25 328 PHE A N 1
ATOM 2521 C CA . PHE A 1 328 ? -3.505 15.589 4.994 1.00 93.25 328 PHE A CA 1
ATOM 2522 C C . PHE A 1 328 ? -4.438 14.601 5.707 1.00 93.25 328 PHE A C 1
ATOM 2524 O O . PHE A 1 328 ? -4.000 13.931 6.640 1.00 93.25 328 PHE A O 1
ATOM 2531 N N . ASP A 1 329 ? -5.687 14.469 5.258 1.00 92.62 329 ASP A N 1
ATOM 2532 C CA . ASP A 1 329 ? -6.665 13.579 5.900 1.00 92.62 329 ASP A CA 1
ATOM 2533 C C . ASP A 1 329 ? -6.250 12.102 5.802 1.00 92.62 329 ASP A C 1
ATOM 2535 O O . ASP A 1 329 ? -6.432 11.332 6.746 1.00 92.62 329 ASP A O 1
ATOM 2539 N N . LEU A 1 330 ? -5.613 11.713 4.693 1.00 96.00 330 LEU A N 1
ATOM 2540 C CA . LEU A 1 330 ? -5.066 10.367 4.521 1.00 96.00 330 LEU A CA 1
ATOM 2541 C C . LEU A 1 330 ? -3.816 10.155 5.376 1.00 96.00 330 LEU A C 1
ATOM 2543 O O . LEU A 1 330 ? -3.661 9.096 5.977 1.00 96.00 330 LEU A O 1
ATOM 2547 N N . VAL A 1 331 ? -2.941 11.160 5.474 1.00 96.94 331 VAL A N 1
ATOM 2548 C CA . VAL A 1 331 ? -1.753 11.110 6.343 1.00 96.94 331 VAL A CA 1
ATOM 2549 C C . VAL A 1 331 ? -2.159 10.969 7.812 1.00 96.94 331 VAL A C 1
ATOM 2551 O O . VAL A 1 331 ? -1.602 10.140 8.531 1.00 96.94 331 VAL A O 1
ATOM 2554 N N . ASP A 1 332 ? -3.153 11.730 8.264 1.00 95.94 332 ASP A N 1
ATOM 2555 C CA . ASP A 1 332 ? -3.643 11.656 9.639 1.00 95.94 332 ASP A CA 1
ATOM 2556 C C . ASP A 1 332 ? -4.272 10.290 9.953 1.00 95.94 332 ASP A C 1
ATOM 2558 O O . ASP A 1 332 ? -3.969 9.684 10.986 1.00 95.94 332 ASP A O 1
ATOM 2562 N N . LEU A 1 333 ? -5.074 9.752 9.028 1.00 96.19 333 LEU A N 1
ATOM 2563 C CA . LEU A 1 333 ? -5.611 8.399 9.147 1.00 96.19 333 LEU A CA 1
ATOM 2564 C C . LEU A 1 333 ? -4.494 7.341 9.127 1.00 96.19 333 LEU A C 1
ATOM 2566 O O . LEU A 1 333 ? -4.533 6.409 9.928 1.00 96.19 333 LEU A O 1
ATOM 2570 N N . ALA A 1 334 ? -3.466 7.487 8.285 1.00 97.25 334 ALA A N 1
ATOM 2571 C CA . ALA A 1 334 ? -2.316 6.578 8.254 1.00 97.25 334 ALA A CA 1
ATOM 2572 C C . ALA A 1 334 ? -1.622 6.486 9.621 1.00 97.25 334 ALA A C 1
ATOM 2574 O O . ALA A 1 334 ? -1.332 5.388 10.092 1.00 97.25 334 ALA A O 1
ATOM 2575 N N . ILE A 1 335 ? -1.408 7.626 10.288 1.00 95.94 335 ILE A N 1
ATOM 2576 C CA . ILE A 1 335 ? -0.772 7.702 11.613 1.00 95.94 335 ILE A CA 1
ATOM 2577 C C . ILE A 1 335 ? -1.627 7.021 12.689 1.00 95.94 335 ILE A C 1
ATOM 2579 O O . ILE A 1 335 ? -1.099 6.391 13.612 1.00 95.94 335 ILE A O 1
ATOM 2583 N N . PHE A 1 336 ? -2.952 7.147 12.608 1.00 96.12 336 PHE A N 1
ATOM 2584 C CA . PHE A 1 336 ? -3.860 6.417 13.492 1.00 96.12 336 PHE A CA 1
ATOM 2585 C C . PHE A 1 336 ? -3.777 4.902 13.253 1.00 96.12 336 PHE A C 1
ATOM 2587 O O . PHE A 1 336 ? -3.630 4.123 14.201 1.00 96.12 336 PHE A O 1
ATOM 2594 N N . LEU A 1 337 ? -3.825 4.480 11.987 1.00 96.19 337 LEU A N 1
ATOM 2595 C CA . LEU A 1 337 ? -3.776 3.070 11.607 1.00 96.19 337 LEU A CA 1
ATOM 2596 C C . LEU A 1 337 ? -2.447 2.416 11.995 1.00 96.19 337 LEU A C 1
ATOM 2598 O O . LEU A 1 337 ? -2.457 1.297 12.501 1.00 96.19 337 LEU A O 1
ATOM 2602 N N . ASP A 1 338 ? -1.323 3.111 11.832 1.00 95.75 338 ASP A N 1
ATOM 2603 C CA . ASP A 1 338 ? 0.009 2.638 12.232 1.00 95.75 338 ASP A CA 1
ATOM 2604 C C . ASP A 1 338 ? 0.101 2.329 13.727 1.00 95.75 338 ASP A C 1
ATOM 2606 O O . ASP A 1 338 ? 0.664 1.314 14.130 1.00 95.75 338 ASP A O 1
ATOM 2610 N N . ARG A 1 339 ? -0.534 3.157 14.562 1.00 93.56 339 ARG A N 1
ATOM 2611 C CA . ARG A 1 339 ? -0.530 2.961 16.015 1.00 93.56 339 ARG A CA 1
ATOM 2612 C C . ARG A 1 339 ? -1.467 1.856 16.481 1.00 93.56 339 ARG A C 1
ATOM 2614 O O . ARG A 1 339 ? -1.151 1.173 17.455 1.00 93.56 339 ARG A O 1
ATOM 2621 N N . HIS A 1 340 ? -2.630 1.715 15.847 1.00 93.69 340 HIS A N 1
ATOM 2622 C CA . HIS A 1 340 ? -3.730 0.953 16.445 1.00 93.69 340 HIS A CA 1
ATOM 2623 C C . HIS A 1 340 ? -4.230 -0.225 15.603 1.00 93.69 340 HIS A C 1
ATOM 2625 O O . HIS A 1 340 ? -4.688 -1.213 16.177 1.00 93.69 340 HIS A O 1
ATOM 2631 N N . TYR A 1 341 ? -4.144 -0.153 14.273 1.00 95.00 341 TYR A N 1
ATOM 2632 C CA . TYR A 1 341 ? -4.642 -1.191 13.362 1.00 95.00 341 TYR A CA 1
ATOM 2633 C C . TYR A 1 341 ? -3.520 -2.112 12.875 1.00 95.00 341 TYR A C 1
ATOM 2635 O O . TYR A 1 341 ? -3.583 -3.329 13.066 1.00 95.00 341 TYR A O 1
ATOM 2643 N N . PHE A 1 342 ? -2.468 -1.541 12.291 1.00 96.06 342 PHE A N 1
ATOM 2644 C CA . PHE A 1 342 ? -1.415 -2.311 11.643 1.00 96.06 342 PHE A CA 1
ATOM 2645 C C . PHE A 1 342 ? -0.651 -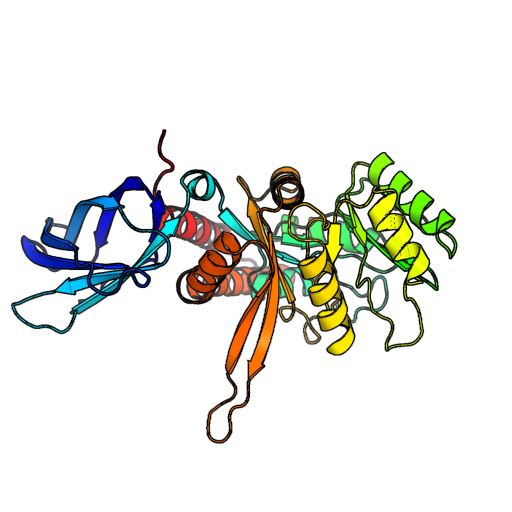3.272 12.564 1.00 96.06 342 PHE A C 1
ATOM 2647 O O . PHE A 1 342 ? -0.373 -4.380 12.123 1.00 96.06 342 PHE A O 1
ATOM 2654 N N . PRO A 1 343 ? -0.415 -2.990 13.859 1.00 95.31 343 PRO A N 1
ATOM 2655 C CA . PRO A 1 343 ? 0.205 -3.976 14.745 1.00 95.31 343 PRO A CA 1
ATOM 2656 C C . PRO A 1 343 ? -0.586 -5.292 14.849 1.00 95.31 343 PRO A C 1
ATOM 2658 O O . PRO A 1 343 ? 0.007 -6.362 15.001 1.00 95.31 343 PRO A O 1
ATOM 2661 N N . LEU A 1 344 ? -1.921 -5.220 14.753 1.00 95.06 344 LEU A N 1
ATOM 2662 C CA . LEU A 1 344 ? -2.814 -6.382 14.756 1.00 95.06 344 LEU A CA 1
ATOM 2663 C C . LEU A 1 344 ? -2.808 -7.087 13.397 1.00 95.06 344 LEU A C 1
ATOM 2665 O O . LEU A 1 344 ? -2.743 -8.314 13.343 1.00 95.06 344 LEU A O 1
ATOM 2669 N N . HIS A 1 345 ? -2.859 -6.303 12.322 1.00 97.12 345 HIS A N 1
ATOM 2670 C CA . HIS A 1 345 ? -2.777 -6.782 10.948 1.00 97.12 345 HIS A CA 1
ATOM 2671 C C . HIS A 1 345 ? -1.469 -7.541 10.696 1.00 97.12 345 HIS A C 1
ATOM 2673 O O . HIS A 1 345 ? -1.481 -8.709 10.315 1.00 97.12 345 HIS A O 1
ATOM 2679 N N . ASP A 1 346 ? -0.336 -6.921 11.012 1.00 97.38 346 ASP A N 1
ATOM 2680 C CA . ASP A 1 346 ? 0.994 -7.450 10.730 1.00 97.38 346 ASP A CA 1
ATOM 2681 C C . ASP A 1 346 ? 1.274 -8.726 11.525 1.00 97.38 346 ASP A C 1
ATOM 2683 O O . ASP A 1 346 ? 2.010 -9.596 11.071 1.00 97.38 346 ASP A O 1
ATOM 2687 N N . ALA A 1 347 ? 0.678 -8.878 12.713 1.00 97.81 347 ALA A N 1
ATOM 2688 C CA . ALA A 1 347 ? 0.768 -10.123 13.471 1.00 97.81 347 ALA A CA 1
ATOM 2689 C C . ALA A 1 347 ? 0.115 -11.298 12.728 1.00 97.81 347 ALA A C 1
ATOM 2691 O O . ALA A 1 347 ? 0.703 -12.376 12.675 1.00 97.81 347 ALA A O 1
ATOM 2692 N N . LEU A 1 348 ? -1.057 -11.077 12.125 1.00 97.69 348 LEU A N 1
ATOM 2693 C CA . LEU A 1 348 ? -1.743 -12.084 11.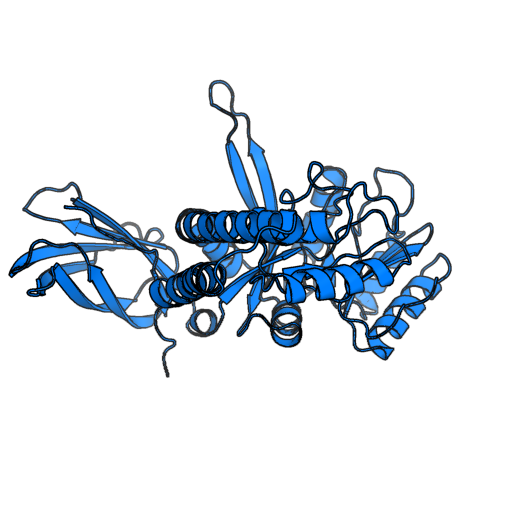311 1.00 97.69 348 LEU A CA 1
ATOM 2694 C C . LEU A 1 348 ? -0.990 -12.352 10.003 1.00 97.69 348 LEU A C 1
ATOM 2696 O O . LEU A 1 348 ? -0.868 -13.501 9.595 1.00 97.69 348 LEU A O 1
ATOM 2700 N N . CYS A 1 349 ? -0.427 -11.317 9.379 1.00 98.31 349 CYS A N 1
ATOM 2701 C CA . CYS A 1 349 ? 0.351 -11.473 8.150 1.00 98.31 349 CYS A CA 1
ATOM 2702 C C . CYS A 1 349 ? 1.648 -12.262 8.381 1.00 98.31 349 CYS A C 1
ATOM 2704 O O . CYS A 1 349 ? 2.013 -13.099 7.561 1.00 98.31 349 CYS A O 1
ATOM 2706 N N . ARG A 1 350 ? 2.320 -12.064 9.526 1.00 98.44 350 ARG A N 1
ATOM 2707 C CA . ARG A 1 350 ? 3.466 -12.893 9.942 1.00 98.44 350 ARG A CA 1
ATOM 2708 C C . ARG A 1 350 ? 3.077 -14.351 10.169 1.00 98.44 350 ARG A C 1
ATOM 2710 O O . ARG A 1 350 ? 3.821 -15.238 9.765 1.00 98.44 350 ARG A O 1
ATOM 2717 N N . GLU A 1 351 ? 1.932 -14.591 10.808 1.00 97.88 351 GLU A N 1
ATOM 2718 C CA . GLU A 1 351 ? 1.385 -15.942 10.994 1.00 97.88 351 GLU A CA 1
ATOM 2719 C C . GLU A 1 351 ? 1.133 -16.615 9.634 1.00 97.88 351 GLU A C 1
ATOM 2721 O O . GLU A 1 351 ? 1.586 -17.735 9.404 1.00 97.88 351 GLU A O 1
ATOM 2726 N N . GLU A 1 352 ? 0.502 -15.903 8.698 1.00 97.31 352 GLU A N 1
ATOM 2727 C CA . GLU A 1 352 ? 0.242 -16.388 7.340 1.00 97.31 352 GLU A CA 1
ATOM 2728 C C . GLU A 1 352 ? 1.528 -16.648 6.542 1.00 97.31 352 GLU A C 1
ATOM 2730 O O . GLU A 1 352 ? 1.662 -17.689 5.903 1.00 97.31 352 GLU A O 1
ATOM 2735 N N . ALA A 1 353 ? 2.503 -15.739 6.606 1.00 97.75 353 ALA A N 1
ATOM 2736 C CA . ALA A 1 353 ? 3.786 -15.897 5.926 1.00 97.75 353 ALA A CA 1
ATOM 2737 C C . ALA A 1 353 ? 4.572 -17.106 6.454 1.00 97.75 353 ALA A C 1
ATOM 2739 O O . ALA A 1 353 ? 5.221 -17.813 5.683 1.00 97.75 353 ALA A O 1
ATOM 2740 N N . GLU A 1 354 ? 4.494 -17.378 7.757 1.00 97.56 354 GLU A N 1
ATOM 2741 C CA . GLU A 1 354 ? 5.133 -18.545 8.358 1.00 97.56 354 GLU A CA 1
ATOM 2742 C C . GLU A 1 354 ? 4.494 -19.858 7.894 1.00 97.56 354 GLU A C 1
ATOM 2744 O O . GLU A 1 354 ? 5.195 -20.814 7.555 1.00 97.56 354 GLU A O 1
ATOM 2749 N N . LEU A 1 355 ? 3.163 -19.899 7.802 1.00 96.75 355 LEU A N 1
ATOM 2750 C CA . LEU A 1 355 ? 2.458 -21.026 7.195 1.00 96.75 355 LEU A CA 1
ATOM 2751 C C . LEU A 1 355 ? 2.840 -21.183 5.716 1.00 96.75 355 LEU A C 1
ATOM 2753 O O . LEU A 1 355 ? 3.154 -22.289 5.279 1.00 96.75 355 LEU A O 1
ATOM 2757 N N . GLY A 1 356 ? 2.918 -20.082 4.967 1.00 96.56 356 GLY A N 1
ATOM 2758 C CA . GLY A 1 356 ? 3.383 -20.080 3.581 1.00 96.56 356 GLY A CA 1
ATOM 2759 C C . GLY A 1 356 ? 4.798 -20.649 3.422 1.00 96.56 356 GLY A C 1
ATOM 2760 O O . GLY A 1 356 ? 5.034 -21.458 2.525 1.00 96.56 356 GLY A O 1
ATOM 2761 N N . ARG A 1 357 ? 5.732 -20.306 4.322 1.00 97.00 357 ARG A N 1
ATOM 2762 C CA . ARG A 1 357 ? 7.099 -20.864 4.344 1.00 97.00 357 ARG A CA 1
ATOM 2763 C C . ARG A 1 357 ? 7.103 -22.374 4.568 1.00 97.00 357 ARG A C 1
ATOM 2765 O O . ARG A 1 357 ? 7.804 -23.094 3.859 1.00 97.00 357 ARG A O 1
ATOM 2772 N N . ARG A 1 358 ? 6.303 -22.860 5.517 1.00 96.44 358 ARG A N 1
ATOM 2773 C CA . ARG A 1 358 ? 6.156 -24.296 5.806 1.00 96.44 358 ARG A CA 1
ATOM 2774 C C . ARG A 1 358 ? 5.567 -25.058 4.619 1.00 96.44 358 ARG A C 1
ATOM 2776 O O . ARG A 1 358 ? 6.113 -26.086 4.221 1.00 96.44 358 ARG A O 1
ATOM 2783 N N . ALA A 1 359 ? 4.520 -24.516 3.999 1.00 94.31 359 ALA A N 1
ATOM 2784 C CA . ALA A 1 359 ? 3.927 -25.080 2.787 1.00 94.31 359 ALA A CA 1
ATOM 2785 C C . ALA A 1 359 ? 4.929 -25.112 1.620 1.00 94.31 359 ALA A C 1
ATOM 2787 O O . ALA A 1 359 ? 5.053 -26.132 0.941 1.00 94.31 359 ALA A O 1
ATOM 2788 N N . LEU A 1 360 ? 5.699 -24.036 1.419 1.00 93.56 360 LEU A N 1
ATOM 2789 C CA . LEU A 1 360 ? 6.745 -23.977 0.393 1.00 93.56 360 LEU A CA 1
ATOM 2790 C C . LEU A 1 360 ? 7.856 -25.015 0.636 1.00 93.56 360 LEU A C 1
ATOM 2792 O O . LEU A 1 360 ? 8.376 -25.585 -0.321 1.00 93.56 360 LEU A O 1
ATOM 2796 N N . ALA A 1 361 ? 8.179 -25.308 1.898 1.00 95.00 361 ALA A N 1
ATOM 2797 C CA . ALA A 1 361 ? 9.120 -26.360 2.289 1.00 95.00 361 ALA A CA 1
ATOM 2798 C C . ALA A 1 361 ? 8.560 -27.794 2.138 1.00 95.00 361 ALA A C 1
ATOM 2800 O O . ALA A 1 361 ? 9.257 -28.762 2.447 1.00 95.00 361 ALA A O 1
ATOM 2801 N N . GLY A 1 362 ? 7.322 -27.949 1.655 1.00 93.81 362 GLY A N 1
ATOM 2802 C CA . GLY A 1 362 ? 6.674 -29.241 1.429 1.00 93.81 362 GLY A CA 1
ATOM 2803 C C . GLY A 1 362 ? 5.977 -29.823 2.660 1.00 93.81 362 GLY A C 1
ATOM 2804 O O . GLY A 1 362 ? 5.622 -31.003 2.655 1.00 93.81 362 GLY A O 1
ATOM 2805 N N . GLU A 1 363 ? 5.777 -29.032 3.717 1.00 94.62 363 GLU A N 1
ATOM 2806 C CA . GLU A 1 363 ? 5.015 -29.474 4.880 1.00 94.62 363 GLU A CA 1
ATOM 2807 C C . GLU A 1 363 ? 3.519 -29.591 4.546 1.00 94.62 363 GLU A C 1
ATOM 2809 O O . GLU A 1 363 ? 2.904 -28.666 4.014 1.00 94.62 363 GLU A O 1
ATOM 2814 N N . ALA A 1 364 ? 2.910 -30.728 4.895 1.00 89.06 364 ALA A N 1
ATOM 2815 C CA . ALA A 1 364 ? 1.473 -30.933 4.756 1.00 89.06 364 ALA A CA 1
ATOM 2816 C C . ALA A 1 364 ? 0.720 -30.198 5.877 1.00 89.06 364 ALA A C 1
ATOM 2818 O O . ALA A 1 364 ? 0.559 -30.718 6.983 1.00 89.06 364 ALA A O 1
ATOM 2819 N N . LEU A 1 365 ? 0.260 -28.981 5.588 1.00 87.44 365 LEU A N 1
ATOM 2820 C CA . LEU A 1 365 ? -0.576 -28.210 6.504 1.00 87.44 365 LEU A CA 1
ATOM 2821 C C . LEU A 1 365 ? -2.044 -28.660 6.420 1.00 87.44 365 LEU A C 1
ATOM 2823 O O . LEU A 1 365 ? -2.526 -28.964 5.326 1.00 87.44 365 LEU A O 1
ATOM 2827 N N . PRO A 1 366 ? -2.791 -28.679 7.539 1.00 85.88 366 PRO A N 1
ATOM 2828 C CA . PRO A 1 366 ? -4.238 -28.836 7.486 1.00 85.88 366 PRO A CA 1
ATOM 2829 C C . PRO A 1 366 ? -4.867 -27.712 6.652 1.00 85.88 366 PRO A C 1
ATOM 2831 O O . PRO A 1 366 ? -4.563 -26.540 6.861 1.00 85.88 366 PRO A O 1
ATOM 2834 N N . GLU A 1 367 ? -5.790 -28.058 5.752 1.00 74.56 367 GLU A N 1
ATOM 2835 C CA . GLU A 1 367 ? -6.457 -27.101 4.848 1.00 74.56 367 GLU A CA 1
ATOM 2836 C C . GLU A 1 367 ? -7.115 -25.931 5.606 1.00 74.56 367 GLU A C 1
ATOM 2838 O O . GLU A 1 367 ? -7.089 -24.784 5.163 1.00 74.56 367 GLU A O 1
ATOM 2843 N N . ALA A 1 368 ? -7.629 -26.201 6.809 1.00 84.44 368 ALA A N 1
ATOM 2844 C CA . ALA A 1 368 ? -8.266 -25.199 7.656 1.00 84.44 368 ALA A CA 1
ATOM 2845 C C . ALA A 1 368 ? -7.302 -24.128 8.202 1.00 84.44 368 ALA A C 1
ATOM 2847 O O . ALA A 1 368 ? -7.758 -23.042 8.546 1.00 84.44 368 ALA A O 1
ATOM 2848 N N . THR A 1 369 ? -5.993 -24.396 8.296 1.00 88.69 369 THR A N 1
ATOM 2849 C CA . THR A 1 369 ? -5.056 -23.503 8.997 1.00 88.69 369 THR A CA 1
ATOM 2850 C C . THR A 1 369 ? -4.866 -22.174 8.263 1.00 88.69 369 THR A C 1
ATOM 2852 O O . THR A 1 369 ? -4.965 -21.119 8.883 1.00 88.69 369 THR A O 1
ATOM 2855 N N . MET A 1 370 ? -4.670 -22.200 6.939 1.00 88.44 370 MET A N 1
ATOM 2856 C CA . MET A 1 370 ? -4.590 -20.971 6.132 1.00 88.44 370 MET A CA 1
ATOM 2857 C C . MET A 1 370 ? -5.925 -20.217 6.122 1.00 88.44 370 MET A C 1
ATOM 2859 O O . MET A 1 370 ? -5.965 -19.000 6.305 1.00 88.44 370 MET A O 1
ATOM 2863 N N . ALA A 1 371 ? -7.034 -20.951 5.981 1.00 90.12 371 ALA A N 1
ATOM 2864 C CA . ALA A 1 371 ? -8.375 -20.375 5.962 1.00 90.12 371 ALA A CA 1
ATOM 2865 C C . ALA A 1 371 ? -8.739 -19.672 7.284 1.00 90.12 371 ALA A C 1
ATOM 2867 O O . ALA A 1 371 ? -9.426 -18.651 7.269 1.00 90.12 371 ALA A O 1
ATOM 2868 N N . GLU A 1 372 ? -8.265 -20.178 8.426 1.00 94.56 372 GLU A N 1
ATOM 2869 C CA . GLU A 1 372 ? -8.484 -19.558 9.734 1.00 94.56 372 GLU A CA 1
ATOM 2870 C C . GLU A 1 372 ? -7.780 -18.199 9.850 1.00 94.56 372 GLU A C 1
ATOM 2872 O O . GLU A 1 372 ? -8.386 -17.228 10.316 1.00 94.56 372 GLU A O 1
ATOM 2877 N N . VAL A 1 373 ? -6.531 -18.094 9.384 1.00 94.38 373 VAL A N 1
ATOM 2878 C CA . VAL A 1 373 ? -5.799 -16.817 9.380 1.00 94.38 373 VAL A CA 1
ATOM 2879 C C . VAL A 1 373 ? -6.471 -15.814 8.440 1.00 94.38 373 VAL A C 1
ATOM 2881 O O . VAL A 1 373 ? -6.724 -14.675 8.844 1.00 94.38 373 VAL A O 1
ATOM 2884 N N . ALA A 1 374 ? -6.866 -16.248 7.240 1.00 91.88 374 ALA A N 1
ATOM 2885 C CA . ALA A 1 374 ? -7.612 -15.420 6.291 1.00 91.88 374 ALA A CA 1
ATOM 2886 C C . ALA A 1 374 ? -8.946 -14.916 6.879 1.00 91.88 374 ALA A C 1
ATOM 2888 O O . ALA A 1 374 ? -9.279 -13.733 6.769 1.00 91.88 374 ALA A O 1
ATOM 2889 N N . ALA A 1 375 ? -9.690 -15.777 7.580 1.00 94.69 375 ALA A N 1
ATOM 2890 C CA . ALA A 1 375 ? -10.927 -15.389 8.256 1.00 94.69 375 ALA A CA 1
ATOM 2891 C C . ALA A 1 375 ? -10.681 -14.355 9.367 1.00 94.69 375 ALA A C 1
ATOM 2893 O O . ALA A 1 375 ? -11.458 -13.410 9.515 1.00 94.69 375 ALA A O 1
ATOM 2894 N N . ARG A 1 376 ? -9.585 -14.488 10.128 1.00 95.25 376 ARG A N 1
ATOM 2895 C CA . ARG A 1 376 ? -9.196 -13.521 11.169 1.00 95.25 376 ARG A CA 1
ATOM 2896 C C . ARG A 1 376 ? -8.794 -12.164 10.582 1.00 95.25 376 ARG A C 1
ATOM 2898 O O . ARG A 1 376 ? -9.136 -11.143 11.174 1.00 95.25 376 ARG A O 1
ATOM 2905 N N . LEU A 1 377 ? -8.130 -12.133 9.425 1.00 93.38 377 LEU A N 1
ATOM 2906 C CA . LEU A 1 377 ? -7.825 -10.895 8.691 1.00 93.38 377 LEU A CA 1
ATOM 2907 C C . LEU A 1 377 ? -9.104 -10.195 8.206 1.00 93.38 377 LEU A C 1
ATOM 2909 O O . LEU A 1 377 ? -9.286 -9.001 8.445 1.00 93.38 377 LEU A O 1
ATOM 2913 N N . ALA A 1 378 ? -10.033 -10.943 7.603 1.00 91.69 378 ALA A N 1
ATOM 2914 C CA . ALA A 1 378 ? -11.324 -10.407 7.165 1.00 91.69 378 ALA A CA 1
ATOM 2915 C C . ALA A 1 378 ? -12.177 -9.894 8.345 1.00 91.69 378 ALA A C 1
ATOM 2917 O O . ALA A 1 378 ? -12.824 -8.841 8.257 1.00 91.69 378 ALA A O 1
ATOM 2918 N N . ALA A 1 379 ? -12.149 -10.610 9.474 1.00 91.56 379 ALA A N 1
ATOM 2919 C CA . ALA A 1 379 ? -12.805 -10.190 10.706 1.00 91.56 379 ALA A CA 1
ATOM 2920 C C . ALA A 1 379 ? -12.187 -8.902 11.261 1.00 91.56 379 ALA A C 1
ATOM 2922 O O . ALA A 1 379 ? -12.932 -7.985 11.588 1.00 91.56 379 ALA A O 1
ATOM 2923 N N . LEU A 1 380 ? -10.852 -8.782 11.291 1.00 91.06 380 LEU A N 1
ATOM 2924 C CA . LEU A 1 380 ? -10.166 -7.575 11.763 1.00 91.06 380 LEU A CA 1
ATOM 2925 C C . LEU A 1 380 ? -10.633 -6.326 11.003 1.00 91.06 380 LEU A C 1
ATOM 2927 O O . LEU A 1 380 ? -10.886 -5.295 11.621 1.00 91.06 380 LEU A O 1
ATOM 2931 N N . GLN A 1 381 ? -10.789 -6.418 9.682 1.00 81.81 381 GLN A N 1
ATOM 2932 C CA . GLN A 1 381 ? -11.299 -5.297 8.892 1.00 81.81 381 GLN A CA 1
ATOM 2933 C C . GLN A 1 381 ? -12.752 -4.952 9.249 1.00 81.81 381 GLN A C 1
ATOM 2935 O O . GLN A 1 381 ? -13.095 -3.783 9.382 1.00 81.81 381 GLN A O 1
ATOM 2940 N N . THR A 1 382 ? -13.607 -5.959 9.434 1.00 85.19 382 THR A N 1
ATOM 2941 C CA . THR A 1 382 ? -15.032 -5.754 9.755 1.00 85.19 382 THR A CA 1
ATOM 2942 C C . THR A 1 382 ? -15.239 -5.239 11.183 1.00 85.19 382 THR A C 1
ATOM 2944 O O . THR A 1 382 ? -16.166 -4.481 11.444 1.00 85.19 382 THR A O 1
ATOM 2947 N N . GLU A 1 383 ? -14.378 -5.636 12.119 1.00 87.62 383 GLU A N 1
ATOM 2948 C CA . GLU A 1 383 ? -14.415 -5.190 13.514 1.00 87.62 383 GLU A CA 1
ATOM 2949 C C . GLU A 1 383 ? -13.894 -3.758 13.688 1.00 87.62 383 GLU A C 1
ATOM 2951 O O . GLU A 1 383 ? -14.341 -3.061 14.598 1.00 87.62 383 GLU A O 1
ATOM 2956 N N . CYS A 1 384 ? -12.955 -3.329 12.838 1.00 89.69 384 CYS A N 1
ATOM 2957 C CA . CYS A 1 384 ? -12.318 -2.017 12.939 1.00 89.69 384 CYS A CA 1
ATOM 2958 C C . CYS A 1 384 ? -13.002 -0.921 12.099 1.00 89.69 384 CYS A C 1
ATOM 2960 O O . CYS A 1 384 ? -12.702 0.254 12.295 1.00 89.69 384 CYS A O 1
ATOM 2962 N N . TRP A 1 385 ? -13.917 -1.259 11.185 1.00 89.31 385 TRP A N 1
ATOM 2963 C CA . TRP A 1 385 ? -14.662 -0.292 10.365 1.00 89.31 385 TRP A CA 1
ATOM 2964 C C . TRP A 1 385 ? -16.153 -0.336 10.682 1.00 89.31 385 TRP A C 1
ATOM 2966 O O . TRP A 1 385 ? -16.797 -1.378 10.561 1.00 89.31 385 TRP A O 1
ATOM 2976 N N . ALA A 1 386 ? -16.731 0.814 11.029 1.00 84.75 386 ALA A N 1
ATOM 2977 C CA . ALA A 1 386 ? -18.178 0.944 11.087 1.00 84.75 386 ALA A CA 1
ATOM 2978 C C . ALA A 1 386 ? -18.792 0.768 9.682 1.00 84.75 386 ALA A C 1
ATOM 2980 O O . ALA A 1 386 ? -18.155 1.123 8.685 1.00 84.75 386 ALA A O 1
ATOM 2981 N N . PRO A 1 387 ? -20.038 0.267 9.582 1.00 79.25 387 PRO A N 1
ATOM 2982 C CA . PRO A 1 387 ? -20.751 0.229 8.313 1.00 79.25 387 PRO A CA 1
ATOM 2983 C C . PRO A 1 387 ? -20.794 1.621 7.678 1.00 79.25 387 PRO A C 1
ATOM 2985 O O . PRO A 1 387 ? -21.056 2.609 8.369 1.00 79.25 387 PRO A O 1
ATOM 2988 N N . ALA A 1 388 ? -20.553 1.696 6.369 1.00 72.62 388 ALA A N 1
ATOM 2989 C CA . ALA A 1 388 ? -20.728 2.944 5.643 1.00 72.62 388 ALA A CA 1
ATOM 2990 C C . ALA A 1 388 ? -22.199 3.400 5.745 1.00 72.62 388 ALA A C 1
ATOM 2992 O O . ALA A 1 388 ? -23.092 2.554 5.636 1.00 72.62 388 ALA A O 1
ATOM 2993 N N . PRO A 1 389 ? -22.466 4.701 5.958 1.00 68.69 389 PRO A N 1
ATOM 2994 C CA . PRO A 1 389 ? -23.828 5.225 5.903 1.00 68.69 389 PRO A CA 1
ATOM 2995 C C . PRO A 1 389 ? -24.417 4.996 4.504 1.00 68.69 389 PRO A C 1
ATOM 2997 O O . PRO A 1 389 ? -23.666 5.039 3.524 1.00 68.69 389 PRO A O 1
ATOM 3000 N N . GLU A 1 390 ? -25.725 4.711 4.445 1.00 57.28 390 GLU A N 1
ATOM 3001 C CA . GLU A 1 390 ? -26.458 4.376 3.208 1.00 57.28 390 GLU A CA 1
ATOM 3002 C C . GLU A 1 390 ? -26.238 5.391 2.083 1.00 57.28 390 GLU A C 1
ATOM 3004 O O . GLU A 1 390 ? -26.366 6.611 2.340 1.00 57.28 390 GLU A O 1
#